Protein AF-0000000075763106 (afdb_homodimer)

pLDDT: mean 97.27, std 3.86, range [62.0, 98.94]

Radius of gyration: 27.43 Å; Cα contacts (8 Å, |Δi|>4): 1622; chains: 2; bounding box: 46×89×60 Å

Organism: Stutzerimonas stutzeri (strain A1501) (NCBI:txid379731)

Foldseek 3Di:
DFDDDDDWDKDFPAWDQALVRDIAGRWIKIKDKTADADPQQAQEEEFEAAALDAQVQVCLCCDDVFPNVPRSHIYMYTYDELQPRTPHLPDGDPQQHWLNPDQHALLSVLVVVVVVCCVPPNDRHAYAEQEYAHVSLLSQLSNLLVCQPRYAEYEREQYDNAQDPVNLVLLVVLLCQLCVQPQCVSRPHPDRSLRSLLSSQLSVVPQQFFPLCVVVVVVVVVVAPDPVSVSVVSSVSSSVGHSRSNVSVSSNRNPRDQCSSVVHPDLLRSLQSHDHAAEYEHEPRADRSHLVNSVVSQVSHPNYHYDYQYDRGYSCLRRRPRDPSSSSVSSVVVCVSSVD/DFDDDDDWDKDFPAWDQALVRDIAGRWIKIKDKTADADPQQAQEEEFEAAALDALVQVCLCCDDLFPNVPRSHIYMYTYDELQPRTPHLPDGDPQQHWLNPDQHALLSVLVVVVVVCCVPPNDRHAYAEQEYAHVSLLSQLSNLLVCQPRYAEYEREQYDVAQDPVNLVLLVVLLCQLCVQPQCVSRPHPDRSLRSLLSSQLSVVPQQFFPVCVVVVVVVVVVAPDPVSVSVVSSVSSSVGHSRSNVSVSSNRNPRDQCSSVVHPDLLRSLQSGDHAAEYEHEPRADRSHLVNSVVSQVSHPNYHYDYQYDRGYSCLRRRPRDPSSSSVSSVVVCVSSVD

Sequence (680 aa):
MIEIKREKKFFALGEMRLENGERLRNARLCYQVVGTPNRARDNLVLIPSYYGGTHWGSLPLLGADGPLAGGDYCVVLTNLFGAGWSTSPSNAAPGQGAADFPRVGLLDNVRAQKALLDRLYGDDWQLALVSGWSMGGMQTLFWAMAYPERMRAILPFCCTARCWPHNRVFLEGVKAALCADAAWLGGRYSVPPERGLRAFGRAYAGWAYSQAFYRHELWREMGFESLEALLDYWEQDHLEQDANDLLCVLHTWQSADPARSFAAGSLAEALGRIRARTILMPGSSDLYFTVEDARHEAALIPGAELRVLESDWGHCAGGPGRSAAAMRQVFAAMAELLGRMIEIKREKKFFALGEMRLENGERLRNARLCYQVVGTPNRARDNLVLIPSYYGGTHWGSLPLLGADGPLAGGDYCVVLTNLFGAGWSTSPSNAAPGQGAADFPRVGLLDNVRAQKALLDRLYGDDWQLALVSGWSMGGMQTLFWAMAYPERMRAILPFCCTARCWPHNRVFLEGVKAALCADAAWLGGRYSVPPERGLRAFGRAYAGWAYSQAFYRHELWREMGFESLEALLDYWEQDHLEQDANDLLCVLHTWQSADPARSFAAGSLAEALGRIRARTILMPGSSDLYFTVEDARHEAALIPGAELRVLESDWGHCAGGPGRSAAAMRQVFAAMAELLGR

Nearest PDB structures (foldseek):
  5d7b-assembly1_A  TM=9.477E-01  e=3.962E-32  Corynebacterium glutamicum
  5efz-assembly3_D  TM=9.494E-01  e=4.891E-31  Pseudomonas veronii
  2vat-assembly6_J  TM=8.839E-01  e=3.493E-25  Hapsidospora chrysogena
  2vax-assembly5_L  TM=8.831E-01  e=5.418E-24  Hapsidospora chrysogena
  2vav-assembly2_E  TM=8.789E-01  e=1.698E-23  Hapsidospora chrysogena

InterPro domains:
  IPR000073 Alpha/beta hydrolase fold-1 [PF00561] (44-154)
  IPR008220 Homoserine/serine acetyltransferase MetX-like [PIRSF000443] (3-318)
  IPR008220 Homoserine/serine acetyltransferase MetX-like [PTHR32268] (5-320)
  IPR029058 Alpha/Beta hydrolase fold [G3DSA:3.40.50.1820] (2-338)
  IPR029058 Alpha/Beta hydrolase fold [SSF53474] (6-317)

Solvent-accessible surface area (backbone atoms only — not comparable to full-atom values): 33114 Å² total; per-residue (Å²): 119,63,82,85,74,93,63,85,40,77,46,81,63,39,70,39,80,37,86,83,70,49,69,43,61,71,30,34,43,24,29,39,75,46,69,53,67,49,94,70,28,51,35,28,31,40,34,44,24,31,82,96,48,45,38,74,54,49,48,50,57,45,30,85,88,25,72,53,12,78,47,76,34,16,36,40,28,28,35,47,58,15,61,65,76,7,41,12,19,83,68,34,50,92,86,30,32,38,65,53,34,72,85,56,47,53,64,45,47,44,52,51,49,50,51,49,49,36,69,76,62,46,86,71,52,32,29,37,30,31,28,21,38,36,52,4,7,24,40,31,48,49,39,32,44,75,42,32,86,44,35,53,16,37,42,27,22,31,30,44,66,47,45,48,55,38,35,38,37,45,51,51,9,35,50,32,6,26,62,14,8,68,46,26,55,84,45,66,48,92,54,81,32,55,52,1,28,29,12,22,21,32,30,43,55,43,53,40,36,19,58,56,22,42,68,66,46,50,56,47,81,74,68,37,91,42,72,65,50,48,42,47,48,34,18,53,60,35,60,73,49,57,69,46,16,56,52,43,40,47,47,22,52,52,64,30,38,48,17,70,77,63,75,33,95,32,59,52,58,30,40,47,45,31,64,33,50,33,45,43,28,18,18,68,35,16,74,60,34,31,49,68,60,32,51,57,52,33,74,35,24,64,82,38,39,76,47,72,41,74,44,52,37,5,47,45,29,52,39,53,75,68,32,68,75,37,44,52,55,53,30,52,52,50,21,51,64,70,74,93,117,62,82,85,74,91,66,85,40,76,47,81,64,37,69,40,80,37,86,82,70,50,69,43,62,72,29,34,42,23,30,40,76,46,69,52,68,50,94,70,28,49,35,28,30,41,34,44,26,31,83,97,48,44,38,74,55,49,49,50,58,45,30,87,88,25,72,53,10,77,47,76,34,16,37,38,28,27,34,47,58,15,59,65,74,7,41,11,19,83,68,35,50,91,85,29,31,38,64,54,34,73,86,57,47,53,64,43,46,44,51,51,51,51,51,49,50,38,69,75,61,43,88,70,52,32,28,38,29,31,29,22,40,36,50,4,7,25,42,30,48,49,39,33,44,75,42,31,85,45,34,54,15,36,42,28,22,31,32,44,64,48,44,47,55,40,36,39,36,43,50,51,9,35,50,31,6,26,62,16,8,68,45,25,55,84,45,67,48,93,52,81,33,55,50,1,29,30,12,22,22,32,31,42,55,44,53,42,36,20,57,58,23,43,67,68,47,50,55,48,81,75,68,38,90,42,73,64,50,48,42,49,48,34,18,53,59,34,62,75,50,57,69,46,16,55,52,42,38,49,47,21,50,54,63,30,38,49,15,68,79,63,73,33,96,32,60,52,57,29,40,48,45,31,63,33,50,32,43,42,26,19,19,68,34,17,72,60,35,29,48,67,60,30,50,58,51,33,74,35,24,63,82,37,40,76,47,70,39,72,44,52,37,6,48,44,31,52,40,52,74,68,32,70,74,35,44,50,55,54,32,51,53,50,20,52,63,70,73,94

Structure (mmCIF, N/CA/C/O backbone):
data_AF-0000000075763106-model_v1
#
loop_
_entity.id
_entity.type
_entity.pdbx_description
1 polymer 'Probable homoserine O-acetyltransferase'
#
loop_
_atom_site.group_PDB
_atom_site.id
_atom_site.type_symbol
_atom_site.label_atom_id
_atom_site.label_alt_id
_atom_site.label_comp_id
_atom_site.label_asym_id
_atom_site.label_entity_id
_atom_site.label_seq_id
_atom_site.pdbx_PDB_ins_code
_atom_site.Cartn_x
_atom_site.Cartn_y
_atom_site.Cartn_z
_atom_site.occupancy
_atom_site.B_iso_or_equiv
_atom_site.auth_seq_id
_atom_site.auth_comp_id
_atom_site.auth_asym_id
_atom_site.auth_atom_id
_atom_site.pdbx_PDB_model_num
ATOM 1 N N . MET A 1 1 ? -21.516 -35.312 -6.254 1 62 1 MET A N 1
ATOM 2 C CA . MET A 1 1 ? -20.578 -34.344 -5.664 1 62 1 MET A CA 1
ATOM 3 C C . MET A 1 1 ? -19.266 -35.031 -5.309 1 62 1 MET A C 1
ATOM 5 O O . MET A 1 1 ? -19.25 -36.125 -4.762 1 62 1 MET A O 1
ATOM 9 N N . ILE A 1 2 ? -18.172 -34.344 -5.875 1 72.38 2 ILE A N 1
ATOM 10 C CA . ILE A 1 2 ? -16.875 -35 -5.699 1 72.38 2 ILE A CA 1
ATOM 11 C C . ILE A 1 2 ? -16.453 -34.938 -4.234 1 72.38 2 ILE A C 1
ATOM 13 O O . ILE A 1 2 ? -16.766 -33.938 -3.543 1 72.38 2 ILE A O 1
ATOM 17 N N . GLU A 1 3 ? -16.047 -36.031 -3.783 1 77.56 3 GLU A N 1
ATOM 18 C CA . GLU A 1 3 ? -15.422 -36.062 -2.461 1 77.56 3 GLU A CA 1
ATOM 19 C C . GLU A 1 3 ? -14 -35.5 -2.502 1 77.56 3 GLU A C 1
ATOM 21 O O . GLU A 1 3 ? -13.156 -36 -3.24 1 77.56 3 GLU A O 1
ATOM 26 N N . ILE A 1 4 ? -13.844 -34.375 -1.878 1 84.5 4 ILE A N 1
ATOM 27 C CA . ILE A 1 4 ? -12.516 -33.781 -1.872 1 84.5 4 ILE A CA 1
ATOM 28 C C . ILE A 1 4 ? -11.789 -34.125 -0.573 1 84.5 4 ILE A C 1
ATOM 30 O O . ILE A 1 4 ? -12.258 -33.781 0.517 1 84.5 4 ILE A O 1
ATOM 34 N N . LYS A 1 5 ? -10.766 -34.938 -0.75 1 88.31 5 LYS A N 1
ATOM 35 C CA . LYS A 1 5 ? -9.859 -35.219 0.361 1 88.31 5 LYS A CA 1
ATOM 36 C C . LYS A 1 5 ? -8.555 -34.469 0.214 1 88.31 5 LYS A C 1
ATOM 38 O O . LYS A 1 5 ? -7.973 -34.406 -0.872 1 88.31 5 LYS A O 1
ATOM 43 N N . ARG A 1 6 ? -8.141 -33.938 1.277 1 91.38 6 ARG A N 1
ATOM 44 C CA . ARG A 1 6 ? -6.852 -33.25 1.264 1 91.38 6 ARG A CA 1
ATOM 45 C C . ARG A 1 6 ? -5.699 -34.25 1.232 1 91.38 6 ARG A C 1
ATOM 47 O O . ARG A 1 6 ? -5.605 -35.125 2.1 1 91.38 6 ARG A O 1
ATOM 54 N N . GLU A 1 7 ? -4.93 -34.031 0.231 1 95.44 7 GLU A N 1
ATOM 55 C CA . GLU A 1 7 ? -3.771 -34.906 0.089 1 95.44 7 GLU A CA 1
ATOM 56 C C . GLU A 1 7 ? -2.521 -34.125 -0.287 1 95.44 7 GLU A C 1
ATOM 58 O O . GLU A 1 7 ? -2.615 -33.031 -0.849 1 95.44 7 GLU A O 1
ATOM 63 N N . LYS A 1 8 ? -1.39 -34.719 0.08 1 95.94 8 LYS A N 1
ATOM 64 C CA . LYS A 1 8 ? -0.07 -34.281 -0.356 1 95.94 8 LYS A CA 1
ATOM 65 C C . LYS A 1 8 ? 0.689 -35.406 -1.052 1 95.94 8 LYS A C 1
ATOM 67 O O . LYS A 1 8 ? 1.146 -36.344 -0.401 1 95.94 8 LYS A O 1
ATOM 72 N N . LYS A 1 9 ? 0.704 -35.219 -2.303 1 98.56 9 LYS A N 1
ATOM 73 C CA . LYS A 1 9 ? 1.53 -36.125 -3.092 1 98.56 9 LYS A CA 1
ATOM 74 C C . LYS A 1 9 ? 2.785 -35.406 -3.602 1 98.56 9 LYS A C 1
ATOM 76 O O . LYS A 1 9 ? 2.814 -34.188 -3.717 1 98.56 9 LYS A O 1
ATOM 81 N N . PHE A 1 10 ? 3.828 -36.281 -3.871 1 98.62 10 PHE A N 1
ATOM 82 C CA . PHE A 1 10 ? 5.09 -35.688 -4.312 1 98.62 10 PHE A CA 1
ATOM 83 C C . PHE A 1 10 ? 5.582 -36.375 -5.59 1 98.62 10 PHE A C 1
ATOM 85 O O . PHE A 1 10 ? 5.508 -37.594 -5.715 1 98.62 10 PHE A O 1
ATOM 92 N N . PHE A 1 11 ? 5.965 -35.625 -6.504 1 98.69 11 PHE A N 1
ATOM 93 C CA . PHE A 1 11 ? 6.586 -36.094 -7.746 1 98.69 11 PHE A CA 1
ATOM 94 C C . PHE A 1 11 ? 8.07 -35.719 -7.766 1 98.69 11 PHE A C 1
ATOM 96 O O . PHE A 1 11 ? 8.43 -34.562 -7.734 1 98.69 11 PHE A O 1
ATOM 103 N N . ALA A 1 12 ? 8.93 -36.688 -7.852 1 98.44 12 ALA A N 1
ATOM 104 C CA . ALA A 1 12 ? 10.375 -36.5 -7.895 1 98.44 12 ALA A CA 1
ATOM 105 C C . ALA A 1 12 ? 10.836 -36.125 -9.297 1 98.44 12 ALA A C 1
ATOM 107 O O . ALA A 1 12 ? 10.617 -36.875 -10.25 1 98.44 12 ALA A O 1
ATOM 108 N N . LEU A 1 13 ? 11.477 -34.969 -9.367 1 98 13 LEU A N 1
ATOM 109 C CA . LEU A 1 13 ? 11.961 -34.469 -10.656 1 98 13 LEU A CA 1
ATOM 110 C C . LEU A 1 13 ? 13.469 -34.688 -10.789 1 98 13 LEU A C 1
ATOM 112 O O . LEU A 1 13 ? 14.016 -34.562 -11.883 1 98 13 LEU A O 1
ATOM 116 N N . GLY A 1 14 ? 14.109 -35.031 -9.719 1 97.19 14 GLY A N 1
ATOM 117 C CA . GLY A 1 14 ? 15.562 -35.125 -9.719 1 97.19 14 GLY A CA 1
ATOM 118 C C . GLY A 1 14 ? 16.234 -33.75 -9.805 1 97.19 14 GLY A C 1
ATOM 119 O O . GLY A 1 14 ? 15.852 -32.812 -9.094 1 97.19 14 GLY A O 1
ATOM 120 N N . GLU A 1 15 ? 17.312 -33.688 -10.562 1 97.06 15 GLU A N 1
ATOM 121 C CA . GLU A 1 15 ? 17.984 -32.406 -10.766 1 97.06 15 GLU A CA 1
ATOM 122 C C . GLU A 1 15 ? 17.328 -31.609 -11.898 1 97.06 15 GLU A C 1
ATOM 124 O O . GLU A 1 15 ? 17.109 -32.156 -12.984 1 97.06 15 GLU A O 1
ATOM 129 N N . MET A 1 16 ? 17.016 -30.406 -11.602 1 97.31 16 MET A N 1
ATOM 130 C CA . MET A 1 16 ? 16.375 -29.547 -12.586 1 97.31 16 MET A CA 1
ATOM 131 C C . MET A 1 16 ? 17.266 -28.359 -12.93 1 97.31 16 MET A C 1
ATOM 133 O O . MET A 1 16 ? 17.797 -27.688 -12.031 1 97.31 16 MET A O 1
ATOM 137 N N . ARG A 1 17 ? 17.453 -28.125 -14.211 1 96.88 17 ARG A N 1
ATOM 138 C CA . ARG A 1 17 ? 18.062 -26.875 -14.641 1 96.88 17 ARG A CA 1
ATOM 139 C C . ARG A 1 17 ? 17.047 -25.734 -14.656 1 96.88 17 ARG A C 1
ATOM 141 O O . ARG A 1 17 ? 15.984 -25.859 -15.258 1 96.88 17 ARG A O 1
ATOM 148 N N . LEU A 1 18 ? 17.375 -24.641 -14.023 1 97.69 18 LEU A N 1
ATOM 149 C CA . LEU A 1 18 ? 16.453 -23.531 -13.891 1 97.69 18 LEU A CA 1
ATOM 150 C C . LEU A 1 18 ? 16.656 -22.516 -15.008 1 97.69 18 LEU A C 1
ATOM 152 O O . LEU A 1 18 ? 17.656 -22.562 -15.719 1 97.69 18 LEU A O 1
ATOM 156 N N . GLU A 1 19 ? 15.727 -21.625 -15.141 1 95.12 19 GLU A N 1
ATOM 157 C CA . GLU A 1 19 ? 15.75 -20.594 -16.188 1 95.12 19 GLU A CA 1
ATOM 158 C C . GLU A 1 19 ? 17 -19.734 -16.062 1 95.12 19 GLU A C 1
ATOM 160 O O . GLU A 1 19 ? 17.531 -19.266 -17.078 1 95.12 19 GLU A O 1
ATOM 165 N N . ASN A 1 20 ? 17.5 -19.531 -14.914 1 94.69 20 ASN A N 1
ATOM 166 C CA . ASN A 1 20 ? 18.625 -18.625 -14.703 1 94.69 20 ASN A CA 1
ATOM 167 C C . ASN A 1 20 ? 19.953 -19.344 -14.844 1 94.69 20 ASN A C 1
ATOM 169 O O . ASN A 1 20 ? 21.016 -18.766 -14.617 1 94.69 20 ASN A O 1
ATOM 173 N N . GLY A 1 21 ? 19.969 -20.594 -15.094 1 95.62 21 GLY A N 1
ATOM 174 C CA . GLY A 1 21 ? 21.172 -21.375 -15.305 1 95.62 21 GLY A CA 1
ATOM 175 C C . GLY A 1 21 ? 21.594 -22.172 -14.086 1 95.62 21 GLY A C 1
ATOM 176 O O . GLY A 1 21 ? 22.406 -23.094 -14.195 1 95.62 21 GLY A O 1
ATOM 177 N N . GLU A 1 22 ? 21 -21.906 -12.961 1 96.44 22 GLU A N 1
ATOM 178 C CA . GLU A 1 22 ? 21.297 -22.672 -11.75 1 96.44 22 GLU A CA 1
ATOM 179 C C . GLU A 1 22 ? 20.609 -24.031 -11.773 1 96.44 22 GLU A C 1
ATOM 181 O O . GLU A 1 22 ? 19.875 -24.344 -12.711 1 96.44 22 GLU A O 1
ATOM 186 N N . ARG A 1 23 ? 21.031 -24.828 -10.797 1 96.94 23 ARG A N 1
ATOM 187 C CA . ARG A 1 23 ? 20.453 -26.172 -10.688 1 96.94 23 ARG A CA 1
ATOM 188 C C . ARG A 1 23 ? 19.734 -26.344 -9.352 1 96.94 23 ARG A C 1
ATOM 190 O O . ARG A 1 23 ? 20.219 -25.875 -8.32 1 96.94 23 ARG A O 1
ATOM 197 N N . LEU A 1 24 ? 18.625 -26.891 -9.367 1 98.25 24 LEU A N 1
ATOM 198 C CA . LEU A 1 24 ? 17.906 -27.344 -8.18 1 98.25 24 LEU A CA 1
ATOM 199 C C . LEU A 1 24 ? 18.016 -28.859 -8.016 1 98.25 24 LEU A C 1
ATOM 201 O O . LEU A 1 24 ? 17.531 -29.609 -8.859 1 98.25 24 LEU A O 1
ATOM 205 N N . ARG A 1 25 ? 18.656 -29.281 -6.949 1 97.31 25 ARG A N 1
ATOM 206 C CA . ARG A 1 25 ? 18.906 -30.703 -6.727 1 97.31 25 ARG A CA 1
ATOM 207 C C . ARG A 1 25 ? 17.75 -31.359 -5.98 1 97.31 25 ARG A C 1
ATOM 209 O O . ARG A 1 25 ? 17.094 -30.719 -5.16 1 97.31 25 ARG A O 1
ATOM 216 N N . ASN A 1 26 ? 17.547 -32.625 -6.32 1 97.38 26 ASN A N 1
ATOM 217 C CA . ASN A 1 26 ? 16.5 -33.406 -5.676 1 97.38 26 ASN A CA 1
ATOM 218 C C . ASN A 1 26 ? 15.164 -32.656 -5.652 1 97.38 26 ASN A C 1
ATOM 220 O O . ASN A 1 26 ? 14.539 -32.531 -4.602 1 97.38 26 ASN A O 1
ATOM 224 N N . ALA A 1 27 ? 14.836 -32.094 -6.785 1 98.44 27 ALA A N 1
ATOM 225 C CA . ALA A 1 27 ? 13.609 -31.312 -6.875 1 98.44 27 ALA A CA 1
ATOM 226 C C . ALA A 1 27 ? 12.375 -32.219 -6.758 1 98.44 27 ALA A C 1
ATOM 228 O O . ALA A 1 27 ? 12.336 -33.312 -7.328 1 98.44 27 ALA A O 1
ATOM 229 N N . ARG A 1 28 ? 11.414 -31.797 -5.977 1 98.5 28 ARG A N 1
ATOM 230 C CA . ARG A 1 28 ? 10.133 -32.469 -5.824 1 98.5 28 ARG A CA 1
ATOM 231 C C . ARG A 1 28 ? 8.977 -31.469 -5.926 1 98.5 28 ARG A C 1
ATOM 233 O O . ARG A 1 28 ? 9.039 -30.375 -5.355 1 98.5 28 ARG A O 1
ATOM 240 N N . LEU A 1 29 ? 8 -31.844 -6.648 1 98.81 29 LEU A N 1
ATOM 241 C CA . LEU A 1 29 ? 6.785 -31.047 -6.789 1 98.81 29 LEU A CA 1
ATOM 242 C C . LEU A 1 29 ? 5.645 -31.656 -5.977 1 98.81 29 LEU A C 1
ATOM 244 O O . LEU A 1 29 ? 5.32 -32.844 -6.133 1 98.81 29 LEU A O 1
ATOM 248 N N . CYS A 1 30 ? 5.09 -30.875 -5.051 1 98.88 30 CYS A N 1
ATOM 249 C CA . CYS A 1 30 ? 3.918 -31.297 -4.293 1 98.88 30 CYS A CA 1
ATOM 250 C C . CYS A 1 30 ? 2.639 -31.047 -5.078 1 98.88 30 CYS A C 1
ATOM 252 O O . CYS A 1 30 ? 2.484 -29.984 -5.688 1 98.88 30 CYS A O 1
ATOM 254 N N . TYR A 1 31 ? 1.734 -32.062 -5.102 1 98.75 31 TYR A N 1
ATOM 255 C CA . TYR A 1 31 ? 0.517 -31.938 -5.895 1 98.75 31 TYR A CA 1
ATOM 256 C C . TYR A 1 31 ? -0.6 -32.812 -5.328 1 98.75 31 TYR A C 1
ATOM 258 O O . TYR A 1 31 ? -0.392 -33.531 -4.355 1 98.75 31 TYR A O 1
ATOM 266 N N . GLN A 1 32 ? -1.776 -32.562 -5.805 1 98.25 32 GLN A N 1
ATOM 267 C CA . GLN A 1 32 ? -2.924 -33.438 -5.57 1 98.25 32 GLN A CA 1
ATOM 268 C C . GLN A 1 32 ? -3.75 -33.594 -6.84 1 98.25 32 GLN A C 1
ATOM 270 O O . GLN A 1 32 ? -3.74 -32.719 -7.719 1 98.25 32 GLN A O 1
ATOM 275 N N . VAL A 1 33 ? -4.371 -34.781 -6.961 1 97.62 33 VAL A N 1
ATOM 276 C CA . VAL A 1 33 ? -5.285 -35.062 -8.062 1 97.62 33 VAL A CA 1
ATOM 277 C C . VAL A 1 33 ? -6.684 -35.312 -7.52 1 97.62 33 VAL A C 1
ATOM 279 O O . VAL A 1 33 ? -6.848 -36.094 -6.57 1 97.62 33 VAL A O 1
ATOM 282 N N . VAL A 1 34 ? -7.625 -34.656 -8.055 1 96.75 34 VAL A N 1
ATOM 283 C CA . VAL A 1 34 ? -9.023 -34.906 -7.703 1 96.75 34 VAL A CA 1
ATOM 284 C C . VAL A 1 34 ? -9.812 -35.281 -8.953 1 96.75 34 VAL A C 1
ATOM 286 O O . VAL A 1 34 ? -9.844 -34.531 -9.938 1 96.75 34 VAL A O 1
ATOM 289 N N . GLY A 1 35 ? -10.453 -36.438 -8.93 1 95.06 35 GLY A N 1
ATOM 290 C CA . GLY A 1 35 ? -11.203 -36.906 -10.078 1 95.06 35 GLY A CA 1
ATOM 291 C C . GLY A 1 35 ? -10.43 -37.906 -10.93 1 95.06 35 GLY A C 1
ATOM 292 O O . GLY A 1 35 ? -9.391 -38.406 -10.5 1 95.06 35 GLY A O 1
ATOM 293 N N . THR A 1 36 ? -11 -38.281 -12.125 1 95.19 36 THR A N 1
ATOM 294 C CA . THR A 1 36 ? -10.438 -39.312 -12.992 1 95.19 36 THR A CA 1
ATOM 295 C C . THR A 1 36 ? -10.32 -38.781 -14.43 1 95.19 36 THR A C 1
ATOM 297 O O . THR A 1 36 ? -11.266 -38.219 -14.961 1 95.19 36 THR A O 1
ATOM 300 N N . PRO A 1 37 ? -9.133 -39.031 -14.953 1 97.06 37 PRO A N 1
ATOM 301 C CA . PRO A 1 37 ? -9.039 -38.688 -16.375 1 97.06 37 PRO A CA 1
ATOM 302 C C . PRO A 1 37 ? -9.906 -39.594 -17.25 1 97.06 37 PRO A C 1
ATOM 304 O O . PRO A 1 37 ? -10.109 -40.75 -16.938 1 97.06 37 PRO A O 1
ATOM 307 N N . ASN A 1 38 ? -10.422 -39.031 -18.266 1 97.06 38 ASN A N 1
ATOM 308 C CA . ASN A 1 38 ? -11.125 -39.875 -19.234 1 97.06 38 ASN A CA 1
ATOM 309 C C . ASN A 1 38 ? -10.156 -40.562 -20.188 1 97.06 38 ASN A C 1
ATOM 311 O O . ASN A 1 38 ? -8.938 -40.406 -20.062 1 97.06 38 ASN A O 1
ATOM 315 N N . ARG A 1 39 ? -10.68 -41.375 -21.031 1 96.31 39 ARG A N 1
ATOM 316 C CA . ARG A 1 39 ? -9.852 -42.188 -21.938 1 96.31 39 ARG A CA 1
ATOM 317 C C . ARG A 1 39 ? -9.008 -41.312 -22.844 1 96.31 39 ARG A C 1
ATOM 319 O O . ARG A 1 39 ? -7.832 -41.594 -23.078 1 96.31 39 ARG A O 1
ATOM 326 N N . ALA A 1 40 ? -9.602 -40.25 -23.297 1 96.75 40 ALA A N 1
ATOM 327 C CA . ALA A 1 40 ? -8.938 -39.344 -24.219 1 96.75 40 ALA A CA 1
ATOM 328 C C . ALA A 1 40 ? -7.961 -38.438 -23.5 1 96.75 40 ALA A C 1
ATOM 330 O O . ALA A 1 40 ? -7.125 -37.781 -24.125 1 96.75 40 ALA A O 1
ATOM 331 N N . ARG A 1 41 ? -8.047 -38.375 -22.156 1 97.75 41 ARG A N 1
ATOM 332 C CA . ARG A 1 41 ? -7.223 -37.5 -21.312 1 97.75 41 ARG A CA 1
ATOM 333 C C . ARG A 1 41 ? -7.34 -36.062 -21.734 1 97.75 41 ARG A C 1
ATOM 335 O O . ARG A 1 41 ? -6.332 -35.344 -21.859 1 97.75 41 ARG A O 1
ATOM 342 N N . ASP A 1 42 ? -8.531 -35.594 -22.078 1 97.5 42 ASP A N 1
ATOM 343 C CA . ASP A 1 42 ? -8.766 -34.219 -22.484 1 97.5 42 ASP A CA 1
ATOM 344 C C . ASP A 1 42 ? -9.734 -33.531 -21.516 1 97.5 42 ASP A C 1
ATOM 346 O O . ASP A 1 42 ? -10.219 -32.438 -21.797 1 97.5 42 ASP A O 1
ATOM 350 N N . ASN A 1 43 ? -10.031 -34.188 -20.406 1 98 43 ASN A N 1
ATOM 351 C CA . ASN A 1 43 ? -10.852 -33.594 -19.359 1 98 43 ASN A CA 1
ATOM 352 C C . ASN A 1 43 ? -10 -33.125 -18.188 1 98 43 ASN A C 1
ATOM 354 O O . ASN A 1 43 ? -10.477 -33.094 -17.047 1 98 43 ASN A O 1
ATOM 358 N N . LEU A 1 44 ? -8.727 -32.812 -18.391 1 98.69 44 LEU A N 1
ATOM 359 C CA . LEU A 1 44 ? -7.797 -32.406 -17.328 1 98.69 44 LEU A CA 1
ATOM 360 C C . LEU A 1 44 ? -7.887 -30.906 -17.062 1 98.69 44 LEU A C 1
ATOM 362 O O . LEU A 1 44 ? -8.023 -30.109 -18 1 98.69 44 LEU A O 1
ATOM 366 N N . VAL A 1 45 ? -7.906 -30.531 -15.805 1 98.81 45 VAL A N 1
ATOM 367 C CA . VAL A 1 45 ? -7.832 -29.141 -15.359 1 98.81 45 VAL A CA 1
ATOM 368 C C . VAL A 1 45 ? -6.625 -28.953 -14.438 1 98.81 45 VAL A C 1
ATOM 370 O O . VAL A 1 45 ? -6.375 -29.781 -13.555 1 98.81 45 VAL A O 1
ATOM 373 N N . LEU A 1 46 ? -5.812 -27.953 -14.672 1 98.94 46 LEU A N 1
ATOM 374 C CA . LEU A 1 46 ? -4.652 -27.656 -13.844 1 98.94 46 LEU A CA 1
ATOM 375 C C . LEU A 1 46 ? -4.863 -26.375 -13.055 1 98.94 46 LEU A C 1
ATOM 377 O O . LEU A 1 46 ? -5.23 -25.344 -13.625 1 98.94 46 LEU A O 1
ATOM 381 N N . ILE A 1 47 ? -4.66 -26.406 -11.719 1 98.88 47 ILE A N 1
ATOM 382 C CA . ILE A 1 47 ? -4.789 -25.25 -10.852 1 98.88 47 ILE A CA 1
ATOM 383 C C . ILE A 1 47 ? -3.529 -25.094 -10 1 98.88 47 ILE A C 1
ATOM 385 O O . ILE A 1 47 ? -3.42 -25.703 -8.93 1 98.88 47 ILE A O 1
ATOM 389 N N . PRO A 1 48 ? -2.592 -24.266 -10.438 1 98.81 48 PRO A N 1
ATOM 390 C CA . PRO A 1 48 ? -1.408 -23.984 -9.617 1 98.81 48 PRO A CA 1
ATOM 391 C C . PRO A 1 48 ? -1.725 -23.141 -8.391 1 98.81 48 PRO A C 1
ATOM 393 O O . PRO A 1 48 ? -2.688 -22.375 -8.398 1 98.81 48 PRO A O 1
ATOM 396 N N . SER A 1 49 ? -0.895 -23.234 -7.355 1 98.5 49 SER A N 1
ATOM 397 C CA . SER A 1 49 ? -1.12 -22.5 -6.117 1 98.5 49 SER A CA 1
ATOM 398 C C . SER A 1 49 ? -0.669 -21.047 -6.242 1 98.5 49 SER A C 1
ATOM 400 O O . SER A 1 49 ? -0.146 -20.656 -7.281 1 98.5 49 SER A O 1
ATOM 402 N N . TYR A 1 50 ? -0.979 -20.297 -5.238 1 98.38 50 TYR A N 1
ATOM 403 C CA . TYR A 1 50 ? -0.738 -18.859 -5.188 1 98.38 50 TYR A CA 1
ATOM 404 C C . TYR A 1 50 ? 0.204 -18.5 -4.043 1 98.38 50 TYR A C 1
ATOM 406 O O . TYR A 1 50 ? 0.63 -19.375 -3.285 1 98.38 50 TYR A O 1
ATOM 414 N N . TYR A 1 51 ? 0.682 -17.25 -3.953 1 98.56 51 TYR A N 1
ATOM 415 C CA . TYR A 1 51 ? 1.603 -16.766 -2.932 1 98.56 51 TYR A CA 1
ATOM 416 C C . TYR A 1 51 ? 1.007 -16.938 -1.538 1 98.56 51 TYR A C 1
ATOM 418 O O . TYR A 1 51 ? -0.13 -16.516 -1.291 1 98.56 51 TYR A O 1
ATOM 426 N N . GLY A 1 52 ? 1.676 -17.484 -0.69 1 95.12 52 GLY A N 1
ATOM 427 C CA . GLY A 1 52 ? 1.264 -17.594 0.701 1 95.12 52 GLY A CA 1
ATOM 428 C C . GLY A 1 52 ? 0.273 -18.719 0.945 1 95.12 52 GLY A C 1
ATOM 429 O O . GLY A 1 52 ?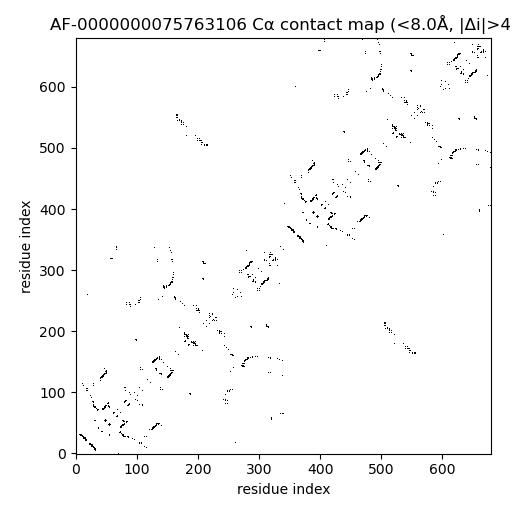 -0.29 -18.828 2.035 1 95.12 52 GLY A O 1
ATOM 430 N N . GLY A 1 53 ? -0.034 -19.5 -0.096 1 94.69 53 GLY A N 1
ATOM 431 C CA . GLY A 1 53 ? -0.988 -20.594 0.052 1 94.69 53 GLY A CA 1
ATOM 432 C C . GLY A 1 53 ? -0.486 -21.906 -0.513 1 94.69 53 GLY A C 1
ATOM 433 O O . GLY A 1 53 ? 0.611 -21.969 -1.071 1 94.69 53 GLY A O 1
ATOM 434 N N . THR A 1 54 ? -1.242 -22.938 -0.249 1 96.69 54 THR A N 1
ATOM 435 C CA . THR A 1 54 ? -1.027 -24.266 -0.803 1 96.69 54 THR A CA 1
ATOM 436 C C . THR A 1 54 ? -2.16 -24.656 -1.753 1 96.69 54 THR A C 1
ATOM 438 O O . THR A 1 54 ? -3.135 -23.906 -1.893 1 96.69 54 THR A O 1
ATOM 441 N N . HIS A 1 55 ? -2.027 -25.75 -2.385 1 97.5 55 HIS A N 1
ATOM 442 C CA . HIS A 1 55 ? -3.102 -26.188 -3.264 1 97.5 55 HIS A CA 1
ATOM 443 C C . HIS A 1 55 ? -4.375 -26.484 -2.477 1 97.5 55 HIS A C 1
ATOM 445 O O . HIS A 1 55 ? -5.473 -26.484 -3.039 1 97.5 55 HIS A O 1
ATOM 451 N N . TRP A 1 56 ? -4.289 -26.719 -1.135 1 97.19 56 TRP A N 1
ATOM 452 C CA . TRP A 1 56 ? -5.488 -26.891 -0.321 1 97.19 56 TRP A CA 1
ATOM 453 C C . TRP A 1 56 ? -6.344 -25.625 -0.332 1 97.19 56 TRP A C 1
ATOM 455 O O . TRP A 1 56 ? -7.57 -25.703 -0.267 1 97.19 56 TRP A O 1
ATOM 465 N N . GLY A 1 57 ? -5.629 -24.516 -0.432 1 96.31 57 GLY A N 1
ATOM 466 C CA . GLY A 1 57 ? -6.34 -23.25 -0.475 1 96.31 57 GLY A CA 1
ATOM 467 C C . GLY A 1 57 ? -7.137 -23.047 -1.751 1 96.31 57 GLY A C 1
ATOM 468 O O . GLY A 1 57 ? -8.008 -22.188 -1.817 1 96.31 57 GLY A O 1
ATOM 469 N N . SER A 1 58 ? -6.883 -23.844 -2.758 1 96.94 58 SER A N 1
ATOM 470 C CA . SER A 1 58 ? -7.562 -23.734 -4.043 1 96.94 58 SER A CA 1
ATOM 471 C C . SER A 1 58 ? -8.719 -24.719 -4.148 1 96.94 58 SER A C 1
ATOM 473 O O . SER A 1 58 ? -9.5 -24.672 -5.102 1 96.94 58 SER A O 1
ATOM 475 N N . LEU A 1 59 ? -8.938 -25.578 -3.143 1 95.88 59 LEU A N 1
ATOM 476 C CA . LEU A 1 59 ? -9.938 -26.641 -3.193 1 95.88 59 LEU A CA 1
ATOM 477 C C . LEU A 1 59 ? -11.344 -26.062 -3.271 1 95.88 59 LEU A C 1
ATOM 479 O O . LEU A 1 59 ? -12.234 -26.656 -3.889 1 95.88 59 LEU A O 1
ATOM 483 N N . PRO A 1 60 ? -11.562 -24.859 -2.736 1 95.06 60 PRO A N 1
ATOM 484 C CA . PRO A 1 60 ? -12.906 -24.297 -2.861 1 95.06 60 PRO A CA 1
ATOM 485 C C . PRO A 1 60 ? -13.305 -24.047 -4.312 1 95.06 60 PRO A C 1
ATOM 487 O O . PRO A 1 60 ? -14.5 -23.922 -4.613 1 95.06 60 PRO A O 1
ATOM 490 N N . LEU A 1 61 ? -12.367 -23.984 -5.203 1 95.44 61 LEU A N 1
ATOM 491 C CA . LEU A 1 61 ? -12.688 -23.844 -6.621 1 95.44 61 LEU A CA 1
ATOM 492 C C . LEU A 1 61 ? -13.367 -25.094 -7.156 1 95.44 61 LEU A C 1
ATOM 494 O O . LEU A 1 61 ? -13.961 -25.078 -8.234 1 95.44 61 LEU A O 1
ATOM 498 N N . LEU A 1 62 ? -13.266 -26.234 -6.426 1 94 62 LEU A N 1
ATOM 499 C CA . LEU A 1 62 ? -13.875 -27.484 -6.812 1 94 62 LEU A CA 1
ATOM 500 C C . LEU A 1 62 ? -15.203 -27.688 -6.094 1 94 62 LEU A C 1
ATOM 502 O O . LEU A 1 62 ? -15.875 -28.703 -6.293 1 94 62 LEU A O 1
ATOM 506 N N . GLY A 1 63 ? -15.602 -26.703 -5.305 1 82.62 63 GLY A N 1
ATOM 507 C CA . GLY A 1 63 ? -16.75 -26.875 -4.426 1 82.62 63 GLY A CA 1
ATOM 508 C C . GLY A 1 63 ? -18.078 -26.922 -5.172 1 82.62 63 GLY A C 1
ATOM 509 O O . GLY A 1 63 ? -18.109 -26.656 -6.379 1 82.62 63 GLY A O 1
ATOM 510 N N . ALA A 1 64 ? -19.062 -27.172 -4.402 1 70.75 64 ALA A N 1
ATOM 511 C CA . ALA A 1 64 ? -20.375 -27.609 -4.879 1 70.75 64 ALA A CA 1
ATOM 512 C C . ALA A 1 64 ? -20.984 -26.578 -5.824 1 70.75 64 ALA A C 1
ATOM 514 O O . ALA A 1 64 ? -21.703 -26.922 -6.762 1 70.75 64 ALA A O 1
ATOM 515 N N . ASP A 1 65 ? -20.594 -25.453 -5.727 1 79.69 65 ASP A N 1
ATOM 516 C CA . ASP A 1 65 ? -21.234 -24.422 -6.543 1 79.69 65 ASP A CA 1
ATOM 517 C C . ASP A 1 65 ? -20.422 -24.141 -7.812 1 79.69 65 ASP A C 1
ATOM 519 O O . ASP A 1 65 ? -20.844 -23.344 -8.656 1 79.69 65 ASP A O 1
ATOM 523 N N . GLY A 1 66 ? -19.438 -24.953 -8.055 1 89.06 66 GLY A N 1
ATOM 524 C CA . GLY A 1 66 ? -18.562 -24.625 -9.172 1 89.06 66 GLY A CA 1
ATOM 525 C C . GLY A 1 66 ? -18.672 -25.609 -10.312 1 89.06 66 GLY A C 1
ATOM 526 O O . GLY A 1 66 ? -19.234 -26.703 -10.156 1 89.06 66 GLY A O 1
ATOM 527 N N . PRO A 1 67 ? -18.188 -25.188 -11.469 1 94.94 67 PRO A N 1
ATOM 528 C CA . PRO A 1 67 ? -18.281 -26.016 -12.672 1 94.94 67 PRO A CA 1
ATOM 529 C C . PRO A 1 67 ? -17.453 -27.281 -12.578 1 94.94 67 PRO A C 1
ATOM 531 O O . PRO A 1 67 ? -17.625 -28.203 -13.383 1 94.94 67 PRO A O 1
ATOM 534 N N . LEU A 1 68 ? -16.594 -27.391 -11.609 1 95.62 68 LEU A N 1
ATOM 535 C CA . LEU A 1 68 ? -15.734 -28.562 -11.477 1 95.62 68 LEU A CA 1
ATOM 536 C C . LEU A 1 68 ? -16.297 -29.547 -10.469 1 95.62 68 LEU A C 1
ATOM 538 O O . LEU A 1 68 ? -15.711 -30.609 -10.219 1 95.62 68 LEU A O 1
ATOM 542 N N . ALA A 1 69 ? -17.422 -29.297 -9.938 1 91.88 69 ALA A N 1
ATOM 543 C CA . ALA A 1 69 ? -17.969 -30.062 -8.812 1 91.88 69 ALA A CA 1
ATOM 544 C C . ALA A 1 69 ? -18.578 -31.375 -9.289 1 91.88 69 ALA A C 1
ATOM 546 O O . ALA A 1 69 ? -18.719 -32.312 -8.516 1 91.88 69 ALA A O 1
ATOM 547 N N . GLY A 1 70 ? -18.969 -31.516 -10.547 1 89.5 70 GLY A N 1
ATOM 548 C CA . GLY A 1 70 ? -19.766 -32.594 -11.07 1 89.5 70 GLY A CA 1
ATOM 549 C C . GLY A 1 70 ? -18.969 -33.875 -11.266 1 89.5 70 GLY A C 1
ATOM 550 O O . GLY A 1 70 ? -19.547 -34.938 -11.539 1 89.5 70 GLY A O 1
ATOM 551 N N . GLY A 1 71 ? -17.625 -33.812 -11.219 1 88.62 71 GLY A N 1
ATOM 552 C CA . GLY A 1 71 ? -16.797 -35 -11.383 1 88.62 71 GLY A CA 1
ATOM 553 C C . GLY A 1 71 ? -16.422 -35.281 -12.828 1 88.62 71 GLY A C 1
ATOM 554 O O . GLY A 1 71 ? -15.789 -36.281 -13.133 1 88.62 71 GLY A O 1
ATOM 555 N N . ASP A 1 72 ? -16.781 -34.438 -13.695 1 93.38 72 ASP A N 1
ATOM 556 C CA . ASP A 1 72 ? -16.531 -34.594 -15.125 1 93.38 72 ASP A CA 1
ATOM 557 C C . ASP A 1 72 ? -15.062 -34.312 -15.453 1 93.38 72 ASP A C 1
ATOM 559 O O . ASP A 1 72 ? -14.586 -34.625 -16.547 1 93.38 72 ASP A O 1
ATOM 563 N N . TYR A 1 73 ? -14.406 -33.719 -14.523 1 96.62 73 TYR A N 1
ATOM 564 C CA . TYR A 1 73 ? -13.023 -33.312 -14.789 1 96.62 73 TYR A CA 1
ATOM 565 C C . TYR A 1 73 ? -12.07 -33.969 -13.797 1 96.62 73 TYR A C 1
ATOM 567 O O . TYR A 1 73 ? -12.477 -34.344 -12.695 1 96.62 73 TYR A O 1
ATOM 575 N N . CYS A 1 74 ? -10.867 -34.219 -14.273 1 97.19 74 CYS A N 1
ATOM 576 C CA . CYS A 1 74 ? -9.734 -34.594 -13.445 1 97.19 74 CYS A CA 1
ATOM 577 C C . CYS A 1 74 ? -8.852 -33.375 -13.148 1 97.19 74 CYS A C 1
ATOM 579 O O . CYS A 1 74 ? -8.18 -32.875 -14.047 1 97.19 74 CYS A O 1
ATOM 581 N N . VAL A 1 75 ? -8.867 -32.969 -11.891 1 98.06 75 VAL A N 1
ATOM 582 C CA . VAL A 1 75 ? -8.219 -31.703 -11.531 1 98.06 75 VAL A CA 1
ATOM 583 C C . VAL A 1 75 ? -6.871 -31.984 -10.867 1 98.06 75 VAL A C 1
ATOM 585 O O . VAL A 1 75 ? -6.797 -32.75 -9.891 1 98.06 75 VAL A O 1
ATOM 588 N N . VAL A 1 76 ? -5.816 -31.438 -11.422 1 98.69 76 VAL A N 1
ATOM 589 C CA . VAL A 1 76 ? -4.48 -31.5 -10.836 1 98.69 76 VAL A CA 1
ATOM 590 C C . VAL A 1 76 ? -4.141 -30.172 -10.188 1 98.69 76 VAL A C 1
ATOM 592 O O . VAL A 1 76 ? -4.164 -29.125 -10.836 1 98.69 76 VAL A O 1
ATOM 595 N N . LEU A 1 77 ? -3.891 -30.172 -8.891 1 98.75 77 LEU A N 1
ATOM 596 C CA . LEU A 1 77 ? -3.467 -29 -8.148 1 98.75 77 LEU A CA 1
ATOM 597 C C . LEU A 1 77 ? -2.002 -29.109 -7.738 1 98.75 77 LEU A C 1
ATOM 599 O O . LEU A 1 77 ? -1.546 -30.172 -7.332 1 98.75 77 LEU A O 1
ATOM 603 N N . THR A 1 78 ? -1.262 -28.047 -7.879 1 98.81 78 THR A N 1
ATOM 604 C CA . THR A 1 78 ? 0.17 -28.094 -7.609 1 98.81 78 THR A CA 1
ATOM 605 C C . THR A 1 78 ? 0.584 -26.969 -6.672 1 98.81 78 THR A C 1
ATOM 607 O O . THR A 1 78 ? -0.143 -25.984 -6.512 1 98.81 78 THR A O 1
ATOM 610 N N . ASN A 1 79 ? 1.76 -27.125 -6.035 1 98.69 79 ASN A N 1
ATOM 611 C CA . ASN A 1 79 ? 2.359 -26.125 -5.16 1 98.69 79 ASN A CA 1
ATOM 612 C C . ASN A 1 79 ? 3.645 -25.547 -5.754 1 98.69 79 ASN A C 1
ATOM 614 O O . ASN A 1 79 ? 4.441 -26.281 -6.344 1 98.69 79 ASN A O 1
ATOM 618 N N . LEU A 1 80 ? 3.834 -24.328 -5.496 1 98.31 80 LEU A N 1
ATOM 619 C CA . LEU A 1 80 ? 5.016 -23.625 -5.984 1 98.31 80 LEU A CA 1
ATOM 620 C C . LEU A 1 80 ? 6.277 -24.156 -5.312 1 98.31 80 LEU A C 1
ATOM 622 O O . LEU A 1 80 ? 6.273 -24.438 -4.113 1 98.31 80 LEU A O 1
ATOM 626 N N . PHE A 1 81 ? 7.371 -24.25 -6.176 1 98.62 81 PHE A N 1
ATOM 627 C CA . PHE A 1 81 ? 8.68 -24.297 -5.531 1 98.62 81 PHE A CA 1
ATOM 628 C C . PHE A 1 81 ? 8.867 -23.109 -4.598 1 98.62 81 PHE A C 1
ATOM 630 O O . PHE A 1 81 ? 8.414 -22 -4.898 1 98.62 81 PHE A O 1
ATOM 637 N N . GLY A 1 82 ? 9.461 -23.344 -3.469 1 98.25 82 GLY A N 1
ATOM 638 C CA . GLY A 1 82 ? 9.797 -22.266 -2.545 1 98.25 82 GLY A CA 1
ATOM 639 C C . GLY A 1 82 ? 8.688 -21.969 -1.551 1 98.25 82 GLY A C 1
ATOM 640 O O . GLY A 1 82 ? 8.883 -21.188 -0.613 1 98.25 82 GLY A O 1
ATOM 641 N N . ALA A 1 83 ? 7.539 -22.656 -1.669 1 97.62 83 ALA A N 1
ATOM 642 C CA . ALA A 1 83 ? 6.387 -22.297 -0.842 1 97.62 83 ALA A CA 1
ATOM 643 C C . ALA A 1 83 ? 6.262 -23.25 0.353 1 97.62 83 ALA A C 1
ATOM 645 O O . ALA A 1 83 ? 5.273 -23.188 1.09 1 97.62 83 ALA A O 1
ATOM 646 N N . GLY A 1 84 ? 7.203 -24.109 0.595 1 97.88 84 GLY A N 1
ATOM 647 C CA . GLY A 1 84 ? 7.246 -24.875 1.835 1 97.88 84 GLY A CA 1
ATOM 648 C C . GLY A 1 84 ? 6.922 -26.344 1.647 1 97.88 84 GLY A C 1
ATOM 649 O O . GLY A 1 84 ? 7.398 -27.188 2.402 1 97.88 84 GLY A O 1
ATOM 650 N N . TRP A 1 85 ? 6.012 -26.688 0.61 1 98.38 85 TRP A N 1
ATOM 651 C CA . TRP A 1 85 ? 5.664 -28.094 0.398 1 98.38 85 TRP A CA 1
ATOM 652 C C . TRP A 1 85 ? 6.477 -28.688 -0.745 1 98.38 85 TRP A C 1
ATOM 654 O O . TRP A 1 85 ? 7.137 -29.719 -0.576 1 98.38 85 TRP A O 1
ATOM 664 N N . SER A 1 86 ? 6.457 -28.141 -1.895 1 98.75 86 SER A N 1
ATOM 665 C CA . SER A 1 86 ? 7.457 -28.469 -2.902 1 98.75 86 SER A CA 1
ATOM 666 C C . SER A 1 86 ? 8.859 -28.109 -2.426 1 98.75 86 SER A C 1
ATOM 668 O O . SER A 1 86 ? 9.023 -27.469 -1.389 1 98.75 86 SER A O 1
ATOM 670 N N . THR A 1 87 ? 9.922 -28.562 -3.172 1 98.75 87 THR A N 1
ATOM 671 C CA . THR A 1 87 ? 11.281 -28.203 -2.773 1 98.75 87 THR A CA 1
ATOM 672 C C . THR A 1 87 ? 11.383 -26.688 -2.533 1 98.75 87 THR A C 1
ATOM 674 O O . THR A 1 87 ? 10.969 -25.891 -3.377 1 98.75 87 THR A O 1
ATOM 677 N N . SER A 1 88 ? 11.883 -26.312 -1.356 1 98.75 88 SER A N 1
ATOM 678 C CA . SER A 1 88 ? 11.883 -24.938 -0.836 1 98.75 88 SER A CA 1
ATOM 679 C C . SER A 1 88 ? 13.117 -24.672 0.02 1 98.75 88 SER A C 1
ATOM 681 O O . SER A 1 88 ? 13.812 -25.609 0.428 1 98.75 88 SER A O 1
ATOM 683 N N . PRO A 1 89 ? 13.367 -23.391 0.305 1 98.62 89 PRO A N 1
ATOM 684 C CA . PRO A 1 89 ? 14.461 -23.094 1.229 1 98.62 89 PRO A CA 1
ATOM 685 C C . PRO A 1 89 ? 14.359 -23.875 2.537 1 98.62 89 PRO A C 1
ATOM 687 O O . PRO A 1 89 ? 15.383 -24.281 3.094 1 98.62 89 PRO A O 1
ATOM 690 N N . SER A 1 90 ? 13.195 -24.156 3.033 1 98.12 90 SER A N 1
ATOM 691 C CA . SER A 1 90 ? 12.977 -24.75 4.348 1 98.12 90 SER A CA 1
ATOM 692 C C . SER A 1 90 ? 13.141 -26.266 4.305 1 98.12 90 SER A C 1
ATOM 694 O O . SER A 1 90 ? 13.234 -26.906 5.348 1 98.12 90 SER A O 1
ATOM 696 N N . ASN A 1 91 ? 13.195 -26.922 3.074 1 97.94 91 ASN A N 1
ATOM 697 C CA . ASN A 1 91 ? 13.211 -28.391 3.053 1 97.94 91 ASN A CA 1
ATOM 698 C C . ASN A 1 91 ? 14.141 -28.922 1.967 1 97.94 91 ASN A C 1
ATOM 700 O O . ASN A 1 91 ? 14.125 -30.125 1.671 1 97.94 91 ASN A O 1
ATOM 704 N N . ALA A 1 92 ? 14.93 -28.094 1.383 1 97.81 92 ALA A N 1
ATOM 705 C CA . ALA A 1 92 ? 15.797 -28.453 0.264 1 97.81 92 ALA A CA 1
ATOM 706 C C . ALA A 1 92 ? 16.938 -29.344 0.728 1 97.81 92 ALA A C 1
ATOM 708 O O . ALA A 1 92 ? 17.156 -29.516 1.931 1 97.81 92 ALA A O 1
ATOM 709 N N . ALA A 1 93 ? 17.609 -29.969 -0.193 1 94.56 93 ALA A N 1
ATOM 710 C CA . ALA A 1 93 ? 18.781 -30.797 0.058 1 94.56 93 ALA A CA 1
ATOM 711 C C . ALA A 1 93 ? 19.891 -29.984 0.719 1 94.56 93 ALA A C 1
ATOM 713 O O . ALA A 1 93 ? 19.938 -28.75 0.595 1 94.56 93 ALA A O 1
ATOM 714 N N . PRO A 1 94 ? 20.812 -30.703 1.424 1 93.44 94 PRO A N 1
ATOM 715 C CA . PRO A 1 94 ? 21.938 -30 2.037 1 93.44 94 PRO A CA 1
ATOM 716 C C . PRO A 1 94 ? 22.688 -29.125 1.043 1 93.44 94 PRO A C 1
ATOM 718 O O . PRO A 1 94 ? 22.906 -29.531 -0.101 1 93.44 94 PRO A O 1
ATOM 721 N N . GLY A 1 95 ? 22.984 -27.953 1.486 1 94.75 95 GLY A N 1
ATOM 722 C CA . GLY A 1 95 ? 23.719 -27.016 0.654 1 94.75 95 GLY A CA 1
ATOM 723 C C . GLY A 1 95 ? 22.828 -26.125 -0.191 1 94.75 95 GLY A C 1
ATOM 724 O O . GLY A 1 95 ? 23.312 -25.203 -0.854 1 94.75 95 GLY A O 1
ATOM 725 N N . GLN A 1 96 ? 21.531 -26.375 -0.247 1 97 96 GLN A N 1
ATOM 726 C CA . GLN A 1 96 ? 20.609 -25.562 -1.024 1 97 96 GLN A CA 1
ATOM 727 C C . GLN A 1 96 ? 19.453 -25.062 -0.162 1 97 96 GLN A C 1
ATOM 729 O O . GLN A 1 96 ? 18.375 -24.75 -0.678 1 97 96 GLN A O 1
ATOM 734 N N . GLY A 1 97 ? 19.641 -25.109 1.14 1 97.12 97 GLY A N 1
ATOM 735 C CA . GLY A 1 97 ? 18.594 -24.625 2.016 1 97.12 97 GLY A CA 1
ATOM 736 C C . GLY A 1 97 ? 18.75 -23.172 2.4 1 97.12 97 GLY A C 1
ATOM 737 O O . GLY A 1 97 ? 19.781 -22.562 2.092 1 97.12 97 GLY A O 1
ATOM 738 N N . ALA A 1 98 ? 17.719 -22.656 2.943 1 96.94 98 ALA A N 1
ATOM 739 C CA . ALA A 1 98 ? 17.75 -21.297 3.512 1 96.94 98 ALA A CA 1
ATOM 740 C C . ALA A 1 98 ? 18.266 -20.297 2.496 1 96.94 98 ALA A C 1
ATOM 742 O O . ALA A 1 98 ? 17.781 -20.219 1.368 1 96.94 98 ALA A O 1
ATOM 743 N N . ALA A 1 99 ? 19.266 -19.516 2.861 1 96.62 99 ALA A N 1
ATOM 744 C CA . ALA A 1 99 ? 19.75 -18.406 2.043 1 96.62 99 ALA A CA 1
ATOM 745 C C . ALA A 1 99 ? 20.453 -18.922 0.794 1 96.62 99 ALA A C 1
ATOM 747 O O . ALA A 1 99 ? 20.719 -18.156 -0.141 1 96.62 99 ALA A O 1
ATOM 748 N N . ASP A 1 100 ? 20.734 -20.203 0.686 1 97.44 100 ASP A N 1
ATOM 749 C CA . ASP A 1 100 ? 21.484 -20.75 -0.425 1 97.44 100 ASP A CA 1
ATOM 750 C C . ASP A 1 100 ? 20.562 -21.328 -1.497 1 97.44 100 ASP A C 1
ATOM 752 O O . ASP A 1 100 ? 21.031 -21.875 -2.498 1 97.44 100 ASP A O 1
ATOM 756 N N . PHE A 1 101 ? 19.281 -21.297 -1.261 1 98.5 101 PHE A N 1
ATOM 757 C CA . PHE A 1 101 ? 18.312 -21.828 -2.223 1 98.5 101 PHE A CA 1
ATOM 758 C C . PHE A 1 101 ? 18.391 -21.047 -3.535 1 98.5 101 PHE A C 1
ATOM 760 O O . PHE A 1 101 ? 18.453 -19.812 -3.533 1 98.5 101 PHE A O 1
ATOM 767 N N . PRO A 1 102 ? 18.438 -21.719 -4.656 1 97.75 102 PRO A N 1
ATOM 768 C CA . PRO A 1 102 ? 18.516 -21 -5.926 1 97.75 102 PRO A CA 1
ATOM 769 C C . PRO A 1 102 ? 17.25 -20.203 -6.223 1 97.75 102 PRO A C 1
ATOM 771 O O . PRO A 1 102 ? 16.172 -20.516 -5.695 1 97.75 102 PRO A O 1
ATOM 774 N N . ARG A 1 103 ? 17.406 -19.172 -7.051 1 96.69 103 ARG A N 1
ATOM 775 C CA . ARG A 1 103 ? 16.25 -18.375 -7.469 1 96.69 103 ARG A CA 1
ATOM 776 C C . ARG A 1 103 ? 15.422 -19.125 -8.508 1 96.69 103 ARG A C 1
ATOM 778 O O . ARG A 1 103 ? 15.93 -19.5 -9.562 1 96.69 103 ARG A O 1
ATOM 785 N N . VAL A 1 104 ? 14.203 -19.359 -8.227 1 97.88 104 VAL A N 1
ATOM 786 C CA . VAL A 1 104 ? 13.297 -20.094 -9.102 1 97.88 104 VAL A CA 1
ATOM 787 C C . VAL A 1 104 ? 12.305 -19.125 -9.742 1 97.88 104 VAL A C 1
ATOM 789 O O . VAL A 1 104 ? 11.82 -18.203 -9.086 1 97.88 104 VAL A O 1
ATOM 792 N N . GLY A 1 105 ? 12.055 -19.266 -11.023 1 98.19 105 GLY A N 1
ATOM 793 C CA . GLY A 1 105 ? 11.086 -18.453 -11.734 1 98.19 105 GLY A CA 1
ATOM 794 C C . GLY A 1 105 ? 9.781 -19.172 -12.016 1 98.19 105 GLY A C 1
ATOM 795 O O . GLY A 1 105 ? 9.641 -20.359 -11.711 1 98.19 105 GLY A O 1
ATOM 796 N N . LEU A 1 106 ? 8.844 -18.453 -12.562 1 98.69 106 LEU A N 1
ATOM 797 C CA . LEU A 1 106 ? 7.547 -19.031 -12.891 1 98.69 106 LEU A CA 1
ATOM 798 C C . LEU A 1 106 ? 7.691 -20.125 -13.953 1 98.69 106 LEU A C 1
ATOM 800 O O . LEU A 1 106 ? 7.004 -21.141 -13.898 1 98.69 106 LEU A O 1
ATOM 804 N N . LEU A 1 107 ? 8.539 -19.875 -14.914 1 98.62 107 LEU A N 1
ATOM 805 C CA . LEU A 1 107 ? 8.703 -20.844 -15.984 1 98.62 107 LEU A CA 1
ATOM 806 C C . LEU A 1 107 ? 9.258 -22.156 -15.445 1 98.62 107 LEU A C 1
ATOM 808 O O . LEU A 1 107 ? 8.906 -23.234 -15.938 1 98.62 107 LEU A O 1
ATOM 812 N N . ASP A 1 108 ? 10.156 -22.109 -14.43 1 98.75 108 ASP A N 1
ATOM 813 C CA . ASP A 1 108 ? 10.656 -23.312 -13.781 1 98.75 108 ASP A CA 1
ATOM 814 C C . ASP A 1 108 ? 9.516 -24.125 -13.188 1 98.75 108 ASP A C 1
ATOM 816 O O . ASP A 1 108 ? 9.492 -25.359 -13.305 1 98.75 108 ASP A O 1
ATOM 820 N N . ASN A 1 109 ? 8.578 -23.469 -12.523 1 98.81 109 ASN A N 1
ATOM 821 C CA . ASN A 1 109 ? 7.402 -24.125 -11.969 1 98.81 109 ASN A CA 1
ATOM 822 C C . ASN A 1 109 ? 6.551 -24.766 -13.062 1 98.81 109 ASN A C 1
ATOM 824 O O . ASN A 1 109 ? 6.121 -25.922 -12.922 1 98.81 109 ASN A O 1
ATOM 828 N N . VAL A 1 110 ? 6.324 -24.016 -14.133 1 98.88 110 VAL A N 1
ATOM 829 C CA . VAL A 1 110 ? 5.492 -24.484 -15.234 1 98.88 110 VAL A CA 1
ATOM 830 C C . VAL A 1 110 ? 6.121 -25.719 -15.875 1 98.88 110 VAL A C 1
ATOM 832 O O . VAL A 1 110 ? 5.43 -26.703 -16.172 1 98.88 110 VAL A O 1
ATOM 835 N N . ARG A 1 111 ? 7.434 -25.75 -16.047 1 98.62 111 ARG A N 1
ATOM 836 C CA . ARG A 1 111 ? 8.133 -26.906 -16.609 1 98.62 111 ARG A CA 1
ATOM 837 C C . ARG A 1 111 ? 8.008 -28.125 -15.695 1 98.62 111 ARG A C 1
ATOM 839 O O . ARG A 1 111 ? 7.82 -29.234 -16.172 1 98.62 111 ARG A O 1
ATOM 846 N N . ALA A 1 112 ? 8.125 -27.859 -14.43 1 98.81 112 ALA A N 1
ATOM 847 C CA . ALA A 1 112 ? 7.965 -28.953 -13.477 1 98.81 112 ALA A CA 1
ATOM 848 C C . ALA A 1 112 ? 6.551 -29.531 -13.539 1 98.81 112 ALA A C 1
ATOM 850 O O . ALA A 1 112 ? 6.363 -30.75 -13.445 1 98.81 112 ALA A O 1
ATOM 851 N N . GLN A 1 113 ? 5.586 -28.688 -13.641 1 98.88 113 GLN A N 1
ATOM 852 C CA . GLN A 1 113 ? 4.195 -29.109 -13.742 1 98.88 113 GLN A CA 1
ATOM 853 C C . GLN A 1 113 ? 3.957 -29.922 -15.023 1 98.88 113 GLN A C 1
ATOM 855 O O . GLN A 1 113 ? 3.252 -30.922 -15 1 98.88 113 GLN A O 1
ATOM 860 N N . LYS A 1 114 ? 4.516 -29.469 -16.125 1 98.75 114 LYS A N 1
ATOM 861 C CA . LYS A 1 114 ? 4.406 -30.203 -17.391 1 98.75 114 LYS A CA 1
ATOM 862 C C . LYS A 1 114 ? 5.012 -31.609 -17.266 1 98.75 114 LYS A C 1
ATOM 864 O O . LYS A 1 114 ? 4.422 -32.594 -17.719 1 98.75 114 LYS A O 1
ATOM 869 N N . ALA A 1 115 ? 6.172 -31.672 -16.609 1 98.5 115 ALA A N 1
ATOM 870 C CA . ALA A 1 115 ? 6.809 -32.969 -16.375 1 98.5 115 ALA A CA 1
ATOM 871 C C . ALA A 1 115 ? 5.902 -33.906 -15.562 1 98.5 115 ALA A C 1
ATOM 873 O O . ALA A 1 115 ? 5.82 -35.094 -15.836 1 98.5 115 ALA A O 1
ATOM 874 N N . LEU A 1 116 ? 5.281 -33.312 -14.539 1 98.75 116 LEU A N 1
ATOM 875 C CA . LEU A 1 116 ? 4.336 -34.094 -13.727 1 98.75 116 LEU A CA 1
ATOM 876 C C . LEU A 1 116 ? 3.205 -34.625 -14.594 1 98.75 116 LEU A C 1
ATOM 878 O O . LEU A 1 116 ? 2.871 -35.812 -14.5 1 98.75 116 LEU A O 1
ATOM 882 N N . LEU A 1 117 ? 2.572 -33.781 -15.398 1 98.81 117 LEU A N 1
ATOM 883 C CA . LEU A 1 117 ? 1.458 -34.188 -16.25 1 98.81 117 LEU A CA 1
ATOM 884 C C . LEU A 1 117 ? 1.901 -35.25 -17.25 1 98.81 117 LEU A C 1
ATOM 886 O O . LEU A 1 117 ? 1.168 -36.219 -17.5 1 98.81 117 LEU A O 1
ATOM 890 N N . ASP A 1 118 ? 3.135 -35.094 -17.828 1 98.5 118 ASP A N 1
ATOM 891 C CA . ASP A 1 118 ? 3.684 -36.094 -18.734 1 98.5 118 ASP A CA 1
ATOM 892 C C . ASP A 1 118 ? 3.803 -37.469 -18.016 1 98.5 118 ASP A C 1
ATOM 894 O O . ASP A 1 118 ? 3.52 -38.5 -18.609 1 98.5 118 ASP A O 1
ATOM 898 N N . ARG A 1 119 ? 4.238 -37.375 -16.812 1 98 119 ARG A N 1
ATOM 899 C CA . ARG A 1 119 ? 4.426 -38.594 -16.047 1 98 119 ARG A CA 1
ATOM 900 C C . ARG A 1 119 ? 3.088 -39.25 -15.719 1 98 119 ARG A C 1
ATOM 902 O O . ARG A 1 119 ? 2.957 -40.469 -15.781 1 98 119 ARG A O 1
ATOM 909 N N . LEU A 1 120 ? 2.105 -38.469 -15.336 1 98.06 120 LEU A N 1
ATOM 910 C CA . LEU A 1 120 ? 0.821 -39 -14.875 1 98.06 120 LEU A CA 1
ATOM 911 C C . LEU A 1 120 ? -0.008 -39.5 -16.047 1 98.06 120 LEU A C 1
ATOM 913 O O . LEU A 1 120 ? -0.737 -40.5 -15.906 1 98.06 120 LEU A O 1
ATOM 917 N N . TYR A 1 121 ? 0.083 -38.844 -17.172 1 97.81 121 TYR A N 1
ATOM 918 C CA . TYR A 1 121 ? -0.949 -39.062 -18.172 1 97.81 121 TYR A CA 1
ATOM 919 C C . TYR A 1 121 ? -0.331 -39.469 -19.516 1 97.81 121 TYR A C 1
ATOM 921 O O . TYR A 1 121 ? -1.047 -39.719 -20.484 1 97.81 121 TYR A O 1
ATOM 929 N N . GLY A 1 122 ? 0.982 -39.469 -19.625 1 95.44 122 GLY A N 1
ATOM 930 C CA . GLY A 1 122 ? 1.645 -39.844 -20.875 1 95.44 122 GLY A CA 1
ATOM 931 C C . GLY A 1 122 ? 1.845 -38.656 -21.812 1 95.44 122 GLY A C 1
ATOM 932 O O . GLY A 1 122 ? 2.109 -37.531 -21.375 1 95.44 122 GLY A O 1
ATOM 933 N N . ASP A 1 123 ? 1.761 -38.906 -23.156 1 89.69 123 ASP A N 1
ATOM 934 C CA . ASP A 1 123 ? 2.203 -37.906 -24.094 1 89.69 123 ASP A CA 1
ATOM 935 C C . ASP A 1 123 ? 1.014 -37.25 -24.797 1 89.69 123 ASP A C 1
ATOM 937 O O . ASP A 1 123 ? 1.146 -36.156 -25.375 1 89.69 123 ASP A O 1
ATOM 941 N N . ASP A 1 124 ? -0.148 -37.844 -24.719 1 93.25 124 ASP A N 1
ATOM 942 C CA . ASP A 1 124 ? -1.242 -37.344 -25.547 1 93.25 124 ASP A CA 1
ATOM 943 C C . ASP A 1 124 ? -2.344 -36.719 -24.688 1 93.25 124 ASP A C 1
ATOM 945 O O . ASP A 1 124 ? -3.523 -36.781 -25.047 1 93.25 124 ASP A O 1
ATOM 949 N N . TRP A 1 125 ? -1.995 -36.125 -23.625 1 97.88 125 TRP A N 1
ATOM 950 C CA . TRP A 1 125 ? -2.992 -35.438 -22.797 1 97.88 125 TRP A CA 1
ATOM 951 C C . TRP A 1 125 ? -3.207 -34 -23.25 1 97.88 125 TRP A C 1
ATOM 953 O O . TRP A 1 125 ? -2.363 -33.438 -23.953 1 97.88 125 TRP A O 1
ATOM 963 N N . GLN A 1 126 ? -4.367 -33.438 -22.953 1 98.25 126 GLN A N 1
ATOM 964 C CA . GLN A 1 126 ? -4.734 -32.062 -23.203 1 98.25 126 GLN A CA 1
ATOM 965 C C . GLN A 1 126 ? -5.484 -31.453 -22.031 1 98.25 126 GLN A C 1
ATOM 967 O O . GLN A 1 126 ? -6.395 -32.062 -21.484 1 98.25 126 GLN A O 1
ATOM 972 N N . LEU A 1 127 ? -5.051 -30.266 -21.672 1 98.81 127 LEU A N 1
ATOM 973 C CA . LEU A 1 127 ? -5.766 -29.578 -20.609 1 98.81 127 LEU A CA 1
ATOM 974 C C . LEU A 1 127 ? -7.031 -28.922 -21.141 1 98.81 127 LEU A C 1
ATOM 976 O O . LEU A 1 127 ? -6.977 -28.156 -22.109 1 98.81 127 LEU A O 1
ATOM 980 N N . ALA A 1 128 ? -8.125 -29.234 -20.453 1 98.75 128 ALA A N 1
ATOM 981 C CA . ALA A 1 128 ? -9.367 -28.531 -20.75 1 98.75 128 ALA A CA 1
ATOM 982 C C . ALA A 1 128 ? -9.297 -27.078 -20.281 1 98.75 128 ALA A C 1
ATOM 984 O O . ALA A 1 128 ? -9.867 -26.188 -20.906 1 98.75 128 ALA A O 1
ATOM 985 N N . LEU A 1 129 ? -8.633 -26.906 -19.172 1 98.81 129 LEU A N 1
ATOM 986 C CA . LEU A 1 129 ? -8.547 -25.594 -18.531 1 98.81 129 LEU A CA 1
ATOM 987 C C . LEU A 1 129 ? -7.32 -25.5 -17.641 1 98.81 129 LEU A C 1
ATOM 989 O O . LEU A 1 129 ? -6.984 -26.453 -16.938 1 98.81 129 LEU A O 1
ATOM 993 N N . VAL A 1 130 ? -6.582 -24.438 -17.719 1 98.94 130 VAL A N 1
ATOM 994 C CA . VAL A 1 130 ? -5.656 -24 -16.688 1 98.94 130 VAL A CA 1
ATOM 995 C C . VAL A 1 130 ? -6.188 -22.734 -16.016 1 98.94 130 VAL A C 1
ATOM 997 O O . VAL A 1 130 ? -6.598 -21.797 -16.703 1 98.94 130 VAL A O 1
ATOM 1000 N N . SER A 1 131 ? -6.281 -22.75 -14.703 1 98.81 131 SER A N 1
ATOM 1001 C CA . SER A 1 131 ? -6.812 -21.594 -13.977 1 98.81 131 SER A CA 1
ATOM 1002 C C . SER A 1 131 ? -6.109 -21.406 -12.641 1 98.81 131 SER A C 1
ATOM 1004 O O . SER A 1 131 ? -5.523 -22.359 -12.102 1 98.81 131 SER A O 1
ATOM 1006 N N . GLY A 1 132 ? -6.156 -20.203 -12.133 1 98.5 132 GLY A N 1
ATOM 1007 C CA . GLY A 1 132 ? -5.59 -19.922 -10.82 1 98.5 132 GLY A CA 1
ATOM 1008 C C . GLY A 1 132 ? -5.734 -18.469 -10.414 1 98.5 132 GLY A C 1
ATOM 1009 O O . GLY A 1 132 ? -5.992 -17.594 -11.25 1 98.5 132 GLY A O 1
ATOM 1010 N N . TRP A 1 133 ? -5.578 -18.234 -9.164 1 98.75 133 TRP A N 1
ATOM 1011 C CA . TRP A 1 133 ? -5.664 -16.922 -8.539 1 98.75 133 TRP A CA 1
ATOM 1012 C C . TRP A 1 133 ? -4.277 -16.375 -8.227 1 98.75 133 TRP A C 1
ATOM 1014 O O . TRP A 1 133 ? -3.416 -17.094 -7.719 1 98.75 133 TRP A O 1
ATOM 1024 N N . SER A 1 134 ? -4.086 -15 -8.461 1 98.81 134 SER A N 1
ATOM 1025 C CA . SER A 1 134 ? -2.84 -14.359 -8.047 1 98.81 134 SER A CA 1
ATOM 1026 C C . SER A 1 134 ? -1.639 -15.008 -8.734 1 98.81 134 SER A C 1
ATOM 1028 O O . SER A 1 134 ? -1.602 -15.117 -9.961 1 98.81 134 SER A O 1
ATOM 1030 N N . MET A 1 135 ? -0.706 -15.594 -8.055 1 98.81 135 MET A N 1
ATOM 1031 C CA . MET A 1 135 ? 0.44 -16.234 -8.688 1 98.81 135 MET A CA 1
ATOM 1032 C C . MET A 1 135 ? 0.022 -17.531 -9.391 1 98.81 135 MET A C 1
ATOM 1034 O O . MET A 1 135 ? 0.722 -18.016 -10.281 1 98.81 135 MET A O 1
ATOM 1038 N N . GLY A 1 136 ? -1.113 -18.109 -8.891 1 98.81 136 GLY A N 1
ATOM 1039 C CA . GLY A 1 136 ? -1.68 -19.188 -9.688 1 98.81 136 GLY A CA 1
ATOM 1040 C C . GLY A 1 136 ? -2.113 -18.75 -11.07 1 98.81 136 GLY A C 1
ATOM 1041 O O . GLY A 1 136 ? -1.958 -19.484 -12.047 1 98.81 136 GLY A O 1
ATOM 1042 N N . GLY A 1 137 ? -2.678 -17.562 -11.133 1 98.94 137 GLY A N 1
ATOM 1043 C CA . GLY A 1 137 ? -3.021 -16.953 -12.406 1 98.94 137 GLY A CA 1
ATOM 1044 C C . GLY A 1 137 ? -1.809 -16.609 -13.25 1 98.94 137 GLY A C 1
ATOM 1045 O O . GLY A 1 137 ? -1.819 -16.797 -14.469 1 98.94 137 GLY A O 1
ATOM 1046 N N . MET A 1 138 ? -0.718 -16.125 -12.641 1 98.94 138 MET A N 1
ATOM 1047 C CA . MET A 1 138 ? 0.52 -15.859 -13.367 1 98.94 138 MET A CA 1
ATOM 1048 C C . MET A 1 138 ? 1.054 -17.141 -14.008 1 98.94 138 MET A C 1
ATOM 1050 O O . MET A 1 138 ? 1.455 -17.125 -15.172 1 98.94 138 MET A O 1
ATOM 1054 N N . GLN A 1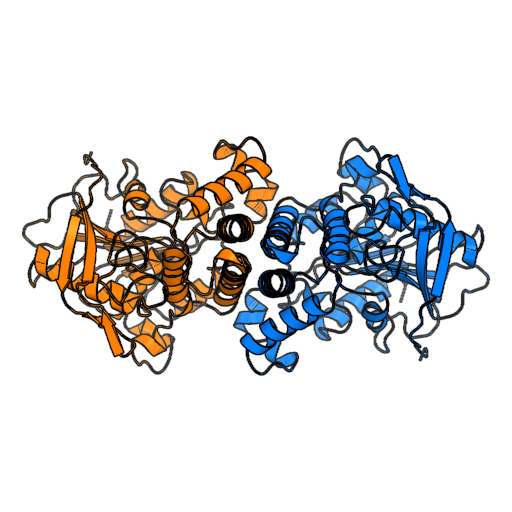 139 ? 1.038 -18.188 -13.242 1 98.94 139 GLN A N 1
ATOM 1055 C CA . GLN A 1 139 ? 1.467 -19.469 -13.766 1 98.94 139 GLN A CA 1
ATOM 1056 C C . GLN A 1 139 ? 0.585 -19.906 -14.938 1 98.94 139 GLN A C 1
ATOM 1058 O O . GLN A 1 139 ? 1.079 -20.469 -15.922 1 98.94 139 GLN A O 1
ATOM 1063 N N . THR A 1 140 ? -0.688 -19.656 -14.797 1 98.94 140 THR A N 1
ATOM 1064 C CA . THR A 1 140 ? -1.635 -19.969 -15.859 1 98.94 140 THR A CA 1
ATOM 1065 C C . THR A 1 140 ? -1.226 -19.281 -17.172 1 98.94 140 THR A C 1
ATOM 1067 O O . THR A 1 140 ? -1.189 -19.922 -18.219 1 98.94 140 THR A O 1
ATOM 1070 N N . LEU A 1 141 ? -0.875 -18.047 -17.094 1 98.94 141 LEU A N 1
ATOM 1071 C CA . LEU A 1 141 ? -0.435 -17.312 -18.266 1 98.94 141 LEU A CA 1
ATOM 1072 C C . LEU A 1 141 ? 0.893 -17.844 -18.797 1 98.94 141 LEU A C 1
ATOM 1074 O O . LEU A 1 141 ? 1.077 -18 -20 1 98.94 141 LEU A O 1
ATOM 1078 N N . PHE A 1 142 ? 1.795 -18.188 -17.922 1 98.94 142 PHE A N 1
ATOM 1079 C CA . PHE A 1 142 ? 3.08 -18.75 -18.328 1 98.94 142 PHE A CA 1
ATOM 1080 C C . PHE A 1 142 ? 2.895 -20.109 -18.969 1 98.94 142 PHE A C 1
ATOM 1082 O O . PHE A 1 142 ? 3.607 -20.469 -19.906 1 98.94 142 PHE A O 1
ATOM 1089 N N . TRP A 1 143 ? 1.936 -20.906 -18.453 1 98.94 143 TRP A N 1
ATOM 1090 C CA . TRP A 1 143 ? 1.591 -22.188 -19.078 1 98.94 143 TRP A CA 1
ATOM 1091 C C . TRP A 1 143 ? 1.187 -21.984 -20.531 1 98.94 143 TRP A C 1
ATOM 1093 O O . TRP A 1 143 ? 1.676 -22.672 -21.422 1 98.94 143 TRP A O 1
ATOM 1103 N N . ALA A 1 144 ? 0.31 -21.031 -20.734 1 98.94 144 ALA A N 1
ATOM 1104 C CA . ALA A 1 144 ? -0.253 -20.797 -22.062 1 98.94 144 ALA A CA 1
ATOM 1105 C C . ALA A 1 144 ? 0.813 -20.297 -23.031 1 98.94 144 ALA A C 1
ATOM 1107 O O . ALA A 1 144 ? 0.745 -20.562 -24.234 1 98.94 144 ALA A O 1
ATOM 1108 N N . MET A 1 145 ? 1.791 -19.562 -22.516 1 98.88 145 MET A N 1
ATOM 1109 C CA . MET A 1 145 ? 2.889 -19.094 -23.359 1 98.88 145 MET A CA 1
ATOM 1110 C C . MET A 1 145 ? 3.896 -20.203 -23.625 1 98.88 145 MET A C 1
ATOM 1112 O O . MET A 1 145 ? 4.441 -20.312 -24.719 1 98.88 145 MET A O 1
ATOM 1116 N N . ALA A 1 146 ? 4.137 -21.047 -22.672 1 98.75 146 ALA A N 1
ATOM 1117 C CA . ALA A 1 146 ? 5.164 -22.078 -22.766 1 98.75 146 ALA A CA 1
ATOM 1118 C C . ALA A 1 146 ? 4.691 -23.25 -23.625 1 98.75 146 ALA A C 1
ATOM 1120 O O . ALA A 1 146 ? 5.473 -23.828 -24.375 1 98.75 146 ALA A O 1
ATOM 1121 N N . TYR A 1 147 ? 3.373 -23.578 -23.484 1 98.62 147 TYR A N 1
ATOM 1122 C CA . TYR A 1 147 ? 2.805 -24.734 -24.172 1 98.62 147 TYR A CA 1
ATOM 1123 C C . TYR A 1 147 ? 1.468 -24.375 -24.812 1 98.62 147 TYR A C 1
ATOM 1125 O O . TYR A 1 147 ? 0.435 -24.953 -24.469 1 98.62 147 TYR A O 1
ATOM 1133 N N . PRO A 1 148 ? 1.485 -23.516 -25.812 1 98.44 148 PRO A N 1
ATOM 1134 C CA . PRO A 1 148 ? 0.249 -22.969 -26.375 1 98.44 148 PRO A CA 1
ATOM 1135 C C . PRO A 1 148 ? -0.655 -24.047 -26.984 1 98.44 148 PRO A C 1
ATOM 1137 O O . PRO A 1 148 ? -1.865 -23.844 -27.109 1 98.44 148 PRO A O 1
ATOM 1140 N N . GLU A 1 149 ? -0.162 -25.234 -27.219 1 97.81 149 GLU A N 1
ATOM 1141 C CA . GLU A 1 149 ? -0.949 -26.266 -27.891 1 97.81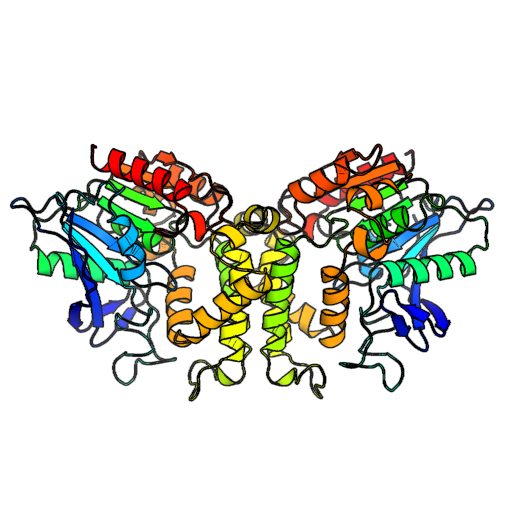 149 GLU A CA 1
ATOM 1142 C C . GLU A 1 149 ? -1.53 -27.25 -26.891 1 97.81 149 GLU A C 1
ATOM 1144 O O . GLU A 1 149 ? -2.293 -28.156 -27.25 1 97.81 149 GLU A O 1
ATOM 1149 N N . ARG A 1 150 ? -1.298 -27.094 -25.578 1 98.31 150 ARG A N 1
ATOM 1150 C CA . ARG A 1 150 ? -1.577 -28.156 -24.609 1 98.31 150 ARG A CA 1
ATOM 1151 C C . ARG A 1 150 ? -2.846 -27.844 -23.828 1 98.31 150 ARG A C 1
ATOM 1153 O O . ARG A 1 150 ? -3.24 -28.625 -22.953 1 98.31 150 ARG A O 1
ATOM 1160 N N . MET A 1 151 ? -3.502 -26.75 -24.109 1 98.44 151 MET A N 1
ATOM 1161 C CA . MET A 1 151 ? -4.715 -26.438 -23.359 1 98.44 151 MET A CA 1
ATOM 1162 C C . MET A 1 151 ? -5.754 -25.766 -24.266 1 98.44 151 MET A C 1
ATOM 1164 O O . MET A 1 151 ? -5.406 -25.078 -25.219 1 98.44 151 MET A O 1
ATOM 1168 N N . ARG A 1 152 ? -6.977 -25.984 -23.891 1 98.56 152 ARG A N 1
ATOM 1169 C CA . ARG A 1 152 ? -8.078 -25.422 -24.656 1 98.56 152 ARG A CA 1
ATOM 1170 C C . ARG A 1 152 ? -8.445 -24.031 -24.156 1 98.56 152 ARG A C 1
ATOM 1172 O O . ARG A 1 152 ? -8.812 -23.156 -24.938 1 98.56 152 ARG A O 1
ATOM 1179 N N . ALA A 1 153 ? -8.344 -23.812 -22.859 1 98.88 153 ALA A N 1
ATOM 1180 C CA . ALA A 1 153 ? -8.805 -22.562 -22.281 1 98.88 153 ALA A CA 1
ATOM 1181 C C . ALA A 1 153 ? -8 -22.203 -21.031 1 98.88 153 ALA A C 1
ATOM 1183 O O . ALA A 1 153 ? -7.43 -23.078 -20.391 1 98.88 153 ALA A O 1
ATOM 1184 N N . ILE A 1 154 ? -7.906 -20.906 -20.766 1 98.94 154 ILE A N 1
ATOM 1185 C CA . ILE A 1 154 ? -7.289 -20.453 -19.516 1 98.94 154 ILE A CA 1
ATOM 1186 C C . ILE A 1 154 ? -8.172 -19.391 -18.859 1 98.94 154 ILE A C 1
ATOM 1188 O O . ILE A 1 154 ? -8.836 -18.609 -19.547 1 98.94 154 ILE A O 1
ATOM 1192 N N . LEU A 1 155 ? -8.195 -19.406 -17.531 1 98.94 155 LEU A N 1
ATOM 1193 C CA . LEU A 1 155 ? -8.867 -18.406 -16.703 1 98.94 155 LEU A CA 1
ATOM 1194 C C . LEU A 1 155 ? -7.93 -17.891 -15.625 1 98.94 155 LEU A C 1
ATOM 1196 O O . LEU A 1 155 ? -8.07 -18.25 -14.453 1 98.94 155 LEU A O 1
ATOM 1200 N N . PRO A 1 156 ? -6.953 -17.094 -16 1 98.94 156 PRO A N 1
ATOM 1201 C CA . PRO A 1 156 ? -6.199 -16.375 -14.969 1 98.94 156 PRO A CA 1
ATOM 1202 C C . PRO A 1 156 ? -7 -15.234 -14.336 1 98.94 156 PRO A C 1
ATOM 1204 O O . PRO A 1 156 ? -7.605 -14.43 -15.047 1 98.94 156 PRO A O 1
ATOM 1207 N N . PHE A 1 157 ? -7.043 -15.188 -13.031 1 98.81 157 PHE A N 1
ATOM 1208 C CA . PHE A 1 157 ? -7.82 -14.109 -12.438 1 98.81 157 PHE A CA 1
ATOM 1209 C C . PHE A 1 157 ? -7.059 -13.461 -11.289 1 98.81 157 PHE A C 1
ATOM 1211 O O . PHE A 1 157 ? -6.242 -14.109 -10.633 1 98.81 157 PHE A O 1
ATOM 1218 N N . CYS A 1 158 ? -7.211 -12.141 -11.125 1 98.88 158 CYS A N 1
ATOM 1219 C CA . CYS A 1 158 ? -6.531 -11.266 -10.172 1 98.88 158 CYS A CA 1
ATOM 1220 C C . CYS A 1 158 ? -5.02 -11.414 -10.289 1 98.88 158 CYS A C 1
ATOM 1222 O O . CYS A 1 158 ? -4.336 -11.656 -9.289 1 98.88 158 CYS A O 1
ATOM 1224 N N . CYS A 1 159 ? -4.543 -11.312 -11.539 1 98.88 159 CYS A N 1
ATOM 1225 C CA . CYS A 1 159 ? -3.127 -11.461 -11.852 1 98.88 159 CYS A CA 1
ATOM 1226 C C . CYS A 1 159 ? -2.764 -10.734 -13.133 1 98.88 159 CYS A C 1
ATOM 1228 O O . CYS A 1 159 ? -3.635 -10.172 -13.805 1 98.88 159 CYS A O 1
ATOM 1230 N N . THR A 1 160 ? -1.526 -10.617 -13.438 1 98.88 160 THR A N 1
ATOM 1231 C CA . THR A 1 160 ? -0.912 -10.211 -14.695 1 98.88 160 THR A CA 1
ATOM 1232 C C . THR A 1 160 ? 0.259 -11.125 -15.047 1 98.88 160 THR A C 1
ATOM 1234 O O . THR A 1 160 ? 0.72 -11.898 -14.203 1 98.88 160 THR A O 1
ATOM 1237 N N . ALA A 1 161 ? 0.666 -11.055 -16.281 1 98.81 161 ALA A N 1
ATOM 1238 C CA . ALA A 1 161 ? 1.787 -11.891 -16.719 1 98.81 161 ALA A CA 1
ATOM 1239 C C . ALA A 1 161 ? 3.107 -11.352 -16.172 1 98.81 161 ALA A C 1
ATOM 1241 O O . ALA A 1 161 ? 3.951 -12.117 -15.703 1 98.81 161 ALA A O 1
ATOM 1242 N N . ARG A 1 162 ? 3.287 -10.172 -16.266 1 98.31 162 ARG A N 1
ATOM 1243 C CA . ARG A 1 162 ? 4.492 -9.547 -15.727 1 98.31 162 ARG A CA 1
ATOM 1244 C C . ARG A 1 162 ? 4.238 -8.953 -14.344 1 98.31 162 ARG A C 1
ATOM 1246 O O . ARG A 1 162 ? 3.109 -8.578 -14.023 1 98.31 162 ARG A O 1
ATOM 1253 N N . CYS A 1 163 ? 5.262 -8.898 -13.477 1 98.62 163 CYS A N 1
ATOM 1254 C CA . CYS A 1 163 ? 5.199 -8.094 -12.258 1 98.62 163 CYS A CA 1
ATOM 1255 C C . CYS A 1 163 ? 5.414 -6.613 -12.57 1 98.62 163 CYS A C 1
ATOM 1257 O O . CYS A 1 163 ? 6.551 -6.18 -12.773 1 98.62 163 CYS A O 1
ATOM 1259 N N . TRP A 1 164 ? 4.391 -5.883 -12.617 1 98.5 164 TRP A N 1
ATOM 1260 C CA . TRP A 1 164 ? 4.484 -4.473 -12.992 1 98.5 164 TRP A CA 1
ATOM 1261 C C . TRP A 1 164 ? 5.203 -3.672 -11.906 1 98.5 164 TRP A C 1
ATOM 1263 O O . TRP A 1 164 ? 5.242 -4.086 -10.742 1 98.5 164 TRP A O 1
ATOM 1273 N N . PRO A 1 165 ? 5.73 -2.527 -12.234 1 98.5 165 PRO A N 1
ATOM 1274 C CA . PRO A 1 165 ? 6.668 -1.835 -11.352 1 98.5 165 PRO A CA 1
ATOM 1275 C C . PRO A 1 165 ? 6.051 -1.486 -9.992 1 98.5 165 PRO A C 1
ATOM 1277 O O . PRO A 1 165 ? 6.703 -1.627 -8.961 1 98.5 165 PRO A O 1
ATOM 1280 N N . HIS A 1 166 ? 4.793 -0.986 -9.984 1 98.81 166 HIS A N 1
ATOM 1281 C CA . HIS A 1 166 ? 4.176 -0.695 -8.695 1 98.81 166 HIS A CA 1
ATOM 1282 C C . HIS A 1 166 ? 4.055 -1.955 -7.844 1 98.81 166 HIS A C 1
ATOM 1284 O O . HIS A 1 166 ? 4.293 -1.92 -6.633 1 98.81 166 HIS A O 1
ATOM 1290 N N . ASN A 1 167 ? 3.652 -3.059 -8.492 1 98.81 167 ASN A N 1
ATOM 1291 C CA . ASN A 1 167 ? 3.596 -4.352 -7.816 1 98.81 167 ASN A CA 1
ATOM 1292 C C . ASN A 1 167 ? 4.953 -4.742 -7.234 1 98.81 167 ASN A C 1
ATOM 1294 O O . ASN A 1 167 ? 5.039 -5.172 -6.086 1 98.81 167 ASN A O 1
ATOM 1298 N N . ARG A 1 168 ? 5.996 -4.543 -7.988 1 98.62 168 ARG A N 1
ATOM 1299 C CA . ARG A 1 168 ? 7.355 -4.812 -7.523 1 98.62 168 ARG A CA 1
ATOM 1300 C C . ARG A 1 168 ? 7.695 -3.959 -6.305 1 98.62 168 ARG A C 1
ATOM 1302 O O . ARG A 1 168 ? 8.305 -4.445 -5.352 1 98.62 168 ARG A O 1
ATOM 1309 N N . VAL A 1 169 ? 7.316 -2.719 -6.289 1 98.75 169 VAL A N 1
ATOM 1310 C CA . VAL A 1 169 ? 7.625 -1.784 -5.211 1 98.75 169 VAL A CA 1
ATOM 1311 C C . VAL A 1 169 ? 6.879 -2.189 -3.943 1 98.75 169 VAL A C 1
ATOM 1313 O O . VAL A 1 169 ? 7.441 -2.156 -2.848 1 98.75 169 VAL A O 1
ATOM 1316 N N . PHE A 1 170 ? 5.551 -2.555 -4.113 1 98.44 170 PHE A N 1
ATOM 1317 C CA . PHE A 1 170 ? 4.793 -3.104 -2.996 1 98.44 170 PHE A CA 1
ATOM 1318 C C . PHE A 1 170 ? 5.547 -4.262 -2.35 1 98.44 170 PHE A C 1
ATOM 1320 O O . PHE A 1 170 ? 5.727 -4.289 -1.129 1 98.44 170 PHE A O 1
ATOM 1327 N N . LEU A 1 171 ? 6.047 -5.168 -3.15 1 98.88 171 LEU A N 1
ATOM 1328 C CA . LEU A 1 171 ? 6.73 -6.359 -2.66 1 98.88 171 LEU A CA 1
ATOM 1329 C C . LEU A 1 171 ? 8.062 -5.988 -2.006 1 98.88 171 LEU A C 1
ATOM 1331 O O . LEU A 1 171 ? 8.453 -6.586 -1.002 1 98.88 171 LEU A O 1
ATOM 1335 N N . GLU A 1 172 ? 8.773 -5.008 -2.529 1 98.75 172 GLU A N 1
ATOM 1336 C CA . GLU A 1 172 ? 10 -4.531 -1.892 1 98.75 172 GLU A CA 1
ATOM 1337 C C . GLU A 1 172 ? 9.719 -4.008 -0.485 1 98.75 172 GLU A C 1
ATOM 1339 O O . GLU A 1 172 ? 10.547 -4.16 0.414 1 98.75 172 GLU A O 1
ATOM 1344 N N . GLY A 1 173 ? 8.562 -3.385 -0.343 1 98.75 173 GLY A N 1
ATOM 1345 C CA . GLY A 1 173 ? 8.195 -2.838 0.955 1 98.75 173 GLY A CA 1
ATOM 1346 C C . GLY A 1 173 ? 8.016 -3.902 2.021 1 98.75 173 GLY A C 1
ATOM 1347 O O . GLY A 1 173 ? 8.648 -3.838 3.08 1 98.75 173 GLY A O 1
ATOM 1348 N N . VAL A 1 174 ? 7.191 -4.926 1.764 1 98.88 174 VAL A N 1
ATOM 1349 C CA . VAL A 1 174 ? 6.926 -5.953 2.764 1 98.88 174 VAL A CA 1
ATOM 1350 C C . VAL A 1 174 ? 8.18 -6.793 2.994 1 98.88 174 VAL A C 1
ATOM 1352 O O . VAL A 1 174 ? 8.43 -7.25 4.109 1 98.88 174 VAL A O 1
ATOM 1355 N N . LYS A 1 175 ? 9.008 -6.984 1.911 1 98.88 175 LYS A N 1
ATOM 1356 C CA . LYS A 1 175 ? 10.297 -7.652 2.053 1 98.88 175 LYS A CA 1
ATOM 1357 C C . LYS A 1 175 ? 11.211 -6.891 3.012 1 98.88 175 LYS A C 1
ATOM 1359 O O . LYS A 1 175 ? 11.82 -7.488 3.904 1 98.88 175 LYS A O 1
ATOM 1364 N N . ALA A 1 176 ? 11.289 -5.566 2.852 1 98.88 176 ALA A N 1
ATOM 1365 C CA . ALA A 1 176 ? 12.125 -4.738 3.711 1 98.88 176 ALA A CA 1
ATOM 1366 C C . ALA A 1 176 ? 11.672 -4.82 5.164 1 98.88 176 ALA A C 1
ATOM 1368 O O . ALA A 1 176 ? 12.5 -4.844 6.078 1 98.88 176 ALA A O 1
ATOM 1369 N N . ALA A 1 177 ? 10.375 -4.855 5.391 1 98.88 177 ALA A N 1
ATOM 1370 C CA . ALA A 1 177 ? 9.836 -4.969 6.746 1 98.88 177 ALA A CA 1
ATOM 1371 C C . ALA A 1 177 ? 10.328 -6.242 7.426 1 98.88 177 ALA A C 1
ATOM 1373 O O . ALA A 1 177 ? 10.797 -6.203 8.562 1 98.88 177 ALA A O 1
ATOM 1374 N N . LEU A 1 178 ? 10.227 -7.344 6.707 1 98.94 178 LEU A N 1
ATOM 1375 C CA . LEU A 1 178 ? 10.688 -8.617 7.254 1 98.94 178 LEU A CA 1
ATOM 1376 C C . LEU A 1 178 ? 12.18 -8.586 7.539 1 98.94 178 LEU A C 1
ATOM 1378 O O . LEU A 1 178 ? 12.625 -8.961 8.625 1 98.94 178 LEU A O 1
ATOM 1382 N N . CYS A 1 179 ? 12.945 -8.047 6.613 1 98.75 179 CYS A N 1
ATOM 1383 C CA . CYS A 1 179 ? 14.406 -8.109 6.656 1 98.75 179 CYS A CA 1
ATOM 1384 C C . CYS A 1 179 ? 14.969 -7.105 7.652 1 98.75 179 CYS A C 1
ATOM 1386 O O . CYS A 1 179 ? 16.156 -7.152 7.992 1 98.75 179 CYS A O 1
ATOM 1388 N N . ALA A 1 180 ? 14.117 -6.195 8.164 1 98.69 180 ALA A N 1
ATOM 1389 C CA . ALA A 1 180 ? 14.547 -5.234 9.18 1 98.69 180 ALA A CA 1
ATOM 1390 C C . ALA A 1 180 ? 14.797 -5.918 10.516 1 98.69 180 ALA A C 1
ATOM 1392 O O . ALA A 1 180 ? 15.43 -5.344 11.406 1 98.69 180 ALA A O 1
ATOM 1393 N N . ASP A 1 181 ? 14.242 -7.105 10.727 1 98.69 181 ASP A N 1
ATOM 1394 C CA . ASP A 1 181 ? 14.453 -7.895 11.938 1 98.69 181 ASP A CA 1
ATOM 1395 C C . ASP A 1 181 ? 15.898 -8.383 12.031 1 98.69 181 ASP A C 1
ATOM 1397 O O . ASP A 1 181 ? 16.375 -9.078 11.133 1 98.69 181 ASP A O 1
ATOM 1401 N N . ALA A 1 182 ? 16.484 -8.047 13.125 1 97.62 182 ALA A N 1
ATOM 1402 C CA . ALA A 1 182 ? 17.891 -8.438 13.305 1 97.62 182 ALA A CA 1
ATOM 1403 C C . ALA A 1 182 ? 18.031 -9.953 13.312 1 97.62 182 ALA A C 1
ATOM 1405 O O . ALA A 1 182 ? 19.078 -10.484 12.93 1 97.62 182 ALA A O 1
ATOM 1406 N N . ALA A 1 183 ? 16.969 -10.672 13.656 1 98 183 ALA A N 1
ATOM 1407 C CA . ALA A 1 183 ? 17.016 -12.125 13.695 1 98 183 ALA A CA 1
ATOM 1408 C C . ALA A 1 183 ? 17.047 -12.711 12.281 1 98 183 ALA A C 1
ATOM 1410 O O . ALA A 1 183 ? 17.359 -13.891 12.102 1 98 183 ALA A O 1
ATOM 1411 N N . TRP A 1 184 ? 16.797 -11.93 11.227 1 98.31 184 TRP A N 1
ATOM 1412 C CA . TRP A 1 184 ? 16.797 -12.367 9.836 1 98.31 184 TRP A CA 1
ATOM 1413 C C . TRP A 1 184 ? 18.156 -12.891 9.414 1 98.31 184 TRP A C 1
ATOM 1415 O O . TRP A 1 184 ? 18.25 -13.867 8.672 1 98.31 184 TRP A O 1
ATOM 1425 N N . LEU A 1 185 ? 19.188 -12.211 9.828 1 98 185 LEU A N 1
ATOM 1426 C CA . LEU A 1 185 ? 20.578 -12.586 9.633 1 98 185 LEU A CA 1
ATOM 1427 C C . LEU A 1 185 ? 20.844 -12.945 8.18 1 98 185 LEU A C 1
ATOM 1429 O O . LEU A 1 185 ? 21.453 -13.984 7.891 1 98 185 LEU A O 1
ATOM 1433 N N . GLY A 1 186 ? 20.297 -12.242 7.254 1 97.62 186 GLY A N 1
ATOM 1434 C CA . GLY A 1 186 ? 20.531 -12.477 5.84 1 97.62 186 GLY A CA 1
ATOM 1435 C C . GLY A 1 186 ? 20 -13.82 5.367 1 97.62 186 GLY A C 1
ATOM 1436 O O . GLY A 1 186 ? 20.562 -14.438 4.461 1 97.62 186 GLY A O 1
ATOM 1437 N N . GLY A 1 187 ? 19 -14.352 6.008 1 98.25 187 GLY A N 1
ATOM 1438 C CA . GLY A 1 187 ? 18.406 -15.633 5.645 1 98.25 187 GLY A CA 1
ATOM 1439 C C . GLY A 1 187 ? 19.062 -16.812 6.355 1 98.25 187 GLY A C 1
ATOM 1440 O O . GLY A 1 187 ? 18.688 -17.969 6.121 1 98.25 187 GLY A O 1
ATOM 1441 N N . ARG A 1 188 ? 20.016 -16.531 7.215 1 98.12 188 ARG A N 1
ATOM 1442 C CA . ARG A 1 188 ? 20.719 -17.578 7.953 1 98.12 188 ARG A CA 1
ATOM 1443 C C . ARG A 1 188 ? 20.312 -17.578 9.422 1 98.12 188 ARG A C 1
ATOM 1445 O O . ARG A 1 188 ? 21.172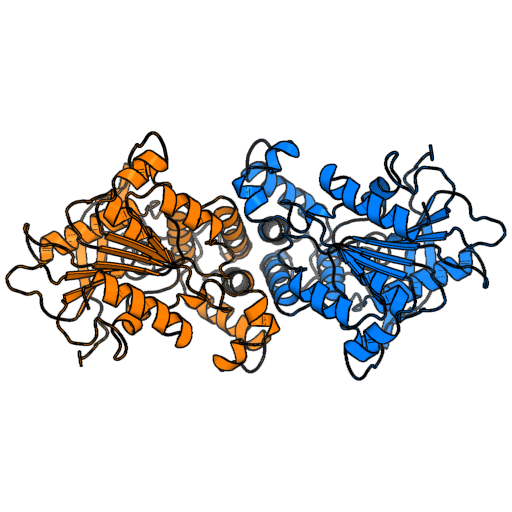 -17.641 10.305 1 98.12 188 ARG A O 1
ATOM 1452 N N . TYR A 1 189 ? 19.062 -17.453 9.695 1 97.5 189 TYR A N 1
ATOM 1453 C CA . TYR A 1 189 ? 18.547 -17.344 11.055 1 97.5 189 TYR A CA 1
ATOM 1454 C C . TYR A 1 189 ? 18.453 -18.719 11.711 1 97.5 189 TYR A C 1
ATOM 1456 O O . TYR A 1 189 ? 18.156 -19.719 11.055 1 97.5 189 TYR A O 1
ATOM 1464 N N . SER A 1 190 ? 18.734 -18.766 13.062 1 95.69 190 SER A N 1
ATOM 1465 C CA . SER A 1 190 ? 18.562 -19.969 13.875 1 95.69 190 SER A CA 1
ATOM 1466 C C . SER A 1 190 ? 17.172 -20.016 14.5 1 95.69 190 SER A C 1
ATOM 1468 O O . SER A 1 190 ? 16.641 -21.109 14.766 1 95.69 190 SER A O 1
ATOM 1470 N N . VAL A 1 191 ? 16.641 -18.844 14.773 1 96.56 191 VAL A N 1
ATOM 1471 C CA . VAL A 1 191 ? 15.258 -18.672 15.219 1 96.56 191 VAL A CA 1
ATOM 1472 C C . VAL A 1 191 ? 14.508 -17.766 14.242 1 96.56 191 VAL A C 1
ATOM 1474 O O . VAL A 1 191 ? 15.07 -16.812 13.711 1 96.56 191 VAL A O 1
ATOM 1477 N N . PRO A 1 192 ? 13.258 -18.094 13.961 1 97.75 192 PRO A N 1
ATOM 1478 C CA . PRO A 1 192 ? 12.523 -17.266 12.992 1 97.75 192 PRO A CA 1
ATOM 1479 C C . PRO A 1 192 ? 12.523 -15.789 13.352 1 97.75 192 PRO A C 1
ATOM 1481 O O . PRO A 1 192 ? 12.422 -15.43 14.531 1 97.75 192 PRO A O 1
ATOM 1484 N N . PRO A 1 193 ? 12.703 -14.977 12.414 1 98.69 193 PRO A N 1
ATOM 1485 C CA . PRO A 1 193 ? 12.594 -13.539 12.648 1 98.69 193 PRO A CA 1
ATOM 1486 C C . PRO A 1 193 ? 11.156 -13.086 12.875 1 98.69 193 PRO A C 1
ATOM 1488 O O . PRO A 1 193 ? 10.555 -12.453 12 1 98.69 193 PRO A O 1
ATOM 1491 N N . GLU A 1 194 ? 10.617 -13.258 14.031 1 98.69 194 GLU A N 1
ATOM 1492 C CA . GLU A 1 194 ? 9.195 -13.133 14.336 1 98.69 194 GLU A CA 1
ATOM 1493 C C . GLU A 1 194 ? 8.727 -11.688 14.195 1 98.69 194 GLU A C 1
ATOM 1495 O O . GLU A 1 194 ? 7.629 -11.43 13.695 1 98.69 194 GLU A O 1
ATOM 1500 N N . ARG A 1 195 ? 9.547 -10.641 14.664 1 98.5 195 ARG A N 1
ATOM 1501 C CA . ARG A 1 195 ? 9.133 -9.25 14.516 1 98.5 195 ARG A CA 1
ATOM 1502 C C . ARG A 1 195 ? 8.969 -8.875 13.047 1 98.5 195 ARG A C 1
ATOM 1504 O O . ARG A 1 195 ? 8.016 -8.18 12.68 1 98.5 195 ARG A O 1
ATOM 1511 N N . GLY A 1 196 ? 9.93 -9.359 12.258 1 98.88 196 GLY A N 1
ATOM 1512 C CA . GLY A 1 196 ? 9.867 -9.109 10.828 1 98.88 196 GLY A CA 1
ATOM 1513 C C . GLY A 1 196 ? 8.68 -9.773 10.156 1 98.88 196 GLY A C 1
ATOM 1514 O O . GLY A 1 196 ? 8.023 -9.172 9.305 1 98.88 196 GLY A O 1
ATOM 1515 N N . LEU A 1 197 ? 8.398 -11.039 10.547 1 98.94 197 LEU A N 1
ATOM 1516 C CA . LEU A 1 197 ? 7.266 -11.766 9.977 1 98.94 197 LEU A CA 1
ATOM 1517 C C . LEU A 1 197 ? 5.953 -11.078 10.336 1 98.94 197 LEU A C 1
ATOM 1519 O O . LEU A 1 197 ? 5.066 -10.953 9.492 1 98.94 197 LEU A O 1
ATOM 1523 N N . ARG A 1 198 ? 5.824 -10.625 11.586 1 98.88 198 ARG A N 1
ATOM 1524 C CA . ARG A 1 198 ? 4.641 -9.875 11.992 1 98.88 198 ARG A CA 1
ATOM 1525 C C . ARG A 1 198 ? 4.496 -8.594 11.18 1 98.88 198 ARG A C 1
ATOM 1527 O O . ARG A 1 198 ? 3.406 -8.273 10.703 1 98.88 198 ARG A O 1
ATOM 1534 N N . ALA A 1 199 ? 5.633 -7.863 11.023 1 98.94 199 ALA A N 1
ATOM 1535 C CA . ALA A 1 199 ? 5.621 -6.613 10.266 1 98.94 199 ALA A CA 1
ATOM 1536 C C . ALA A 1 199 ? 5.242 -6.863 8.812 1 98.94 199 ALA A C 1
ATOM 1538 O O . ALA A 1 199 ? 4.477 -6.094 8.219 1 98.94 199 ALA A O 1
ATOM 1539 N N . PHE A 1 200 ? 5.762 -7.973 8.242 1 98.94 200 PHE A N 1
ATOM 1540 C CA . PHE A 1 200 ? 5.41 -8.383 6.883 1 98.94 200 PHE A CA 1
ATOM 1541 C C . PHE A 1 200 ? 3.902 -8.562 6.746 1 98.94 200 PHE A C 1
ATOM 1543 O O . PHE A 1 200 ? 3.281 -7.969 5.859 1 98.94 200 PHE A O 1
ATOM 1550 N N . GLY A 1 201 ? 3.33 -9.344 7.641 1 98.81 201 GLY A N 1
ATOM 1551 C CA . GLY A 1 201 ? 1.903 -9.617 7.582 1 98.81 201 GLY A CA 1
ATOM 1552 C C . GLY A 1 201 ? 1.05 -8.375 7.758 1 98.81 201 GLY A C 1
ATOM 1553 O O . GLY A 1 201 ? 0.09 -8.164 7.016 1 98.81 201 GLY A O 1
ATOM 1554 N N . ARG A 1 202 ? 1.383 -7.578 8.719 1 98.75 202 ARG A N 1
ATOM 1555 C CA . ARG A 1 202 ? 0.622 -6.367 9.008 1 98.75 202 ARG A CA 1
ATOM 1556 C C . ARG A 1 202 ? 0.667 -5.398 7.836 1 98.75 202 ARG A C 1
ATOM 1558 O O . ARG A 1 202 ? -0.348 -4.797 7.48 1 98.75 202 ARG A O 1
ATOM 1565 N N . ALA A 1 203 ? 1.836 -5.191 7.246 1 98.81 203 ALA A N 1
ATOM 1566 C CA . ALA A 1 203 ? 1.982 -4.324 6.078 1 98.81 203 ALA A CA 1
ATOM 1567 C C . ALA A 1 203 ? 1.207 -4.875 4.883 1 98.81 203 ALA A C 1
ATOM 1569 O O . ALA A 1 203 ? 0.567 -4.117 4.148 1 98.81 203 ALA A O 1
ATOM 1570 N N . TYR A 1 204 ? 1.22 -6.156 4.688 1 98.88 204 TYR A N 1
ATOM 1571 C CA . TYR A 1 204 ? 0.572 -6.785 3.541 1 98.88 204 TYR A CA 1
ATOM 1572 C C . TYR A 1 204 ? -0.942 -6.625 3.615 1 98.88 204 TYR A C 1
ATOM 1574 O O . TYR A 1 204 ? -1.606 -6.473 2.588 1 98.88 204 TYR A O 1
ATOM 1582 N N . ALA A 1 205 ? -1.476 -6.613 4.809 1 98.75 205 ALA A N 1
ATOM 1583 C CA . ALA A 1 205 ? -2.918 -6.496 5.004 1 98.75 205 ALA A CA 1
ATOM 1584 C C . ALA A 1 205 ? -3.459 -5.234 4.344 1 98.75 205 ALA A C 1
ATOM 1586 O O . ALA A 1 205 ? -4.586 -5.223 3.836 1 98.75 205 ALA A O 1
ATOM 1587 N N . GLY A 1 206 ? -2.678 -4.191 4.324 1 98.56 206 GLY A N 1
ATOM 1588 C CA . GLY A 1 206 ? -3.102 -2.949 3.699 1 98.56 206 GLY A CA 1
ATOM 1589 C C . GLY A 1 206 ? -3.17 -3.033 2.186 1 98.56 206 GLY A C 1
ATOM 1590 O O . GLY A 1 206 ? -3.916 -2.287 1.55 1 98.56 206 GLY A O 1
ATOM 1591 N N . TRP A 1 207 ? -2.436 -3.949 1.625 1 98.81 207 TRP A N 1
ATOM 1592 C CA . TRP A 1 207 ? -2.377 -4.117 0.177 1 98.81 207 TRP A CA 1
ATOM 1593 C C . TRP A 1 207 ? -3.383 -5.164 -0.292 1 98.81 207 TRP A C 1
ATOM 1595 O O . TRP A 1 207 ? -3.895 -5.086 -1.41 1 98.81 207 TRP A O 1
ATOM 1605 N N . ALA A 1 208 ? -3.656 -6.133 0.582 1 98.62 208 ALA A N 1
ATOM 1606 C CA . ALA A 1 208 ? -4.41 -7.324 0.199 1 98.62 208 ALA A CA 1
ATOM 1607 C C . ALA A 1 208 ? -5.879 -6.984 -0.058 1 98.62 208 ALA A C 1
ATOM 1609 O O . ALA A 1 208 ? -6.531 -7.609 -0.896 1 98.62 208 ALA A O 1
ATOM 1610 N N . TYR A 1 209 ? -6.391 -5.961 0.691 1 98.62 209 TYR A N 1
ATOM 1611 C CA . TYR A 1 209 ? -7.781 -5.535 0.565 1 98.62 209 TYR A CA 1
ATOM 1612 C C . TYR A 1 209 ? -7.867 -4.117 0.021 1 98.62 209 TYR A C 1
ATOM 1614 O O . TYR A 1 209 ? -6.848 -3.453 -0.172 1 98.62 209 TYR A O 1
ATOM 1622 N N . SER A 1 210 ? -9.109 -3.705 -0.34 1 98.62 210 SER A N 1
ATOM 1623 C CA . SER A 1 210 ? -9.305 -2.393 -0.95 1 98.62 210 SER A CA 1
ATOM 1624 C C . SER A 1 210 ? -9.688 -1.348 0.092 1 98.62 210 SER A C 1
ATOM 1626 O O . SER A 1 210 ? -10 -1.689 1.234 1 98.62 210 SER A O 1
ATOM 1628 N N . GLN A 1 211 ? -9.633 -0.091 -0.309 1 98.62 211 GLN A N 1
ATOM 1629 C CA . GLN A 1 211 ? -10.117 1.002 0.523 1 98.62 211 GLN A CA 1
ATOM 1630 C C . GLN A 1 211 ? -11.578 0.784 0.911 1 98.62 211 GLN A C 1
ATOM 1632 O O . GLN A 1 211 ? -11.953 0.968 2.072 1 98.62 211 GLN A O 1
ATOM 1637 N N . ALA A 1 212 ? -12.391 0.334 -0.051 1 98.44 212 ALA A N 1
ATOM 1638 C CA . ALA A 1 212 ? -13.812 0.112 0.168 1 98.44 212 ALA A CA 1
ATOM 1639 C C . ALA A 1 212 ? -14.047 -1.022 1.161 1 98.44 212 ALA A C 1
ATOM 1641 O O . ALA A 1 212 ? -14.977 -0.969 1.967 1 98.44 212 ALA A O 1
ATOM 1642 N N . PHE A 1 213 ? -13.219 -2.061 1.141 1 98.69 213 PHE A N 1
ATOM 1643 C CA . PHE A 1 213 ? -13.297 -3.17 2.084 1 98.69 213 PHE A CA 1
ATOM 1644 C C . PHE A 1 213 ? -13.25 -2.662 3.521 1 98.69 213 PHE A C 1
ATOM 1646 O O . PHE A 1 213 ? -14.086 -3.043 4.344 1 98.69 213 PHE A O 1
ATOM 1653 N N . TYR A 1 214 ? -12.305 -1.802 3.75 1 98.69 214 TYR A N 1
ATOM 1654 C CA . TYR A 1 214 ? -12.117 -1.275 5.098 1 98.69 214 TYR A CA 1
ATOM 1655 C C . TYR A 1 214 ? -13.195 -0.253 5.438 1 98.69 214 TYR A C 1
ATOM 1657 O O . TYR A 1 214 ? -13.727 -0.25 6.551 1 98.69 214 TYR A O 1
ATOM 1665 N N . ARG A 1 215 ? -13.516 0.599 4.457 1 97.44 215 ARG A N 1
ATOM 1666 C CA . ARG A 1 215 ? -14.531 1.629 4.648 1 97.44 215 ARG A CA 1
ATOM 1667 C C . ARG A 1 215 ? -15.867 1.012 5.051 1 97.44 215 ARG A C 1
ATOM 1669 O O . ARG A 1 215 ? -16.547 1.524 5.934 1 97.44 215 ARG A O 1
ATOM 1676 N N . HIS A 1 216 ? -16.203 -0.131 4.418 1 97.62 216 HIS A N 1
ATOM 1677 C CA . HIS A 1 216 ? -17.5 -0.766 4.637 1 97.62 216 HIS A CA 1
ATOM 1678 C C . HIS A 1 216 ? -17.406 -1.859 5.695 1 97.62 216 HIS A C 1
ATOM 1680 O O . HIS A 1 216 ? -18.359 -2.6 5.918 1 97.62 216 HIS A O 1
ATOM 1686 N N . GLU A 1 217 ? -16.25 -2.012 6.293 1 98 217 GLU A N 1
ATOM 1687 C CA . GLU A 1 217 ? -15.984 -2.965 7.367 1 98 217 GLU A CA 1
ATOM 1688 C C . GLU A 1 217 ? -16.328 -4.391 6.934 1 98 217 GLU A C 1
ATOM 1690 O O . GLU A 1 217 ? -16.953 -5.137 7.684 1 98 217 GLU A O 1
ATOM 1695 N N . LEU A 1 218 ? -15.992 -4.73 5.754 1 97.88 218 LEU A N 1
ATOM 1696 C CA . LEU A 1 218 ? -16.312 -6.047 5.211 1 97.88 218 LEU A CA 1
ATOM 1697 C C . LEU A 1 218 ? -15.57 -7.141 5.977 1 97.88 218 LEU A C 1
ATOM 1699 O O . LEU A 1 218 ? -15.914 -8.32 5.867 1 97.88 218 LEU A O 1
ATOM 1703 N N . TRP A 1 219 ? -14.523 -6.773 6.805 1 97.31 219 TRP A N 1
ATOM 1704 C CA . TRP A 1 219 ? -13.82 -7.727 7.66 1 97.31 219 TRP A CA 1
ATOM 1705 C C . TRP A 1 219 ? -14.773 -8.328 8.695 1 97.31 219 TRP A C 1
ATOM 1707 O O . TRP A 1 219 ? -14.523 -9.414 9.211 1 97.31 219 TRP A O 1
ATOM 1717 N N . ARG A 1 220 ? -15.859 -7.625 8.969 1 97.31 220 ARG A N 1
ATOM 1718 C CA . ARG A 1 220 ? -16.859 -8.18 9.883 1 97.31 220 ARG A CA 1
ATOM 1719 C C . ARG A 1 220 ? -17.5 -9.43 9.289 1 97.31 220 ARG A C 1
ATOM 1721 O O . ARG A 1 220 ? -17.828 -10.367 10.023 1 97.31 220 ARG A O 1
ATOM 1728 N N . GLU A 1 221 ? -17.703 -9.477 7.953 1 94.38 221 GLU A N 1
ATOM 1729 C CA . GLU A 1 221 ? -18.266 -10.641 7.273 1 94.38 221 GLU A CA 1
ATOM 1730 C C . GLU A 1 221 ? -17.344 -11.844 7.383 1 94.38 221 GLU A C 1
ATOM 1732 O O . GLU A 1 221 ? -17.781 -12.992 7.266 1 94.38 221 GLU A O 1
ATOM 1737 N N . MET A 1 222 ? -16.125 -11.602 7.645 1 95.06 222 MET A N 1
ATOM 1738 C CA . MET A 1 222 ? -15.133 -12.672 7.785 1 95.06 222 MET A CA 1
ATOM 1739 C C . MET A 1 222 ? -15.047 -13.141 9.234 1 95.06 222 MET A C 1
ATOM 1741 O O . MET A 1 222 ? -14.305 -14.078 9.547 1 95.06 222 MET A O 1
ATOM 1745 N N . GLY A 1 223 ? -15.734 -12.477 10.109 1 96.31 223 GLY A N 1
ATOM 1746 C CA . GLY A 1 223 ? -15.836 -12.93 11.492 1 96.31 223 GLY A CA 1
ATOM 1747 C C . GLY A 1 223 ? -14.938 -12.156 12.438 1 96.31 223 GLY A C 1
ATOM 1748 O O . GLY A 1 223 ? -14.836 -12.484 13.617 1 96.31 223 GLY A O 1
ATOM 1749 N N . PHE A 1 224 ? -14.289 -11.102 11.953 1 97.88 224 PHE A N 1
ATOM 1750 C CA . PHE A 1 224 ? -13.406 -10.336 12.828 1 97.88 224 PHE A CA 1
ATOM 1751 C C . PHE A 1 224 ? -14.195 -9.312 13.625 1 97.88 224 PHE A C 1
ATOM 1753 O O . PHE A 1 224 ? -15.102 -8.664 13.094 1 97.88 224 PHE A O 1
ATOM 1760 N N . GLU A 1 225 ? -13.812 -9.109 14.891 1 97.94 225 GLU A N 1
ATOM 1761 C CA . GLU A 1 225 ? -14.547 -8.219 15.789 1 97.94 225 GLU A CA 1
ATOM 1762 C C . GLU A 1 225 ? -14.023 -6.785 15.695 1 97.94 225 GLU A C 1
ATOM 1764 O O . GLU A 1 225 ? -14.68 -5.848 16.156 1 97.94 225 GLU A O 1
ATOM 1769 N N . SER A 1 226 ? -12.844 -6.617 15.227 1 97.94 226 SER A N 1
ATOM 1770 C CA . SER A 1 226 ? -12.219 -5.305 15.086 1 97.94 226 SER A CA 1
ATOM 1771 C C . SER A 1 226 ? -11.172 -5.309 13.984 1 97.94 226 SER A C 1
ATOM 1773 O O . SER A 1 226 ? -10.75 -6.371 13.516 1 97.94 226 SER A O 1
ATOM 1775 N N . LEU A 1 227 ? -10.883 -4.121 13.562 1 97.44 227 LEU A N 1
ATOM 1776 C CA . LEU A 1 227 ? -9.805 -3.965 12.594 1 97.44 227 LEU A CA 1
ATOM 1777 C C . LEU A 1 227 ? -8.508 -4.559 13.133 1 97.44 227 LEU A C 1
ATOM 1779 O O . LEU A 1 227 ? -7.766 -5.211 12.391 1 97.44 227 LEU A O 1
ATOM 1783 N N . GLU A 1 228 ? -8.211 -4.355 14.414 1 98.12 228 GLU A N 1
ATOM 1784 C CA . GLU A 1 228 ? -7 -4.898 15.031 1 98.12 228 GLU A CA 1
ATOM 1785 C C . GLU A 1 228 ? -7.012 -6.426 15.016 1 98.12 228 GLU A C 1
ATOM 1787 O O . GLU A 1 228 ? -5.965 -7.055 14.844 1 98.12 228 GLU A O 1
ATOM 1792 N N . ALA A 1 229 ? -8.18 -6.984 15.18 1 98.62 229 ALA A N 1
ATOM 1793 C CA . ALA A 1 229 ? -8.281 -8.438 15.125 1 98.62 229 ALA A CA 1
ATOM 1794 C C . ALA A 1 229 ? -7.879 -8.961 13.742 1 98.62 229 ALA A C 1
ATOM 1796 O O . ALA A 1 229 ? -7.23 -10.008 13.633 1 98.62 229 ALA A O 1
ATOM 1797 N N . LEU A 1 230 ? -8.289 -8.266 12.711 1 98.62 230 LEU A N 1
ATOM 1798 C CA . LEU A 1 230 ? -7.887 -8.633 11.359 1 98.62 230 LEU A CA 1
ATOM 1799 C C . LEU A 1 230 ? -6.375 -8.539 11.203 1 98.62 230 LEU A C 1
ATOM 1801 O O . LEU A 1 230 ? -5.75 -9.438 10.641 1 98.62 230 LEU A O 1
ATOM 1805 N N . LEU A 1 231 ? -5.773 -7.445 11.672 1 98.75 231 LEU A N 1
ATOM 1806 C CA . LEU A 1 231 ? -4.332 -7.262 11.555 1 98.75 231 LEU A CA 1
ATOM 1807 C C . LEU A 1 231 ? -3.586 -8.328 12.344 1 98.75 231 LEU A C 1
ATOM 1809 O O . LEU A 1 231 ? -2.559 -8.844 11.891 1 98.75 231 LEU A O 1
ATOM 1813 N N . ASP A 1 232 ? -4.137 -8.695 13.523 1 98.56 232 ASP A N 1
ATOM 1814 C CA . ASP A 1 232 ? -3.555 -9.773 14.32 1 98.56 232 ASP A CA 1
ATOM 1815 C C . ASP A 1 232 ? -3.592 -11.094 13.555 1 98.56 232 ASP A C 1
ATOM 1817 O O . ASP A 1 232 ? -2.643 -11.875 13.617 1 98.56 232 ASP A O 1
ATOM 1821 N N . TYR A 1 233 ? -4.684 -11.32 12.938 1 98.44 233 TYR A N 1
ATOM 1822 C CA . TYR A 1 233 ? -4.816 -12.523 12.125 1 98.44 233 TYR A CA 1
ATOM 1823 C C . TYR A 1 233 ? -3.725 -12.586 11.062 1 98.44 233 TYR A C 1
ATOM 1825 O O . TYR A 1 233 ? -3.109 -13.633 10.859 1 98.44 233 TYR A O 1
ATOM 1833 N N . TRP A 1 234 ? -3.459 -11.523 10.406 1 98.56 234 TRP A N 1
ATOM 1834 C CA . TRP A 1 234 ? -2.43 -11.477 9.375 1 98.56 234 TRP A CA 1
ATOM 1835 C C . TRP A 1 234 ? -1.047 -11.711 9.969 1 98.56 234 TRP A C 1
ATOM 1837 O O . TRP A 1 234 ? -0.208 -12.383 9.367 1 98.56 234 TRP A O 1
ATOM 1847 N N . GLU A 1 235 ? -0.793 -11.133 11.141 1 98.69 235 GLU A N 1
ATOM 1848 C CA . GLU A 1 235 ? 0.467 -11.414 11.82 1 98.69 235 GLU A CA 1
ATOM 1849 C C . GLU A 1 235 ? 0.613 -12.898 12.117 1 98.69 235 GLU A C 1
ATOM 1851 O O . GLU A 1 235 ? 1.648 -13.5 11.82 1 98.69 235 GLU A O 1
ATOM 1856 N N . GLN A 1 236 ? -0.429 -13.477 12.68 1 98.44 236 GLN A N 1
ATOM 1857 C CA . GLN A 1 236 ? -0.391 -14.891 13.062 1 98.44 236 GLN A CA 1
ATOM 1858 C C . GLN A 1 236 ? -0.199 -15.781 11.844 1 98.44 236 GLN A C 1
ATOM 1860 O O . GLN A 1 236 ? 0.559 -16.75 11.891 1 98.44 236 GLN A O 1
ATOM 1865 N N . ASP A 1 237 ? -0.895 -15.477 10.805 1 97.75 237 ASP A N 1
ATOM 1866 C CA . ASP A 1 237 ? -0.761 -16.219 9.555 1 97.75 237 ASP A CA 1
ATOM 1867 C C . ASP A 1 237 ? 0.691 -16.25 9.086 1 97.75 237 ASP A C 1
ATOM 1869 O O . ASP A 1 237 ? 1.193 -17.297 8.672 1 97.75 237 ASP A O 1
ATOM 1873 N N . HIS A 1 238 ? 1.435 -15.18 9.141 1 98.44 238 HIS A N 1
ATOM 1874 C CA . HIS A 1 238 ? 2.799 -15.094 8.641 1 98.44 238 HIS A CA 1
ATOM 1875 C C . HIS A 1 238 ? 3.793 -15.695 9.633 1 98.44 238 HIS A C 1
ATOM 1877 O O . HIS A 1 238 ? 4.852 -16.188 9.234 1 98.44 238 HIS A O 1
ATOM 1883 N N . LEU A 1 239 ? 3.393 -15.664 10.945 1 98.31 239 LEU A N 1
ATOM 1884 C CA . LEU A 1 239 ? 4.234 -16.312 11.953 1 98.31 239 LEU A CA 1
ATOM 1885 C C . LEU A 1 239 ? 4.309 -17.812 11.719 1 98.31 239 LEU A C 1
ATOM 1887 O O . LEU A 1 239 ? 5.25 -18.469 12.164 1 98.31 239 LEU A O 1
ATOM 1891 N N . GLU A 1 240 ? 3.324 -18.328 11 1 97.12 240 GLU A N 1
ATOM 1892 C CA . GLU A 1 240 ? 3.275 -19.766 10.719 1 97.12 240 GLU A CA 1
ATOM 1893 C C . GLU A 1 240 ? 4.066 -20.109 9.461 1 97.12 240 GLU A C 1
ATOM 1895 O O . GLU A 1 240 ? 4.168 -21.281 9.086 1 97.12 240 GLU A O 1
ATOM 1900 N N . GLN A 1 241 ? 4.711 -19.203 8.797 1 97.62 241 GLN A N 1
ATOM 1901 C CA . GLN A 1 241 ? 5.43 -19.422 7.547 1 97.62 241 GLN A CA 1
ATOM 1902 C C . GLN A 1 241 ? 6.938 -19.281 7.746 1 97.62 241 GLN A C 1
ATOM 1904 O O . GLN A 1 241 ? 7.387 -18.609 8.68 1 97.62 241 GLN A O 1
ATOM 1909 N N . ASP A 1 242 ? 7.715 -20.016 6.922 1 98.44 242 ASP A N 1
ATOM 1910 C CA . ASP A 1 242 ? 9.164 -19.859 6.895 1 98.44 242 ASP A CA 1
ATOM 1911 C C . ASP A 1 242 ? 9.57 -18.594 6.133 1 98.44 242 ASP A C 1
ATOM 1913 O O . ASP A 1 242 ? 9.125 -18.375 5 1 98.44 242 ASP A O 1
ATOM 1917 N N . ALA A 1 243 ? 10.445 -17.734 6.777 1 98.75 243 ALA A N 1
ATOM 1918 C CA . ALA A 1 243 ? 10.797 -16.453 6.199 1 98.75 243 ALA A CA 1
ATOM 1919 C C . ALA A 1 243 ? 11.492 -16.625 4.855 1 98.75 243 ALA A C 1
ATOM 1921 O O . ALA A 1 243 ? 11.227 -15.875 3.91 1 98.75 243 ALA A O 1
ATOM 1922 N N . ASN A 1 244 ? 12.383 -17.578 4.762 1 98.75 244 ASN A N 1
ATOM 1923 C CA . ASN A 1 244 ? 13.07 -17.812 3.494 1 98.75 244 ASN A CA 1
ATOM 1924 C C . ASN A 1 244 ? 12.109 -18.297 2.412 1 98.75 244 ASN A C 1
ATOM 1926 O O . ASN A 1 244 ? 12.258 -17.938 1.242 1 98.75 244 ASN A O 1
ATOM 1930 N N . ASP A 1 245 ? 11.156 -19.156 2.766 1 98.69 245 ASP A N 1
ATOM 1931 C CA . ASP A 1 245 ? 10.148 -19.594 1.809 1 98.69 245 ASP A CA 1
ATOM 1932 C C . ASP A 1 245 ? 9.336 -18.406 1.285 1 98.69 245 ASP A C 1
ATOM 1934 O O . ASP A 1 245 ? 9.148 -18.266 0.076 1 98.69 245 ASP A O 1
ATOM 1938 N N . LEU A 1 246 ? 8.922 -17.578 2.221 1 98.62 246 LEU A N 1
ATOM 1939 C CA . LEU A 1 246 ? 8.148 -16.391 1.869 1 98.62 246 LEU A CA 1
ATOM 1940 C C . LEU A 1 246 ? 8.906 -15.516 0.879 1 98.62 246 LEU A C 1
ATOM 1942 O O . LEU A 1 246 ? 8.352 -15.094 -0.136 1 98.62 246 LEU A O 1
ATOM 1946 N N . LEU A 1 247 ? 10.141 -15.289 1.122 1 98.75 247 LEU A N 1
ATOM 1947 C CA . LEU A 1 247 ? 10.93 -14.383 0.295 1 98.75 247 LEU A CA 1
ATOM 1948 C C . LEU A 1 247 ? 11.32 -15.055 -1.02 1 98.75 247 LEU A C 1
ATOM 1950 O O . LEU A 1 247 ? 11.461 -14.383 -2.043 1 98.75 247 LEU A O 1
ATOM 1954 N N . CYS A 1 248 ? 11.445 -16.375 -1.018 1 98.56 248 CYS A N 1
ATOM 1955 C CA . CYS A 1 248 ? 11.734 -17.109 -2.242 1 98.56 248 CYS A CA 1
ATOM 1956 C C . CYS A 1 248 ? 10.602 -16.953 -3.252 1 98.56 248 CYS A C 1
ATOM 1958 O O . CYS A 1 248 ? 10.844 -16.609 -4.41 1 98.56 248 CYS A O 1
ATOM 1960 N N . VAL A 1 249 ? 9.414 -17.219 -2.822 1 98.69 249 VAL A N 1
ATOM 1961 C CA . VAL A 1 249 ? 8.266 -17.125 -3.725 1 98.69 249 VAL A CA 1
ATOM 1962 C C . VAL A 1 249 ? 8.016 -15.664 -4.094 1 98.69 249 VAL A C 1
ATOM 1964 O O . VAL A 1 249 ? 7.598 -15.367 -5.215 1 98.69 249 VAL A O 1
ATOM 1967 N N . LEU A 1 250 ? 8.266 -14.742 -3.15 1 98.81 250 LEU A N 1
ATOM 1968 C CA . LEU A 1 250 ? 8.203 -13.32 -3.461 1 98.81 250 LEU A CA 1
ATOM 1969 C C . LEU A 1 250 ? 9.141 -12.969 -4.609 1 98.81 250 LEU A C 1
ATOM 1971 O O . LEU A 1 250 ? 8.766 -12.227 -5.523 1 98.81 250 LEU A O 1
ATOM 1975 N N . HIS A 1 251 ? 10.32 -13.508 -4.586 1 98.31 251 HIS A N 1
ATOM 1976 C CA . HIS A 1 251 ? 11.266 -13.281 -5.672 1 98.31 251 HIS A CA 1
ATOM 1977 C C . HIS A 1 251 ? 10.742 -13.852 -6.984 1 98.31 251 HIS A C 1
ATOM 1979 O O . HIS A 1 251 ? 10.898 -13.234 -8.039 1 98.31 251 HIS A O 1
ATOM 1985 N N . THR A 1 252 ? 10.164 -15.039 -6.918 1 98.69 252 THR A N 1
ATOM 1986 C CA . THR A 1 252 ? 9.555 -15.648 -8.102 1 98.69 252 THR A CA 1
ATOM 1987 C C . THR A 1 252 ? 8.523 -14.711 -8.711 1 98.69 252 THR A C 1
ATOM 1989 O O . THR A 1 252 ? 8.484 -14.531 -9.93 1 98.69 252 THR A O 1
ATOM 1992 N N . TRP A 1 253 ? 7.711 -14.086 -7.867 1 98.81 253 TRP A N 1
ATOM 1993 C CA . TRP A 1 253 ? 6.703 -13.102 -8.242 1 98.81 253 TRP A CA 1
ATOM 1994 C C . TRP A 1 253 ? 7.352 -11.867 -8.867 1 98.81 253 TRP A C 1
ATOM 1996 O O . TRP A 1 253 ? 7.027 -11.5 -10 1 98.81 253 TRP A O 1
ATOM 2006 N N . GLN A 1 254 ? 8.344 -11.297 -8.289 1 98.25 254 GLN A N 1
ATOM 2007 C CA . GLN A 1 254 ? 9 -10.07 -8.719 1 98.25 254 GLN A CA 1
ATOM 2008 C C . GLN A 1 254 ? 9.719 -10.266 -10.047 1 98.25 254 GLN A C 1
ATOM 2010 O O . GLN A 1 254 ? 9.828 -9.328 -10.844 1 98.25 254 GLN A O 1
ATOM 2015 N N . SER A 1 255 ? 10.18 -11.461 -10.266 1 97.5 255 SER A N 1
ATOM 2016 C CA . SER A 1 255 ? 11.039 -11.703 -11.422 1 97.5 255 SER A CA 1
ATOM 2017 C C . SER A 1 255 ? 10.219 -12.039 -12.664 1 97.5 255 SER A C 1
ATOM 2019 O O . SER A 1 255 ? 10.773 -12.266 -13.734 1 97.5 255 SER A O 1
ATOM 2021 N N . ALA A 1 256 ? 8.922 -12.094 -12.531 1 98.5 256 ALA A N 1
ATOM 2022 C CA . ALA A 1 256 ? 8.07 -12.453 -13.656 1 98.5 256 ALA A CA 1
ATOM 2023 C C . ALA A 1 256 ? 8.195 -11.445 -14.789 1 98.5 256 ALA A C 1
ATOM 2025 O O . ALA A 1 256 ? 7.809 -10.281 -14.641 1 98.5 256 ALA A O 1
ATOM 2026 N N . ASP A 1 257 ? 8.742 -11.812 -15.859 1 98 257 ASP A N 1
ATOM 2027 C CA . ASP A 1 257 ? 8.938 -11.062 -17.094 1 98 257 ASP A CA 1
ATOM 2028 C C . ASP A 1 257 ? 8.852 -11.984 -18.312 1 98 257 ASP A C 1
ATOM 2030 O O . ASP A 1 257 ? 9.859 -12.562 -18.734 1 98 257 ASP A O 1
ATOM 2034 N N . PRO A 1 258 ? 7.672 -11.992 -18.922 1 98.5 258 PRO A N 1
ATOM 2035 C CA . PRO A 1 258 ? 7.477 -12.93 -20.031 1 98.5 258 PRO A CA 1
ATOM 2036 C C . PRO A 1 258 ? 8.461 -12.703 -21.172 1 98.5 258 PRO A C 1
ATOM 2038 O O . PRO A 1 258 ? 8.977 -13.664 -21.75 1 98.5 258 PRO A O 1
ATOM 2041 N N . ALA A 1 259 ? 8.711 -11.461 -21.5 1 98.12 259 ALA A N 1
ATOM 2042 C CA . ALA A 1 259 ? 9.648 -11.195 -22.594 1 98.12 259 ALA A CA 1
ATOM 2043 C C . ALA A 1 259 ? 11.008 -11.828 -22.312 1 98.12 259 ALA A C 1
ATOM 2045 O O . ALA A 1 259 ? 11.586 -12.469 -23.188 1 98.12 259 ALA A O 1
ATOM 2046 N N . ARG A 1 260 ? 11.5 -11.68 -21.125 1 97.38 260 ARG A N 1
ATOM 2047 C CA . ARG A 1 260 ? 12.781 -12.258 -20.734 1 97.38 260 ARG A CA 1
ATOM 2048 C C . ARG A 1 260 ? 12.695 -13.781 -20.672 1 97.38 260 ARG A C 1
ATOM 2050 O O . ARG A 1 260 ? 13.555 -14.477 -21.234 1 97.38 260 ARG A O 1
ATOM 2057 N N . SER A 1 261 ? 11.648 -14.305 -20.047 1 97.31 261 SER A N 1
ATOM 2058 C CA . SER A 1 261 ? 11.523 -15.734 -19.797 1 97.31 261 SER A CA 1
ATOM 2059 C C . SER A 1 261 ? 11.422 -16.516 -21.094 1 97.31 261 SER A C 1
ATOM 2061 O O . SER A 1 261 ? 11.898 -17.656 -21.188 1 97.31 261 SER A O 1
ATOM 2063 N N . PHE A 1 262 ? 10.852 -15.891 -22.125 1 97.5 262 PHE A N 1
ATOM 2064 C CA . PHE A 1 262 ? 10.633 -16.594 -23.391 1 97.5 262 PHE A CA 1
ATOM 2065 C C . PHE A 1 262 ? 11.547 -16.062 -24.484 1 97.5 262 PHE A C 1
ATOM 2067 O O . PHE A 1 262 ? 11.312 -16.312 -25.672 1 97.5 262 PHE A O 1
ATOM 2074 N N . ALA A 1 263 ? 12.594 -15.289 -24.047 1 95.81 263 ALA A N 1
ATOM 2075 C CA . ALA A 1 263 ? 13.555 -14.688 -24.969 1 95.81 263 ALA A CA 1
ATOM 2076 C C . ALA A 1 263 ? 12.844 -13.992 -26.125 1 95.81 263 ALA A C 1
ATOM 2078 O O . ALA A 1 263 ? 13.203 -14.18 -27.281 1 95.81 263 ALA A O 1
ATOM 2079 N N . ALA A 1 264 ? 11.75 -13.375 -25.719 1 94.62 264 ALA A N 1
ATOM 2080 C CA . ALA A 1 264 ? 10.984 -12.609 -26.703 1 94.62 264 ALA A CA 1
ATOM 2081 C C . ALA A 1 264 ? 11.484 -11.164 -26.781 1 94.62 264 ALA A C 1
ATOM 2083 O O . ALA A 1 264 ? 12.078 -10.648 -25.828 1 94.62 264 ALA A O 1
ATOM 2084 N N . GLY A 1 265 ? 11.203 -10.508 -27.891 1 93.81 265 GLY A N 1
ATOM 2085 C CA . GLY A 1 265 ? 11.633 -9.133 -28.078 1 93.81 265 GLY A CA 1
ATOM 2086 C C . GLY A 1 265 ? 10.797 -8.133 -27.297 1 93.81 265 GLY A C 1
ATOM 2087 O O . GLY A 1 265 ? 11.211 -6.996 -27.078 1 93.81 265 GLY A O 1
ATOM 2088 N N . SER A 1 266 ? 9.555 -8.609 -26.969 1 97.88 266 SER A N 1
ATOM 2089 C CA . SER A 1 266 ? 8.633 -7.727 -26.266 1 97.88 266 SER A CA 1
ATOM 2090 C C . SER A 1 266 ? 7.582 -8.516 -25.5 1 97.88 266 SER A C 1
ATOM 2092 O O . SER A 1 266 ? 7.445 -9.727 -25.688 1 97.88 266 SER A O 1
ATOM 2094 N N . LEU A 1 267 ? 6.965 -7.828 -24.609 1 98.31 267 LEU A N 1
ATOM 2095 C CA . LEU A 1 267 ? 5.828 -8.414 -23.906 1 98.31 267 LEU A CA 1
ATOM 2096 C C . LEU A 1 267 ? 4.754 -8.859 -24.891 1 98.31 267 LEU A C 1
ATOM 2098 O O . LEU A 1 267 ? 4.156 -9.93 -24.719 1 98.31 267 LEU A O 1
ATOM 2102 N N . ALA A 1 268 ? 4.531 -8.062 -25.922 1 98.56 268 ALA A N 1
ATOM 2103 C CA . ALA A 1 268 ? 3.541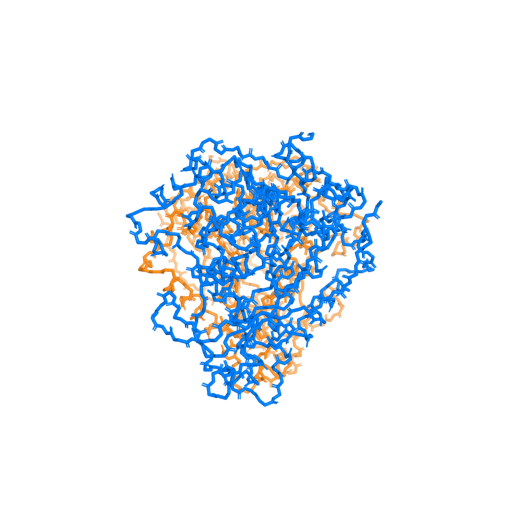 -8.383 -26.938 1 98.56 268 ALA A CA 1
ATOM 2104 C C . ALA A 1 268 ? 3.879 -9.688 -27.641 1 98.56 268 ALA A C 1
ATOM 2106 O O . ALA A 1 268 ? 2.994 -10.516 -27.891 1 98.56 268 ALA A O 1
ATOM 2107 N N . GLU A 1 269 ? 5.133 -9.836 -27.953 1 98.69 269 GLU A N 1
ATOM 2108 C CA . GLU A 1 269 ? 5.555 -11.062 -28.625 1 98.69 269 GLU A CA 1
ATOM 2109 C C . GLU A 1 269 ? 5.363 -12.281 -27.734 1 98.69 269 GLU A C 1
ATOM 2111 O O . GLU A 1 269 ? 4.918 -13.336 -28.188 1 98.69 269 GLU A O 1
ATOM 2116 N N . ALA A 1 270 ? 5.711 -12.117 -26.484 1 98.81 270 ALA A N 1
ATOM 2117 C CA . ALA A 1 270 ? 5.551 -13.227 -25.547 1 98.81 270 ALA A CA 1
ATOM 2118 C C . ALA A 1 270 ? 4.078 -13.594 -25.375 1 98.81 270 ALA A C 1
ATOM 2120 O O . ALA A 1 270 ? 3.705 -14.766 -25.531 1 98.81 270 ALA A O 1
ATOM 2121 N N . LEU A 1 271 ? 3.207 -12.641 -25.125 1 98.88 271 LEU A N 1
ATOM 2122 C CA . LEU A 1 271 ? 1.786 -12.883 -24.906 1 98.88 271 LEU A CA 1
ATOM 2123 C C . LEU A 1 271 ? 1.102 -13.336 -26.188 1 98.88 271 LEU A C 1
ATOM 2125 O O . LEU A 1 271 ? 0.082 -14.031 -26.141 1 98.88 271 LEU A O 1
ATOM 2129 N N . GLY A 1 272 ? 1.63 -12.969 -27.281 1 98.75 272 GLY A N 1
ATOM 2130 C CA . GLY A 1 272 ? 1.107 -13.375 -28.578 1 98.75 272 GLY A CA 1
ATOM 2131 C C . GLY A 1 272 ? 1.189 -14.867 -28.812 1 98.75 272 GLY A C 1
ATOM 2132 O O . GLY A 1 272 ? 0.534 -15.398 -29.719 1 98.75 272 GLY A O 1
ATOM 2133 N N . ARG A 1 273 ? 1.934 -15.594 -27.984 1 98.44 273 ARG A N 1
ATOM 2134 C CA . ARG A 1 273 ? 2.105 -17.047 -28.094 1 98.44 273 ARG A CA 1
ATOM 2135 C C . ARG A 1 273 ? 0.845 -17.781 -27.656 1 98.44 273 ARG A C 1
ATOM 2137 O O . ARG A 1 273 ? 0.656 -18.953 -28 1 98.44 273 ARG A O 1
ATOM 2144 N N . ILE A 1 274 ? 0.011 -17.109 -26.922 1 98.88 274 ILE A N 1
ATOM 2145 C CA . ILE A 1 274 ? -1.146 -17.766 -26.328 1 98.88 274 ILE A CA 1
ATOM 2146 C C . ILE A 1 274 ? -2.188 -18.062 -27.391 1 98.88 274 ILE A C 1
ATOM 2148 O O . ILE A 1 274 ? -2.551 -17.188 -28.188 1 98.88 274 ILE A O 1
ATOM 2152 N N . ARG A 1 275 ? -2.66 -19.344 -27.375 1 98.56 275 ARG A N 1
ATOM 2153 C CA . ARG A 1 275 ? -3.635 -19.781 -28.375 1 98.56 275 ARG A CA 1
ATOM 2154 C C . ARG A 1 275 ? -4.949 -20.188 -27.719 1 98.56 275 ARG A C 1
ATOM 2156 O O . ARG A 1 275 ? -5.988 -20.266 -28.375 1 98.56 275 ARG A O 1
ATOM 2163 N N . ALA A 1 276 ? -4.844 -20.469 -26.438 1 98.69 276 ALA A N 1
ATOM 2164 C CA . ALA A 1 276 ? -6.012 -20.938 -25.703 1 98.69 276 ALA A CA 1
ATOM 2165 C C . ALA A 1 276 ? -7.098 -19.859 -25.656 1 98.69 276 ALA A C 1
ATOM 2167 O O . ALA A 1 276 ? -6.801 -18.672 -25.625 1 98.69 276 ALA A O 1
ATOM 2168 N N . ARG A 1 277 ? -8.391 -20.297 -25.672 1 98.75 277 ARG A N 1
ATOM 2169 C CA . ARG A 1 277 ? -9.461 -19.375 -25.312 1 98.75 277 ARG A CA 1
ATOM 2170 C C . ARG A 1 277 ? -9.227 -18.75 -23.938 1 98.75 277 ARG A C 1
ATOM 2172 O O . ARG A 1 277 ? -9.008 -19.469 -22.953 1 98.75 277 ARG A O 1
ATOM 2179 N N . THR A 1 278 ? -9.195 -17.406 -23.922 1 98.94 278 THR A N 1
ATOM 2180 C CA . THR A 1 278 ? -8.695 -16.75 -22.719 1 98.94 278 THR A CA 1
ATOM 2181 C C . THR A 1 278 ? -9.719 -15.766 -22.172 1 98.94 278 THR A C 1
ATOM 2183 O O . THR A 1 278 ? -10.18 -14.875 -22.891 1 98.94 278 THR A O 1
ATOM 2186 N N . ILE A 1 279 ? -10.148 -15.938 -20.938 1 98.94 279 ILE A N 1
ATOM 2187 C CA . ILE A 1 279 ? -10.75 -14.883 -20.141 1 98.94 279 ILE A CA 1
ATOM 2188 C C . ILE A 1 279 ? -9.773 -14.453 -19.047 1 98.94 279 ILE A C 1
ATOM 2190 O O . ILE A 1 279 ? -9.422 -15.25 -18.172 1 98.94 279 ILE A O 1
ATOM 2194 N N . LEU A 1 280 ? -9.227 -13.266 -19.172 1 98.94 280 LEU A N 1
ATOM 2195 C CA . LEU A 1 280 ? -8.43 -12.656 -18.109 1 98.94 280 LEU A CA 1
ATOM 2196 C C . LEU A 1 280 ? -9.32 -11.844 -17.156 1 98.94 280 LEU A C 1
ATOM 2198 O O . LEU A 1 280 ? -10.055 -10.961 -17.594 1 98.94 280 LEU A O 1
ATOM 2202 N N . MET A 1 281 ? -9.258 -12.148 -15.836 1 98.94 281 MET A N 1
ATOM 2203 C CA . MET A 1 281 ? -10.227 -11.586 -14.898 1 98.94 281 MET A CA 1
ATOM 2204 C C . MET A 1 281 ? -9.523 -10.836 -13.773 1 98.94 281 MET A C 1
ATOM 2206 O O . MET A 1 281 ? -9.336 -11.367 -12.68 1 98.94 281 MET A O 1
ATOM 2210 N N . PRO A 1 282 ? -9.227 -9.539 -14 1 98.94 282 PRO A N 1
ATOM 2211 C CA . PRO A 1 282 ? -8.695 -8.727 -12.914 1 98.94 282 PRO A CA 1
ATOM 2212 C C . PRO A 1 282 ? -9.766 -8.297 -11.914 1 98.94 282 PRO A C 1
ATOM 2214 O O . PRO A 1 282 ? -10.945 -8.258 -12.25 1 98.94 282 PRO A O 1
ATOM 2217 N N . GLY A 1 283 ? -9.352 -8.094 -10.641 1 98.88 283 GLY A N 1
ATOM 2218 C CA . GLY A 1 283 ? -10.266 -7.551 -9.656 1 98.88 283 GLY A CA 1
ATOM 2219 C C . GLY A 1 283 ? -10.461 -6.051 -9.781 1 98.88 283 GLY A C 1
ATOM 2220 O O . GLY A 1 283 ? -9.5 -5.305 -9.961 1 98.88 283 GLY A O 1
ATOM 2221 N N . SER A 1 284 ? -11.672 -5.566 -9.602 1 98.88 284 SER A N 1
ATOM 2222 C CA . SER A 1 284 ? -12.023 -4.168 -9.828 1 98.88 284 SER A CA 1
ATOM 2223 C C . SER A 1 284 ? -11.328 -3.254 -8.82 1 98.88 284 SER A C 1
ATOM 2225 O O . SER A 1 284 ? -11.047 -2.09 -9.117 1 98.88 284 SER A O 1
ATOM 2227 N N . SER A 1 285 ? -11.047 -3.795 -7.66 1 98.62 285 SER A N 1
ATOM 2228 C CA . SER A 1 285 ? -10.492 -2.963 -6.602 1 98.62 285 SER A CA 1
ATOM 2229 C C . SER A 1 285 ? -9.117 -3.463 -6.172 1 98.62 285 SER A C 1
ATOM 2231 O O . SER A 1 285 ? -8.656 -3.168 -5.066 1 98.62 285 SER A O 1
ATOM 2233 N N . ASP A 1 286 ? -8.492 -4.336 -7.023 1 98.88 286 ASP A N 1
ATOM 2234 C CA . ASP A 1 286 ? -7.148 -4.852 -6.77 1 98.88 286 ASP A CA 1
ATOM 2235 C C . ASP A 1 286 ? -6.105 -3.746 -6.883 1 98.88 286 ASP A C 1
ATOM 2237 O O . ASP A 1 286 ? -6.039 -3.047 -7.895 1 98.88 286 ASP A O 1
ATOM 2241 N N . LEU A 1 287 ? -5.25 -3.621 -5.918 1 98.75 287 LEU A N 1
ATOM 2242 C CA . LEU A 1 287 ? -4.375 -2.457 -5.844 1 98.75 287 LEU A CA 1
ATOM 2243 C C . LEU A 1 287 ? -3.059 -2.723 -6.566 1 98.75 287 LEU A C 1
ATOM 2245 O O . LEU A 1 287 ? -2.324 -1.785 -6.891 1 98.75 287 LEU A O 1
ATOM 2249 N N . TYR A 1 288 ? -2.713 -4.004 -6.711 1 98.75 288 TYR A N 1
ATOM 2250 C CA . TYR A 1 288 ? -1.382 -4.215 -7.27 1 98.75 288 TYR A CA 1
ATOM 2251 C C . TYR A 1 288 ? -1.442 -5.125 -8.492 1 98.75 288 TYR A C 1
ATOM 2253 O O . TYR A 1 288 ? -0.47 -5.23 -9.242 1 98.75 288 TYR A O 1
ATOM 2261 N N . PHE A 1 289 ? -2.465 -5.848 -8.727 1 98.81 289 PHE A N 1
ATOM 2262 C CA . PHE A 1 289 ? -2.875 -6.367 -10.031 1 98.81 289 PHE A CA 1
ATOM 2263 C C . PHE A 1 289 ? -4.055 -5.578 -10.586 1 98.81 289 PHE A C 1
ATOM 2265 O O . PHE A 1 289 ? -5.199 -6.02 -10.5 1 98.81 289 PHE A O 1
ATOM 2272 N N . THR A 1 290 ? -3.752 -4.527 -11.258 1 98.62 290 THR A N 1
ATOM 2273 C CA . THR A 1 290 ? -4.805 -3.562 -11.555 1 98.62 290 THR A CA 1
ATOM 2274 C C . THR A 1 290 ? -5.543 -3.945 -12.836 1 98.62 290 THR A C 1
ATOM 2276 O O . THR A 1 290 ? -4.992 -4.637 -13.695 1 98.62 290 THR A O 1
ATOM 2279 N N . VAL A 1 291 ? -6.758 -3.459 -12.914 1 98.81 291 VAL A N 1
ATOM 2280 C CA . VAL A 1 291 ? -7.539 -3.623 -14.133 1 98.81 291 VAL A CA 1
ATOM 2281 C C . VAL A 1 291 ? -6.789 -3.012 -15.312 1 98.81 291 VAL A C 1
ATOM 2283 O O . VAL A 1 291 ? -6.777 -3.578 -16.406 1 98.81 291 VAL A O 1
ATOM 2286 N N . GLU A 1 292 ? -6.113 -1.893 -15.094 1 98.5 292 GLU A N 1
ATOM 2287 C CA . GLU A 1 292 ? -5.398 -1.204 -16.156 1 98.5 292 GLU A CA 1
ATOM 2288 C C . GLU A 1 292 ? -4.25 -2.057 -16.688 1 98.5 292 GLU A C 1
ATOM 2290 O O . GLU A 1 292 ? -4.074 -2.18 -17.906 1 98.5 292 GLU A O 1
ATOM 2295 N N . ASP A 1 293 ? -3.48 -2.619 -15.805 1 98.62 293 ASP A N 1
ATOM 2296 C CA . ASP A 1 293 ? -2.375 -3.477 -16.219 1 98.62 293 ASP A CA 1
ATOM 2297 C C . ASP A 1 293 ? -2.885 -4.715 -16.953 1 98.62 293 ASP A C 1
ATOM 2299 O O . ASP A 1 293 ? -2.346 -5.09 -18 1 98.62 293 ASP A O 1
ATOM 2303 N N . ALA A 1 294 ? -3.922 -5.332 -16.422 1 98.88 294 ALA A N 1
ATOM 2304 C CA . ALA A 1 294 ? -4.504 -6.523 -17.031 1 98.88 294 ALA A CA 1
ATOM 2305 C C . ALA A 1 294 ? -5.113 -6.203 -18.391 1 98.88 294 ALA A C 1
ATOM 2307 O O . ALA A 1 294 ? -5.039 -7.012 -19.312 1 98.88 294 ALA A O 1
ATOM 2308 N N . ARG A 1 295 ? -5.797 -5.043 -18.484 1 98.81 295 ARG A N 1
ATOM 2309 C CA . ARG A 1 295 ? -6.375 -4.609 -19.766 1 98.81 295 ARG A CA 1
ATOM 2310 C C . ARG A 1 295 ? -5.301 -4.488 -20.828 1 98.81 295 ARG A C 1
ATOM 2312 O O . ARG A 1 295 ? -5.508 -4.902 -21.984 1 98.81 295 ARG A O 1
ATOM 2319 N N . HIS A 1 296 ? -4.188 -3.869 -20.469 1 98.62 296 HIS A N 1
ATOM 2320 C CA . HIS A 1 296 ? -3.07 -3.766 -21.406 1 98.62 296 HIS A CA 1
ATOM 2321 C C . HIS A 1 296 ? -2.621 -5.141 -21.875 1 98.62 296 HIS A C 1
ATOM 2323 O O . HIS A 1 296 ? -2.463 -5.367 -23.078 1 98.62 296 HIS A O 1
ATOM 2329 N N . GLU A 1 297 ? -2.467 -6.102 -20.953 1 98.81 297 GLU A N 1
ATOM 2330 C CA . GLU A 1 297 ? -1.983 -7.434 -21.312 1 98.81 297 GLU A CA 1
ATOM 2331 C C . GLU A 1 297 ? -3.023 -8.203 -22.125 1 98.81 297 GLU A C 1
ATOM 2333 O O . GLU A 1 297 ? -2.682 -8.906 -23.078 1 98.81 297 GLU A O 1
ATOM 2338 N N . ALA A 1 298 ? -4.281 -8.078 -21.734 1 98.88 298 ALA A N 1
ATOM 2339 C CA . ALA A 1 298 ? -5.348 -8.75 -22.469 1 98.88 298 ALA A CA 1
ATOM 2340 C C . ALA A 1 298 ? -5.355 -8.312 -23.922 1 98.88 298 ALA A C 1
ATOM 2342 O O . ALA A 1 298 ? -5.598 -9.133 -24.828 1 98.88 298 ALA A O 1
ATOM 2343 N N . ALA A 1 299 ? -5.086 -7.051 -24.188 1 98.75 299 ALA A N 1
ATOM 2344 C CA . ALA A 1 299 ? -5.09 -6.508 -25.547 1 98.75 299 ALA A CA 1
ATOM 2345 C C . ALA A 1 299 ? -3.969 -7.117 -26.375 1 98.75 299 ALA A C 1
ATOM 2347 O O . ALA A 1 299 ? -4.004 -7.059 -27.609 1 98.75 299 ALA A O 1
ATOM 2348 N N . LEU A 1 300 ? -2.945 -7.68 -25.703 1 98.75 300 LEU A N 1
ATOM 2349 C CA . LEU A 1 300 ? -1.793 -8.25 -26.391 1 98.75 300 LEU A CA 1
ATOM 2350 C C . LEU A 1 300 ? -1.982 -9.75 -26.625 1 98.75 300 LEU A C 1
ATOM 2352 O O . LEU A 1 300 ? -1.173 -10.391 -27.297 1 98.75 300 LEU A O 1
ATOM 2356 N N . ILE A 1 301 ? -3.012 -10.383 -26.047 1 98.88 301 ILE A N 1
ATOM 2357 C CA . ILE A 1 301 ? -3.318 -11.805 -26.188 1 98.88 301 ILE A CA 1
ATOM 2358 C C . ILE A 1 301 ? -4.387 -11.992 -27.25 1 98.88 301 ILE A C 1
ATOM 2360 O O . ILE A 1 301 ? -5.516 -11.516 -27.109 1 98.88 301 ILE A O 1
ATOM 2364 N N . PRO A 1 302 ? -4.047 -12.703 -28.312 1 98.31 302 PRO A N 1
ATOM 2365 C CA . PRO A 1 302 ? -5.023 -12.875 -29.391 1 98.31 302 PRO A CA 1
ATOM 2366 C C . PRO A 1 302 ? -6.34 -13.477 -28.906 1 98.31 302 PRO A C 1
ATOM 2368 O O . PRO A 1 302 ? -6.348 -14.562 -28.312 1 98.31 302 PRO A O 1
ATOM 2371 N N . GLY A 1 303 ? -7.43 -12.742 -29.078 1 98.06 303 GLY A N 1
ATOM 2372 C CA . GLY A 1 303 ? -8.766 -13.25 -28.812 1 98.06 303 GLY A CA 1
ATOM 2373 C C . GLY A 1 303 ? -9.133 -13.242 -27.344 1 98.06 303 GLY A C 1
ATOM 2374 O O . GLY A 1 303 ? -10.195 -13.727 -26.953 1 98.06 303 GLY A O 1
ATOM 2375 N N . ALA A 1 304 ? -8.281 -12.68 -26.516 1 98.75 304 ALA A N 1
ATOM 2376 C CA . ALA A 1 304 ? -8.547 -12.688 -25.078 1 98.75 304 ALA A CA 1
ATOM 2377 C C . ALA A 1 304 ? -9.695 -11.758 -24.719 1 98.75 304 ALA A C 1
ATOM 2379 O O . ALA A 1 304 ? -9.82 -10.672 -25.297 1 98.75 304 ALA A O 1
ATOM 2380 N N . GLU A 1 305 ? -10.547 -12.195 -23.828 1 98.88 305 GLU A N 1
ATOM 2381 C CA . GLU A 1 305 ? -11.562 -11.352 -23.219 1 98.88 305 GLU A CA 1
ATOM 2382 C C . GLU A 1 305 ? -11.125 -10.859 -21.844 1 98.88 305 GLU A C 1
ATOM 2384 O O . GLU A 1 305 ? -10.641 -11.648 -21.031 1 98.88 305 GLU A O 1
ATOM 2389 N N . LEU A 1 306 ? -11.227 -9.562 -21.672 1 98.94 306 LEU A N 1
ATOM 2390 C CA . LEU A 1 306 ? -11.078 -9.016 -20.312 1 98.94 306 LEU A CA 1
ATOM 2391 C C . LEU A 1 306 ? -12.43 -8.969 -19.609 1 98.94 306 LEU A C 1
ATOM 2393 O O . LEU A 1 306 ? -13.359 -8.305 -20.078 1 98.94 306 LEU A O 1
ATOM 2397 N N . ARG A 1 307 ? -12.547 -9.648 -18.531 1 98.94 307 ARG A N 1
ATOM 2398 C CA . ARG A 1 307 ? -13.766 -9.656 -17.734 1 98.94 307 ARG A CA 1
ATOM 2399 C C . ARG A 1 307 ? -13.469 -9.281 -16.281 1 98.94 307 ARG A C 1
ATOM 2401 O O . ARG A 1 307 ? -13.023 -10.117 -15.5 1 98.94 307 ARG A O 1
ATOM 2408 N N . VAL A 1 308 ? -13.797 -8.086 -15.891 1 98.94 308 VAL A N 1
ATOM 2409 C CA . VAL A 1 308 ? -13.43 -7.562 -14.578 1 98.94 308 VAL A CA 1
ATOM 2410 C C . VAL A 1 308 ? -14.258 -8.242 -13.492 1 98.94 308 VAL A C 1
ATOM 2412 O O . VAL A 1 308 ? -15.484 -8.344 -13.617 1 98.94 308 VAL A O 1
ATOM 2415 N N . LEU A 1 309 ? -13.617 -8.812 -12.492 1 98.88 309 LEU A N 1
ATOM 2416 C CA . LEU A 1 309 ? -14.25 -9.312 -11.273 1 98.88 309 LEU A CA 1
ATOM 2417 C C . LEU A 1 309 ? -14.656 -8.156 -10.359 1 98.88 309 LEU A C 1
ATOM 2419 O O . LEU A 1 309 ? -13.805 -7.531 -9.727 1 98.88 309 LEU A O 1
ATOM 2423 N N . GLU A 1 310 ? -15.922 -7.883 -10.32 1 98.81 310 GLU A N 1
ATOM 2424 C CA . GLU A 1 310 ? -16.422 -6.762 -9.539 1 98.81 310 GLU A CA 1
ATOM 2425 C C . GLU A 1 310 ? -16.516 -7.113 -8.055 1 98.81 310 GLU A C 1
ATOM 2427 O O . GLU A 1 310 ? -17.25 -8.031 -7.676 1 98.81 310 GLU A O 1
ATOM 2432 N N . SER A 1 311 ? -15.75 -6.43 -7.219 1 98.75 311 SER A N 1
ATOM 2433 C CA . SER A 1 311 ? -15.75 -6.695 -5.785 1 98.75 311 SER A CA 1
ATOM 2434 C C . SER A 1 311 ? -15.031 -5.598 -5.016 1 98.75 311 SER A C 1
ATOM 2436 O O . SER A 1 311 ? -14.07 -5.012 -5.512 1 98.75 311 SER A O 1
ATOM 2438 N N . ASP A 1 312 ? -15.445 -5.316 -3.787 1 98.38 312 ASP A N 1
ATOM 2439 C CA . ASP A 1 312 ? -14.789 -4.367 -2.896 1 98.38 312 ASP A CA 1
ATOM 2440 C C . ASP A 1 312 ? -13.68 -5.051 -2.096 1 98.38 312 ASP A C 1
ATOM 2442 O O . ASP A 1 312 ? -13.039 -4.418 -1.248 1 98.38 312 ASP A O 1
ATOM 2446 N N . TRP A 1 313 ? -13.328 -6.273 -2.4 1 98.62 313 TRP A N 1
ATOM 2447 C CA . TRP A 1 313 ? -12.469 -7.055 -1.516 1 98.62 313 TRP A CA 1
ATOM 2448 C C . TRP A 1 313 ? -11.008 -6.895 -1.898 1 98.62 313 TRP A C 1
ATOM 2450 O O . TRP A 1 313 ? -10.125 -7.48 -1.266 1 98.62 313 TRP A O 1
ATOM 2460 N N . GLY A 1 314 ? -10.719 -6.082 -2.91 1 98.62 314 GLY A N 1
ATOM 2461 C CA . GLY A 1 314 ? -9.336 -5.969 -3.352 1 98.62 314 GLY A CA 1
ATOM 2462 C C . GLY A 1 314 ? -8.797 -7.246 -3.973 1 98.62 314 GLY A C 1
ATOM 2463 O O . GLY A 1 314 ? -9.516 -7.926 -4.715 1 98.62 314 GLY A O 1
ATOM 2464 N N . HIS A 1 315 ? -7.57 -7.512 -3.791 1 98.88 315 HIS A N 1
ATOM 2465 C CA . HIS A 1 315 ? -6.93 -8.711 -4.316 1 98.88 315 HIS A CA 1
ATOM 2466 C C . HIS A 1 315 ? -7.602 -9.969 -3.783 1 98.88 315 HIS A C 1
ATOM 2468 O O . HIS A 1 315 ? -7.688 -10.977 -4.488 1 98.88 315 HIS A O 1
ATOM 2474 N N . CYS A 1 316 ? -8.133 -9.883 -2.607 1 98.25 316 CYS A N 1
ATOM 2475 C CA . CYS A 1 316 ? -8.688 -11.039 -1.916 1 98.25 316 CYS A CA 1
ATOM 2476 C C . CYS A 1 316 ? -10.039 -11.422 -2.498 1 98.25 316 CYS A C 1
ATOM 2478 O O . CYS A 1 316 ? -10.57 -12.492 -2.189 1 98.25 316 CYS A O 1
ATOM 2480 N N . ALA A 1 317 ? -10.547 -10.609 -3.387 1 98.31 317 ALA A N 1
ATOM 2481 C CA . ALA A 1 317 ? -11.773 -10.977 -4.09 1 98.31 317 ALA A CA 1
ATOM 2482 C C . ALA A 1 317 ? -11.609 -12.305 -4.82 1 98.31 317 ALA A C 1
ATOM 2484 O O . ALA A 1 317 ? -12.562 -13.078 -4.934 1 98.31 317 ALA A O 1
ATOM 2485 N N . GLY A 1 318 ? -10.414 -12.531 -5.281 1 98.31 318 GLY A N 1
ATOM 2486 C CA . GLY A 1 318 ? -10.164 -13.75 -6.039 1 98.31 318 GLY A CA 1
ATOM 2487 C C . GLY A 1 318 ? -9.828 -14.945 -5.168 1 98.31 318 GLY A C 1
ATOM 2488 O O . GLY A 1 318 ? -9.758 -16.078 -5.652 1 98.31 318 GLY A O 1
ATOM 2489 N N . GLY A 1 319 ? -9.617 -14.711 -3.879 1 97.56 319 GLY A N 1
ATOM 2490 C CA . GLY A 1 319 ? -9.273 -15.828 -3.02 1 97.56 319 GLY A CA 1
ATOM 2491 C C . GLY A 1 319 ? -10.344 -16.906 -2.975 1 97.56 319 GLY A C 1
ATOM 2492 O O . GLY A 1 319 ? -11.492 -16.625 -2.629 1 97.56 319 GLY A O 1
ATOM 2493 N N . PRO A 1 320 ? -9.992 -18.125 -3.324 1 96.56 320 PRO A N 1
ATOM 2494 C CA . PRO A 1 320 ? -11.008 -19.172 -3.412 1 96.56 320 PRO A CA 1
ATOM 2495 C C . PRO A 1 320 ? -11.797 -19.344 -2.115 1 96.56 320 PRO A C 1
ATOM 2497 O O . PRO A 1 320 ? -11.203 -19.578 -1.055 1 96.56 320 PRO A O 1
ATOM 2500 N N . GLY A 1 321 ? -13.062 -19.172 -2.227 1 93.31 321 GLY A N 1
ATOM 2501 C CA . GLY A 1 321 ? -13.953 -19.453 -1.115 1 93.31 321 GLY A CA 1
ATOM 2502 C C . GLY A 1 321 ? -14.125 -18.281 -0.174 1 93.31 321 GLY A C 1
ATOM 2503 O O . GLY A 1 321 ? -14.867 -18.359 0.806 1 93.31 321 GLY A O 1
ATOM 2504 N N . ARG A 1 322 ? -13.484 -17.156 -0.445 1 92.94 322 ARG A N 1
ATOM 2505 C CA . ARG A 1 322 ? -13.492 -16.062 0.507 1 92.94 322 ARG A CA 1
ATOM 2506 C C . ARG A 1 322 ? -14.734 -15.195 0.341 1 92.94 322 ARG A C 1
ATOM 2508 O O . ARG A 1 322 ? -15.359 -14.805 1.328 1 92.94 322 ARG A O 1
ATOM 2515 N N . SER A 1 323 ? -15.094 -14.844 -0.838 1 94.5 323 SER A N 1
ATOM 2516 C CA . SER A 1 323 ? -16.281 -14.062 -1.151 1 94.5 323 SER A CA 1
ATOM 2517 C C . SER A 1 323 ? -17.219 -14.836 -2.074 1 94.5 323 SER A C 1
ATOM 2519 O O . SER A 1 323 ? -16.906 -15.055 -3.246 1 94.5 323 SER A O 1
ATOM 2521 N N . ALA A 1 324 ? -18.375 -15.18 -1.569 1 94.38 324 ALA A N 1
ATOM 2522 C CA . ALA A 1 324 ? -19.328 -15.945 -2.359 1 94.38 324 ALA A CA 1
ATOM 2523 C C . ALA A 1 324 ? -19.719 -15.188 -3.629 1 94.38 324 ALA A C 1
ATOM 2525 O O . ALA A 1 324 ? -19.812 -15.781 -4.707 1 94.38 324 ALA A O 1
ATOM 2526 N N . ALA A 1 325 ? -19.938 -13.914 -3.418 1 96.31 325 ALA A N 1
ATOM 2527 C CA . ALA A 1 325 ? -20.344 -13.094 -4.559 1 96.31 325 ALA A CA 1
ATOM 2528 C C . ALA A 1 325 ? -19.234 -13.047 -5.617 1 96.31 325 ALA A C 1
ATOM 2530 O O . ALA A 1 325 ? -19.516 -13.133 -6.812 1 96.31 325 ALA A O 1
ATOM 2531 N N . ALA A 1 326 ? -18.016 -12.914 -5.238 1 97 326 ALA A N 1
ATOM 2532 C CA . ALA A 1 326 ? -16.891 -12.906 -6.172 1 97 326 ALA A CA 1
ATOM 2533 C C . ALA A 1 326 ? -16.719 -14.266 -6.832 1 97 326 ALA A C 1
ATOM 2535 O O . ALA A 1 326 ? -16.484 -14.352 -8.039 1 97 326 ALA A O 1
ATOM 2536 N N . MET A 1 327 ? -16.875 -15.359 -6.074 1 96.75 327 MET A N 1
ATOM 2537 C CA . MET A 1 327 ? -16.672 -16.703 -6.598 1 96.75 327 MET A CA 1
ATOM 2538 C C . MET A 1 327 ? -17.719 -17.047 -7.656 1 96.75 327 MET A C 1
ATOM 2540 O O . MET A 1 327 ? -17.438 -17.75 -8.617 1 96.75 327 MET A O 1
ATOM 2544 N N . ARG A 1 328 ? -18.906 -16.484 -7.48 1 97.5 328 ARG A N 1
ATOM 2545 C CA . ARG A 1 328 ? -19.938 -16.719 -8.484 1 97.5 328 ARG A CA 1
ATOM 2546 C C . ARG A 1 328 ? -19.5 -16.188 -9.852 1 97.5 328 ARG A C 1
ATOM 2548 O O . ARG A 1 328 ? -19.781 -16.812 -10.883 1 97.5 328 ARG A O 1
ATOM 2555 N N . GLN A 1 329 ? -18.859 -15.062 -9.836 1 98.38 329 GLN A N 1
ATOM 2556 C CA . GLN A 1 329 ? -18.359 -14.484 -11.078 1 98.38 329 GLN A CA 1
ATOM 2557 C C . GLN A 1 329 ? -17.25 -15.359 -11.688 1 98.38 329 GLN A C 1
ATOM 2559 O O . GLN A 1 329 ? -17.234 -15.586 -12.898 1 98.38 329 GLN A O 1
ATOM 2564 N N . VAL A 1 330 ? -16.344 -15.875 -10.852 1 98.44 330 VAL A N 1
ATOM 2565 C CA . VAL A 1 330 ? -15.258 -16.75 -11.305 1 98.44 330 VAL A CA 1
ATOM 2566 C C . VAL A 1 330 ? -15.844 -18.031 -11.883 1 98.44 330 VAL A C 1
ATOM 2568 O O . VAL A 1 330 ? -15.453 -18.469 -12.961 1 98.44 330 VAL A O 1
ATOM 2571 N N . PHE A 1 331 ? -16.812 -18.609 -11.211 1 97.75 331 PHE A N 1
ATOM 2572 C CA . PHE A 1 331 ? -17.453 -19.844 -11.633 1 97.75 331 PHE A CA 1
ATOM 2573 C C . PHE A 1 331 ? -18.172 -19.656 -12.961 1 97.75 331 PHE A C 1
ATOM 2575 O O . PHE A 1 331 ? -18.156 -20.547 -13.82 1 97.75 331 PHE A O 1
ATOM 2582 N N . ALA A 1 332 ? -18.797 -18.516 -13.102 1 98 332 ALA A N 1
ATOM 2583 C CA . ALA A 1 332 ? -19.484 -18.25 -14.359 1 98 332 ALA A CA 1
ATOM 2584 C C . ALA A 1 332 ? -18.5 -18.219 -15.523 1 98 332 ALA A C 1
ATOM 2586 O O . ALA A 1 332 ? -18.781 -18.797 -16.578 1 98 332 ALA A O 1
ATOM 2587 N N . ALA A 1 333 ? -17.391 -17.562 -15.359 1 98.56 333 ALA A N 1
ATOM 2588 C CA . ALA A 1 333 ? -16.375 -17.531 -16.391 1 98.56 333 ALA A CA 1
ATOM 2589 C C . ALA A 1 333 ? -15.805 -18.922 -16.656 1 98.56 333 ALA A C 1
ATOM 2591 O O . ALA A 1 333 ? -15.586 -19.297 -17.812 1 98.56 333 ALA A O 1
ATOM 2592 N N . MET A 1 334 ? -15.555 -19.641 -15.609 1 98.25 334 MET A N 1
ATOM 2593 C CA . MET A 1 334 ? -15.023 -20.984 -15.719 1 98.25 334 MET A CA 1
ATOM 2594 C C . MET A 1 334 ? -15.977 -21.891 -16.484 1 98.25 334 MET A C 1
ATOM 2596 O O . MET A 1 334 ? -15.562 -22.641 -17.375 1 98.25 334 MET A O 1
ATOM 2600 N N . ALA A 1 335 ? -17.219 -21.797 -16.172 1 97.81 335 ALA A N 1
ATOM 2601 C CA . ALA A 1 335 ? -18.25 -22.578 -16.844 1 97.81 335 ALA A CA 1
ATOM 2602 C C . ALA A 1 335 ? -18.281 -22.281 -18.344 1 97.81 335 ALA A C 1
ATOM 2604 O O . ALA A 1 335 ? -18.391 -23.188 -19.172 1 97.81 335 ALA A O 1
ATOM 2605 N N . GLU A 1 336 ? -18.234 -21.016 -18.609 1 98.12 336 GLU A N 1
ATOM 2606 C CA . GLU A 1 336 ? -18.234 -20.594 -20.016 1 98.12 336 GLU A CA 1
ATOM 2607 C C . GLU A 1 336 ? -17.062 -21.188 -20.766 1 98.12 336 GLU A C 1
ATOM 2609 O O . GLU A 1 336 ? -17.219 -21.734 -21.859 1 98.12 336 GLU A O 1
ATOM 2614 N N . LEU A 1 337 ? -15.883 -21.141 -20.203 1 98.44 337 LEU A N 1
ATOM 2615 C CA . LEU A 1 337 ? -14.672 -21.625 -20.844 1 98.44 337 LEU A CA 1
ATOM 2616 C C . LEU A 1 337 ? -14.711 -23.156 -21 1 98.44 337 LEU A C 1
ATOM 2618 O O . LEU A 1 337 ? -14.141 -23.688 -21.938 1 98.44 337 LEU A O 1
ATOM 2622 N N . LEU A 1 338 ? -15.414 -23.828 -20.078 1 97.06 338 LEU A N 1
ATOM 2623 C CA . LEU A 1 338 ? -15.5 -25.281 -20.109 1 97.06 338 LEU A CA 1
ATOM 2624 C C . LEU A 1 338 ? -16.672 -25.734 -20.969 1 97.06 338 LEU A C 1
ATOM 2626 O O . LEU A 1 338 ? -16.875 -26.938 -21.156 1 97.06 338 LEU A O 1
ATOM 2630 N N . GLY A 1 339 ? -17.438 -24.812 -21.594 1 88.94 339 GLY A N 1
ATOM 2631 C CA . GLY A 1 339 ? -18.547 -25.125 -22.484 1 88.94 339 GLY A CA 1
ATOM 2632 C C . GLY A 1 339 ? -19.797 -25.531 -21.734 1 88.94 339 GLY A C 1
ATOM 2633 O O . GLY A 1 339 ? -20.547 -26.406 -22.188 1 88.94 339 GLY A O 1
ATOM 2634 N N . ARG A 1 340 ? -19.938 -24.953 -20.562 1 76.81 340 ARG A N 1
ATOM 2635 C CA . ARG A 1 340 ? -21.125 -25.219 -19.75 1 76.81 340 ARG A CA 1
ATOM 2636 C C . ARG A 1 340 ? -22 -23.984 -19.656 1 76.81 340 ARG A C 1
ATOM 2638 O O . ARG A 1 340 ? -21.516 -22.859 -19.734 1 76.81 340 ARG A O 1
ATOM 2645 N N . MET B 1 1 ? 7.832 40.312 -6.68 1 62.81 1 MET B N 1
ATOM 2646 C CA . MET B 1 1 ? 8 38.938 -6.242 1 62.81 1 MET B CA 1
ATOM 2647 C C . MET B 1 1 ? 8.586 38.875 -4.832 1 62.81 1 MET B C 1
ATOM 2649 O O . MET B 1 1 ? 9.508 39.625 -4.508 1 62.81 1 MET B O 1
ATOM 2653 N N . ILE B 1 2 ? 7.816 38.094 -3.988 1 73.5 2 ILE B N 1
ATOM 2654 C CA . ILE B 1 2 ? 8.227 38.094 -2.59 1 73.5 2 ILE B CA 1
ATOM 2655 C C . ILE B 1 2 ? 9.555 37.344 -2.443 1 73.5 2 ILE B C 1
ATOM 2657 O O . ILE B 1 2 ? 9.812 36.375 -3.178 1 73.5 2 ILE B O 1
ATOM 2661 N N . GLU B 1 3 ? 10.391 37.969 -1.749 1 78 3 GLU B N 1
ATOM 2662 C CA . GLU B 1 3 ? 11.625 37.281 -1.367 1 78 3 GLU B CA 1
ATOM 2663 C C . GLU B 1 3 ? 11.375 36.25 -0.254 1 78 3 GLU B C 1
ATOM 2665 O O . GLU B 1 3 ? 10.867 36.625 0.813 1 78 3 GLU B O 1
ATOM 2670 N N . ILE B 1 4 ? 11.539 35.031 -0.605 1 84.19 4 ILE B N 1
ATOM 2671 C CA . ILE B 1 4 ? 11.32 33.969 0.393 1 84.19 4 ILE B CA 1
ATOM 2672 C C . ILE B 1 4 ? 12.656 33.531 0.99 1 84.19 4 ILE B C 1
ATOM 2674 O O . ILE B 1 4 ? 13.539 33.062 0.272 1 84.19 4 ILE B O 1
ATOM 2678 N N . LYS B 1 5 ? 12.812 33.875 2.23 1 89.56 5 LYS B N 1
ATOM 2679 C CA . LYS B 1 5 ? 13.953 33.375 2.994 1 89.56 5 LYS B CA 1
ATOM 2680 C C . LYS B 1 5 ? 13.523 32.281 3.969 1 89.56 5 LYS B C 1
ATOM 2682 O O . LYS B 1 5 ? 12.508 32.438 4.656 1 89.56 5 LYS B O 1
ATOM 2687 N N . ARG B 1 6 ? 14.273 31.312 4.043 1 91.12 6 ARG B N 1
ATOM 2688 C CA . ARG B 1 6 ? 14 30.25 4.996 1 91.12 6 ARG B CA 1
ATOM 2689 C C . ARG B 1 6 ? 14.352 30.672 6.418 1 91.12 6 ARG B C 1
ATOM 2691 O O . ARG B 1 6 ? 15.484 31.078 6.688 1 91.12 6 ARG B O 1
ATOM 2698 N N . GLU B 1 7 ? 13.344 30.547 7.203 1 95.44 7 GLU B N 1
ATOM 2699 C CA . GLU B 1 7 ? 13.547 30.906 8.602 1 95.44 7 GLU B CA 1
ATOM 2700 C C . GLU B 1 7 ? 12.898 29.891 9.539 1 95.44 7 GLU B C 1
ATOM 2702 O O . GLU B 1 7 ? 11.961 29.188 9.141 1 95.44 7 GLU B O 1
ATOM 2707 N N . LYS B 1 8 ? 13.469 29.844 10.742 1 96 8 LYS B N 1
ATOM 2708 C CA . LYS B 1 8 ? 12.891 29.125 11.867 1 96 8 LYS B CA 1
ATOM 2709 C C . LYS B 1 8 ? 12.664 30.031 13.062 1 96 8 LYS B C 1
ATOM 2711 O O . LYS B 1 8 ? 13.625 30.422 13.742 1 96 8 LYS B O 1
ATOM 2716 N N . LYS B 1 9 ? 11.43 30.312 13.188 1 98.56 9 LYS B N 1
ATOM 2717 C CA . LYS B 1 9 ? 11.039 31.062 14.383 1 98.56 9 LYS B CA 1
ATOM 2718 C C . LYS B 1 9 ? 10.297 30.156 15.367 1 98.56 9 LYS B C 1
ATOM 2720 O O . LYS B 1 9 ? 9.719 29.141 14.977 1 98.56 9 LYS B O 1
ATOM 2725 N N . PHE B 1 10 ? 10.375 30.578 16.672 1 98.62 10 PHE B N 1
ATOM 2726 C CA . PHE B 1 10 ? 9.734 29.75 17.703 1 98.62 10 PHE B CA 1
ATOM 2727 C C . PHE B 1 10 ? 8.812 30.594 18.578 1 98.62 10 PHE B C 1
ATOM 2729 O O . PHE B 1 10 ? 9.156 31.703 18.953 1 98.62 10 PHE B O 1
ATOM 2736 N N . PHE B 1 11 ? 7.691 30.141 18.781 1 98.69 11 PHE B N 1
ATOM 2737 C CA . PHE B 1 11 ? 6.715 30.734 19.688 1 98.69 11 PHE B CA 1
ATOM 2738 C C . PHE B 1 11 ? 6.559 29.859 20.938 1 98.69 11 PHE B C 1
ATOM 2740 O O . PHE B 1 11 ? 6.129 28.719 20.859 1 98.69 11 PHE B O 1
ATOM 2747 N N . ALA B 1 12 ? 6.844 30.391 22.109 1 98.38 12 ALA B N 1
ATOM 2748 C CA . ALA B 1 12 ? 6.723 29.688 23.375 1 98.38 12 ALA B CA 1
ATOM 2749 C C . ALA B 1 12 ? 5.277 29.688 23.859 1 98.38 12 ALA B C 1
ATOM 2751 O O . ALA B 1 12 ? 4.688 30.75 24.078 1 98.38 12 ALA B O 1
ATOM 2752 N N . LEU B 1 13 ? 4.758 28.469 24.062 1 98 13 LEU B N 1
ATOM 2753 C CA . LEU B 1 13 ? 3.381 28.328 24.516 1 98 13 LEU B CA 1
ATOM 2754 C C . LEU B 1 13 ? 3.332 27.984 26 1 98 13 LEU B C 1
ATOM 2756 O O . LEU B 1 13 ? 2.273 28.062 26.625 1 98 13 LEU B O 1
ATOM 2760 N N . GLY B 1 14 ? 4.473 27.656 26.578 1 97.06 14 GLY B N 1
ATOM 2761 C CA . GLY B 1 14 ? 4.492 27.172 27.938 1 97.06 14 GLY B CA 1
ATOM 2762 C C . GLY B 1 14 ? 3.885 25.781 28.094 1 97.06 14 GLY B C 1
ATOM 2763 O O . GLY B 1 14 ? 4.184 24.891 27.297 1 97.06 14 GLY B O 1
ATOM 2764 N N . GLU B 1 15 ? 3.148 25.578 29.172 1 97.06 15 GLU B N 1
ATOM 2765 C CA . GLU B 1 15 ? 2.465 24.297 29.359 1 97.06 15 GLU B CA 1
ATOM 2766 C C . GLU B 1 15 ? 1.123 24.281 28.625 1 97.06 15 GLU B C 1
ATOM 2768 O O . GLU B 1 15 ? 0.323 25.203 28.766 1 97.06 15 GLU B O 1
ATOM 2773 N N . MET B 1 16 ? 0.952 23.281 27.859 1 97.25 16 MET B N 1
ATOM 2774 C CA . MET B 1 16 ? -0.284 23.141 27.094 1 97.25 16 MET B CA 1
ATOM 2775 C C . MET B 1 16 ? -1.058 21.906 27.547 1 97.25 16 MET B C 1
ATOM 2777 O O . MET B 1 16 ? -0.488 20.812 27.656 1 97.25 16 MET B O 1
ATOM 2781 N N . ARG B 1 17 ? -2.336 22.094 27.812 1 96.81 17 ARG B N 1
ATOM 2782 C CA . ARG B 1 17 ? -3.215 20.938 28 1 96.81 17 ARG B CA 1
ATOM 2783 C C . ARG B 1 17 ? -3.646 20.359 26.656 1 96.81 17 ARG B C 1
ATOM 2785 O O . ARG B 1 17 ? -4.141 21.078 25.797 1 96.81 17 ARG B O 1
ATOM 2792 N N . LEU B 1 18 ? -3.492 19.078 26.484 1 97.69 18 LEU B N 1
ATOM 2793 C CA . LEU B 1 18 ? -3.779 18.422 25.219 1 97.69 18 LEU B CA 1
ATOM 2794 C C . LEU B 1 18 ? -5.203 17.875 25.203 1 97.69 18 LEU B C 1
ATOM 2796 O O . LEU B 1 18 ? -5.852 17.797 26.25 1 97.69 18 LEU B O 1
ATOM 2800 N N . GLU B 1 19 ? -5.66 17.5 24.047 1 95 19 GLU B N 1
ATOM 2801 C CA . GLU B 1 19 ? -7.008 16.984 23.859 1 95 19 GLU B CA 1
ATOM 2802 C C . GLU B 1 19 ? -7.242 15.727 24.688 1 95 19 GLU B C 1
ATOM 2804 O O . GLU B 1 19 ? -8.359 15.484 25.156 1 95 19 GLU B O 1
ATOM 2809 N N . ASN B 1 20 ? -6.246 14.961 24.922 1 94.62 20 ASN B N 1
ATOM 2810 C CA . ASN B 1 20 ? -6.406 13.688 25.609 1 94.62 20 ASN B CA 1
ATOM 2811 C C . ASN B 1 20 ? -6.27 13.859 27.125 1 94.62 20 ASN B C 1
ATOM 2813 O O . ASN B 1 20 ? -6.301 12.875 27.875 1 94.62 20 ASN B O 1
ATOM 2817 N N . GLY B 1 21 ? -6.031 15.023 27.609 1 95.56 21 GLY B N 1
ATOM 2818 C CA . GLY B 1 21 ? -5.945 15.297 29.031 1 95.56 21 GLY B CA 1
ATOM 2819 C C . GLY B 1 21 ? -4.52 15.391 29.547 1 95.56 21 GLY B C 1
ATOM 2820 O O . GLY B 1 21 ? -4.273 15.93 30.625 1 95.56 21 GLY B O 1
ATOM 2821 N N . GLU B 1 22 ? -3.576 14.984 28.734 1 96.44 22 GLU B N 1
ATOM 2822 C CA . GLU B 1 22 ? -2.17 15.094 29.109 1 96.44 22 GLU B CA 1
ATOM 2823 C C . GLU B 1 22 ? -1.671 16.531 28.969 1 96.44 22 GLU B C 1
ATOM 2825 O O . GLU B 1 22 ? -2.41 17.406 28.516 1 96.44 22 GLU B O 1
ATOM 2830 N N . ARG B 1 23 ? -0.463 16.719 29.5 1 96.88 23 ARG B N 1
ATOM 2831 C CA . ARG B 1 23 ? 0.151 18.031 29.422 1 96.88 23 ARG B CA 1
ATOM 2832 C C . ARG B 1 23 ? 1.461 17.984 28.641 1 96.88 23 ARG B C 1
ATOM 2834 O O . ARG B 1 23 ? 2.234 17.031 28.781 1 96.88 23 ARG B O 1
ATOM 2841 N N . LEU B 1 24 ? 1.664 18.875 27.797 1 98.19 24 LEU B N 1
ATOM 2842 C CA . LEU B 1 24 ? 2.936 19.109 27.125 1 98.19 24 LEU B CA 1
ATOM 2843 C C . LEU B 1 24 ? 3.67 20.297 27.75 1 98.19 24 LEU B C 1
ATOM 2845 O O . LEU B 1 24 ? 3.188 21.422 27.688 1 98.19 24 LEU B O 1
ATOM 2849 N N . ARG B 1 25 ? 4.801 20.047 28.344 1 97.25 25 ARG B N 1
ATOM 2850 C CA . ARG B 1 25 ? 5.555 21.078 29.047 1 97.25 25 ARG B CA 1
ATOM 2851 C C . ARG B 1 25 ? 6.488 21.812 28.094 1 97.25 25 ARG B C 1
ATOM 2853 O O . ARG B 1 25 ? 7.004 21.219 27.141 1 97.25 25 ARG B O 1
ATOM 2860 N N . ASN B 1 26 ? 6.664 23.094 28.406 1 97.31 26 ASN B N 1
ATOM 2861 C CA . ASN B 1 26 ? 7.562 23.938 27.625 1 97.31 26 ASN B CA 1
ATOM 2862 C C . ASN B 1 26 ? 7.301 23.797 26.125 1 97.31 26 ASN B C 1
ATOM 2864 O O . ASN B 1 26 ? 8.227 23.562 25.344 1 97.31 26 ASN B O 1
ATOM 2868 N N . ALA B 1 27 ? 6.039 23.844 25.781 1 98.38 27 ALA B N 1
ATOM 2869 C CA . ALA B 1 27 ? 5.664 23.672 24.375 1 98.38 27 ALA B CA 1
ATOM 2870 C C . ALA B 1 27 ? 6.121 24.859 23.531 1 98.38 27 ALA B C 1
ATOM 2872 O O . ALA B 1 27 ? 6.012 26.016 23.969 1 98.38 27 ALA B O 1
ATOM 2873 N N . ARG B 1 28 ? 6.691 24.609 22.391 1 98.5 28 ARG B N 1
ATOM 2874 C CA . ARG B 1 28 ? 7.094 25.609 21.422 1 98.5 28 ARG B CA 1
ATOM 2875 C C . ARG B 1 28 ? 6.629 25.25 20.016 1 98.5 28 ARG B C 1
ATOM 2877 O O . ARG B 1 28 ? 6.738 24.094 19.609 1 98.5 28 ARG B O 1
ATOM 2884 N N . LEU B 1 29 ? 6.105 26.188 19.344 1 98.81 29 LEU B N 1
ATOM 2885 C CA . LEU B 1 29 ? 5.684 26.031 17.969 1 98.81 29 LEU B CA 1
ATOM 2886 C C . LEU B 1 29 ? 6.672 26.688 17.016 1 98.81 29 LEU B C 1
ATOM 2888 O O . LEU B 1 29 ? 6.98 27.875 17.156 1 98.81 29 LEU B O 1
ATOM 2892 N N . CYS B 1 30 ? 7.234 25.906 16.094 1 98.88 30 CYS B N 1
ATOM 2893 C CA . CYS B 1 30 ? 8.102 26.453 15.047 1 98.88 30 CYS B CA 1
ATOM 2894 C C . CYS B 1 30 ? 7.277 27 13.883 1 98.88 30 CYS B C 1
ATOM 2896 O O . CYS B 1 30 ? 6.312 26.359 13.453 1 98.88 30 CYS B O 1
ATOM 2898 N N . TYR B 1 31 ? 7.641 28.234 13.422 1 98.75 31 TYR B N 1
ATOM 2899 C CA . TYR B 1 31 ? 6.863 28.859 12.359 1 98.75 31 TYR B CA 1
ATOM 2900 C C . TYR B 1 31 ? 7.723 29.828 11.562 1 98.75 31 TYR B C 1
ATOM 2902 O O . TYR B 1 31 ? 8.898 30.031 11.867 1 98.75 31 TYR B O 1
ATOM 2910 N N . GLN B 1 32 ? 7.188 30.219 10.453 1 98.31 32 GLN B N 1
ATOM 2911 C CA . GLN B 1 32 ? 7.742 31.312 9.656 1 98.31 32 GLN B CA 1
ATOM 2912 C C . GLN B 1 32 ? 6.641 32.25 9.141 1 98.31 32 GLN B C 1
ATOM 2914 O O . GLN B 1 32 ? 5.496 31.812 8.961 1 98.31 32 GLN B O 1
ATOM 2919 N N . VAL B 1 33 ? 6.973 33.531 9.008 1 97.62 33 VAL B N 1
ATOM 2920 C CA . VAL B 1 33 ? 6.062 34.5 8.422 1 97.62 33 VAL B CA 1
ATOM 2921 C C . VAL B 1 33 ? 6.676 35.062 7.148 1 97.62 33 VAL B C 1
ATOM 2923 O O . VAL B 1 33 ? 7.852 35.469 7.137 1 97.62 33 VAL B O 1
ATOM 2926 N N . VAL B 1 34 ? 5.938 35.062 6.117 1 96.81 34 VAL B N 1
ATOM 2927 C CA . VAL B 1 34 ? 6.352 35.688 4.855 1 96.81 34 VAL B CA 1
ATOM 2928 C C . VAL B 1 34 ? 5.348 36.75 4.453 1 96.81 34 VAL B C 1
ATOM 2930 O O . VAL B 1 34 ? 4.156 36.469 4.301 1 96.81 34 VAL B O 1
ATOM 2933 N N . GLY B 1 35 ? 5.801 37.969 4.266 1 95.06 35 GLY B N 1
ATOM 2934 C CA . GLY B 1 35 ? 4.926 39.094 3.908 1 95.06 35 GLY B CA 1
ATOM 2935 C C . GLY B 1 35 ? 4.504 39.906 5.102 1 95.06 35 GLY B C 1
ATOM 2936 O O . GLY B 1 35 ? 5.082 39.812 6.184 1 95.06 35 GLY B O 1
ATOM 2937 N N . THR B 1 36 ? 3.559 40.875 4.867 1 95.12 36 THR B N 1
ATOM 2938 C CA . THR B 1 36 ? 3.148 41.844 5.879 1 95.12 36 THR B CA 1
ATOM 2939 C C . THR B 1 36 ? 1.628 41.875 6.012 1 95.12 36 THR B C 1
ATOM 2941 O O . THR B 1 36 ? 0.912 41.938 5.012 1 95.12 36 THR B O 1
ATOM 2944 N N . PRO B 1 37 ? 1.221 41.812 7.27 1 97.06 37 PRO B N 1
ATOM 2945 C CA . PRO B 1 37 ? -0.225 42 7.438 1 97.06 37 PRO B CA 1
ATOM 2946 C C . PRO B 1 37 ? -0.697 43.406 7.074 1 97.06 37 PRO B C 1
ATOM 2948 O O . PRO B 1 37 ? 0.038 44.375 7.27 1 97.06 37 PRO B O 1
ATOM 2951 N N . ASN B 1 38 ? -1.84 43.469 6.555 1 97 38 ASN B N 1
ATOM 2952 C CA . ASN B 1 38 ? -2.414 44.812 6.34 1 97 38 ASN B CA 1
ATOM 2953 C C . ASN B 1 38 ? -3.031 45.375 7.617 1 97 38 ASN B C 1
ATOM 2955 O O . ASN B 1 38 ? -2.984 44.719 8.664 1 97 38 ASN B O 1
ATOM 2959 N N . ARG B 1 39 ? -3.504 46.562 7.555 1 96.31 39 ARG B N 1
ATOM 2960 C CA . ARG B 1 39 ? -4.035 47.25 8.727 1 96.31 39 ARG B CA 1
ATOM 2961 C C . ARG B 1 39 ? -5.215 46.469 9.32 1 96.31 39 ARG B C 1
ATOM 2963 O O . ARG B 1 39 ? -5.332 46.375 10.547 1 96.31 39 ARG B O 1
ATOM 2970 N N . ALA B 1 40 ? -6.027 45.969 8.469 1 96.69 40 ALA B N 1
ATOM 2971 C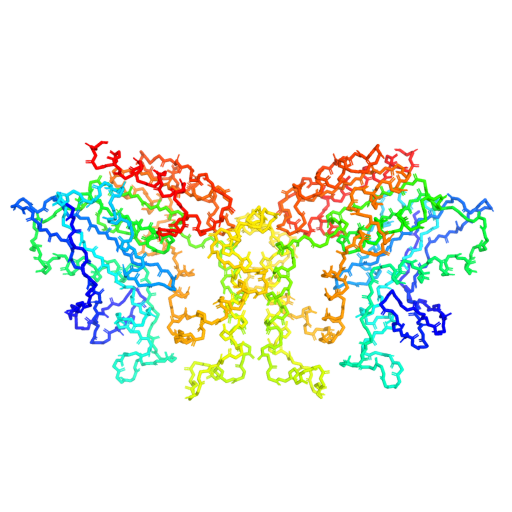 CA . ALA B 1 40 ? -7.234 45.281 8.898 1 96.69 40 ALA B CA 1
ATOM 2972 C C . ALA B 1 40 ? -6.906 43.875 9.367 1 96.69 40 ALA B C 1
ATOM 2974 O O . ALA B 1 40 ? -7.738 43.188 9.992 1 96.69 40 ALA B O 1
ATOM 2975 N N . ARG B 1 41 ? -5.691 43.375 9.07 1 97.75 41 ARG B N 1
ATOM 2976 C CA . ARG B 1 41 ? -5.238 42.031 9.406 1 97.75 41 ARG B CA 1
ATOM 2977 C C . ARG B 1 41 ? -6.18 40.969 8.844 1 97.75 41 ARG B C 1
ATOM 2979 O O . ARG B 1 41 ? -6.562 40.031 9.539 1 97.75 41 ARG B O 1
ATOM 2986 N N . ASP B 1 42 ? -6.668 41.156 7.633 1 97.5 42 ASP B N 1
ATOM 2987 C CA . ASP B 1 42 ? -7.559 40.219 6.98 1 97.5 42 ASP B CA 1
ATOM 2988 C C . ASP B 1 42 ? -6.934 39.656 5.699 1 97.5 42 ASP B C 1
ATOM 2990 O O . ASP B 1 42 ? -7.609 39 4.902 1 97.5 42 ASP B O 1
ATOM 2994 N N . ASN B 1 43 ? -5.645 39.969 5.508 1 98 43 ASN B N 1
ATOM 2995 C CA . ASN B 1 43 ? -4.914 39.375 4.383 1 98 43 ASN B CA 1
ATOM 2996 C C . ASN B 1 43 ? -4 38.25 4.828 1 98 43 ASN B C 1
ATOM 2998 O O . ASN B 1 43 ? -2.965 38 4.211 1 98 43 ASN B O 1
ATOM 3002 N N . LEU B 1 44 ? -4.309 37.562 5.926 1 98.62 44 LEU B N 1
ATOM 3003 C CA . LEU B 1 44 ? -3.494 36.469 6.492 1 98.62 44 LEU B CA 1
ATOM 3004 C C . LEU B 1 44 ? -3.82 35.156 5.836 1 98.62 44 LEU B C 1
ATOM 3006 O O . LEU B 1 44 ? -4.984 34.844 5.562 1 98.62 44 LEU B O 1
ATOM 3010 N N . VAL B 1 45 ? -2.797 34.375 5.504 1 98.81 45 VAL B N 1
ATOM 3011 C CA . VAL B 1 45 ? -2.91 33 5.016 1 98.81 45 VAL B CA 1
ATOM 3012 C C . VAL B 1 45 ? -2.135 32.062 5.934 1 98.81 45 VAL B C 1
ATOM 3014 O O . VAL B 1 45 ? -1.004 32.344 6.328 1 98.81 45 VAL B O 1
ATOM 3017 N N . LEU B 1 46 ? -2.736 30.984 6.363 1 98.94 46 LEU B N 1
ATOM 3018 C CA . LEU B 1 46 ? -2.088 30 7.215 1 98.94 46 LEU B CA 1
ATOM 3019 C C . LEU B 1 46 ? -1.849 28.703 6.449 1 98.94 46 LEU B C 1
ATOM 3021 O O . LEU B 1 46 ? -2.766 28.156 5.824 1 98.94 46 LEU B O 1
ATOM 3025 N N . ILE B 1 47 ? -0.602 28.188 6.457 1 98.88 47 ILE B N 1
ATOM 3026 C CA . ILE B 1 47 ? -0.238 26.938 5.801 1 98.88 47 ILE B CA 1
ATOM 3027 C C . ILE B 1 47 ? 0.49 26.031 6.785 1 98.88 47 ILE B C 1
ATOM 3029 O O . ILE B 1 47 ? 1.707 26.125 6.953 1 98.88 47 ILE B O 1
ATOM 3033 N N . PRO B 1 48 ? -0.238 25.109 7.422 1 98.81 48 PRO B N 1
ATOM 3034 C CA . PRO B 1 48 ? 0.409 24.125 8.297 1 98.81 48 PRO B CA 1
ATOM 3035 C C . PRO B 1 48 ? 1.223 23.094 7.523 1 98.81 48 PRO B C 1
ATOM 3037 O O . PRO B 1 48 ? 0.923 22.812 6.363 1 98.81 48 PRO B O 1
ATOM 3040 N N . SER B 1 49 ? 2.213 22.5 8.18 1 98.5 49 SER B N 1
ATOM 3041 C CA . SER B 1 49 ? 3.082 21.516 7.531 1 98.5 49 SER B CA 1
ATOM 3042 C C . SER B 1 49 ? 2.414 20.156 7.449 1 98.5 49 SER B C 1
ATOM 3044 O O . SER B 1 49 ? 1.288 19.969 7.922 1 98.5 49 SER B O 1
ATOM 3046 N N . TYR B 1 50 ? 3.064 19.266 6.758 1 98.38 50 TYR B N 1
ATOM 3047 C CA . TYR B 1 50 ? 2.564 17.922 6.457 1 98.38 50 TYR B CA 1
ATOM 3048 C C . TYR B 1 50 ? 3.486 16.859 7.035 1 98.38 50 TYR B C 1
ATOM 3050 O O . TYR B 1 50 ? 4.52 17.172 7.629 1 98.38 50 TYR B O 1
ATOM 3058 N N . TYR B 1 51 ? 3.092 15.578 7.02 1 98.56 51 TYR B N 1
ATOM 3059 C CA . TYR B 1 51 ? 3.852 14.453 7.551 1 98.56 51 TYR B CA 1
ATOM 3060 C C . TYR B 1 51 ? 5.203 14.328 6.852 1 98.56 51 TYR B C 1
ATOM 3062 O O . TYR B 1 51 ? 5.273 14.336 5.621 1 98.56 51 TYR B O 1
ATOM 3070 N N . GLY B 1 52 ? 6.203 14.25 7.547 1 95.12 52 GLY B N 1
ATOM 3071 C CA . GLY B 1 52 ? 7.527 14.008 7 1 95.12 52 GLY B CA 1
ATOM 3072 C C . GLY B 1 52 ? 8.188 15.258 6.461 1 95.12 52 GLY B C 1
ATOM 3073 O O . GLY B 1 52 ? 9.242 15.18 5.82 1 95.12 52 GLY B O 1
ATOM 3074 N N . GLY B 1 53 ? 7.535 16.406 6.617 1 94.81 53 GLY B N 1
ATOM 3075 C CA . GLY B 1 53 ? 8.094 17.656 6.109 1 94.81 53 GLY B CA 1
ATOM 3076 C C . GLY B 1 53 ? 8.062 18.781 7.125 1 94.81 53 GLY B C 1
ATOM 3077 O O . GLY B 1 53 ? 7.594 18.594 8.25 1 94.81 53 GLY B O 1
ATOM 3078 N N . THR B 1 54 ? 8.68 19.875 6.742 1 96.81 54 THR B N 1
ATOM 3079 C CA . THR B 1 54 ? 8.664 21.125 7.492 1 96.81 54 THR B CA 1
ATOM 3080 C C . THR B 1 54 ? 7.938 22.219 6.711 1 96.81 54 THR B C 1
ATOM 3082 O O . THR B 1 54 ? 7.535 22 5.566 1 96.81 54 THR B O 1
ATOM 3085 N N . HIS B 1 55 ? 7.766 23.312 7.312 1 97.56 55 HIS B N 1
ATOM 3086 C CA . HIS B 1 55 ? 7.129 24.422 6.598 1 97.56 55 HIS B CA 1
ATOM 3087 C C . HIS B 1 55 ? 7.973 24.875 5.41 1 97.56 55 HIS B C 1
ATOM 3089 O O . HIS B 1 55 ? 7.457 25.484 4.473 1 97.56 55 HIS B O 1
ATOM 3095 N N . TRP B 1 56 ? 9.305 24.562 5.379 1 97.25 56 TRP B N 1
ATOM 3096 C CA . TRP B 1 56 ? 10.133 24.875 4.219 1 97.25 56 TRP B CA 1
ATOM 3097 C C . TRP B 1 56 ? 9.641 24.125 2.98 1 97.25 56 TRP B C 1
ATOM 3099 O O . TRP B 1 56 ? 9.742 24.641 1.862 1 97.25 56 TRP B O 1
ATOM 3109 N N . GLY B 1 57 ? 9.109 22.938 3.262 1 96.38 57 GLY B N 1
ATOM 3110 C CA . GLY B 1 57 ? 8.594 22.156 2.16 1 96.38 57 GLY B CA 1
ATOM 3111 C C . GLY B 1 57 ? 7.34 22.75 1.538 1 96.38 57 GLY B C 1
ATOM 3112 O O . GLY B 1 57 ? 6.949 22.359 0.435 1 96.38 57 GLY B O 1
ATOM 3113 N N . SER B 1 58 ? 6.711 23.688 2.199 1 97.06 58 SER B N 1
ATOM 3114 C CA . SER B 1 58 ? 5.48 24.297 1.712 1 97.06 58 SER B CA 1
ATOM 3115 C C . SER B 1 58 ? 5.766 25.625 1.009 1 97.06 58 SER B C 1
ATOM 3117 O O . SER B 1 58 ? 4.871 26.219 0.407 1 97.06 58 SER B O 1
ATOM 3119 N N . LEU B 1 59 ? 7.027 26.094 0.973 1 96 59 LEU B N 1
ATOM 3120 C CA . LEU B 1 59 ? 7.391 27.391 0.435 1 96 59 LEU B CA 1
ATOM 3121 C C . LEU B 1 59 ? 7.105 27.469 -1.061 1 96 59 LEU B C 1
ATOM 3123 O O . LEU B 1 59 ? 6.766 28.531 -1.582 1 96 59 LEU B O 1
ATOM 3127 N N . PRO B 1 60 ? 7.148 26.328 -1.764 1 95.19 60 PRO B N 1
ATOM 3128 C CA . PRO B 1 60 ? 6.824 26.406 -3.189 1 95.19 60 PRO B CA 1
ATOM 3129 C C . PRO B 1 60 ? 5.391 26.859 -3.447 1 95.19 60 PRO B C 1
ATOM 3131 O O . PRO B 1 60 ? 5.07 27.312 -4.547 1 95.19 60 PRO B O 1
ATOM 3134 N N . LEU B 1 61 ? 4.535 26.781 -2.475 1 95.62 61 LEU B N 1
ATOM 3135 C CA . LEU B 1 61 ? 3.17 27.266 -2.619 1 95.62 61 LEU B CA 1
ATOM 3136 C C . LEU B 1 61 ? 3.154 28.797 -2.729 1 95.62 61 LEU B C 1
ATOM 3138 O O . LEU B 1 61 ? 2.148 29.375 -3.135 1 95.62 61 LEU B O 1
ATOM 3142 N N . LEU B 1 62 ? 4.254 29.453 -2.336 1 94.12 62 LEU B N 1
ATOM 3143 C CA . LEU B 1 62 ? 4.375 30.906 -2.395 1 94.12 62 LEU B CA 1
ATOM 3144 C C . LEU B 1 62 ? 5.121 31.344 -3.652 1 94.12 62 LEU B C 1
ATOM 3146 O O . LEU B 1 62 ? 5.336 32.531 -3.871 1 94.12 62 LEU B O 1
ATOM 3150 N N . GLY B 1 63 ? 5.469 30.359 -4.488 1 83 63 GLY B N 1
ATOM 3151 C CA . GLY B 1 63 ? 6.344 30.641 -5.617 1 83 63 GLY B CA 1
ATOM 3152 C C . GLY B 1 63 ? 5.672 31.453 -6.707 1 83 63 GLY B C 1
ATOM 3153 O O . GLY B 1 63 ? 4.461 31.672 -6.664 1 83 63 GLY B O 1
ATOM 3154 N N . ALA B 1 64 ? 6.48 31.781 -7.66 1 71.31 64 ALA B N 1
ATOM 3155 C CA . ALA B 1 64 ? 6.195 32.812 -8.641 1 71.31 64 ALA B CA 1
ATOM 3156 C C . ALA B 1 64 ? 4.941 32.5 -9.445 1 71.31 64 ALA B C 1
ATOM 3158 O O . ALA B 1 64 ? 4.215 33.406 -9.875 1 71.31 64 ALA B O 1
ATOM 3159 N N . ASP B 1 65 ? 4.59 31.359 -9.477 1 80.25 65 ASP B N 1
ATOM 3160 C CA . ASP B 1 65 ? 3.451 30.984 -10.312 1 80.25 65 ASP B CA 1
ATOM 3161 C C . ASP B 1 65 ? 2.168 30.906 -9.492 1 80.25 65 ASP B C 1
ATOM 3163 O O . ASP B 1 65 ? 1.088 30.672 -10.039 1 80.25 65 ASP B O 1
ATOM 3167 N N . GLY B 1 66 ? 2.256 31.312 -8.266 1 89.44 66 GLY B N 1
ATOM 3168 C CA . GLY B 1 66 ? 1.097 31.094 -7.418 1 89.44 66 GLY B CA 1
ATOM 3169 C C . GLY B 1 66 ? 0.419 32.375 -6.992 1 89.44 66 GLY B C 1
ATOM 3170 O O . GLY B 1 66 ? 0.991 33.469 -7.133 1 89.44 66 GLY B O 1
ATOM 3171 N N . PRO B 1 67 ? -0.81 32.219 -6.527 1 95.12 67 PRO B N 1
ATOM 3172 C CA . PRO B 1 67 ? -1.604 33.406 -6.145 1 95.12 67 PRO B CA 1
ATOM 3173 C C . PRO B 1 67 ? -1.031 34.125 -4.934 1 95.12 67 PRO B C 1
ATOM 3175 O O . PRO B 1 67 ? -1.431 35.25 -4.645 1 95.12 67 PRO B O 1
ATOM 3178 N N . LEU B 1 68 ? -0.095 33.562 -4.246 1 95.75 68 LEU B N 1
ATOM 3179 C CA . LEU B 1 68 ? 0.467 34.188 -3.051 1 95.75 68 LEU B CA 1
ATOM 3180 C C . LEU B 1 68 ? 1.778 34.875 -3.373 1 95.75 68 LEU B C 1
ATOM 3182 O O . LEU B 1 68 ? 2.396 35.5 -2.49 1 95.75 68 LEU B O 1
ATOM 3186 N N . ALA B 1 69 ? 2.176 34.906 -4.574 1 92.44 69 ALA B N 1
ATOM 3187 C CA . ALA B 1 69 ? 3.506 35.375 -4.965 1 92.44 69 ALA B CA 1
ATOM 3188 C C . ALA B 1 69 ? 3.564 36.875 -5.016 1 92.44 69 ALA B C 1
ATOM 3190 O O . ALA B 1 69 ? 4.645 37.469 -4.926 1 92.44 69 ALA B O 1
ATOM 3191 N N . GLY B 1 70 ? 2.455 37.594 -5.137 1 89.94 70 GLY B N 1
ATOM 3192 C CA . GLY B 1 70 ? 2.398 39.031 -5.418 1 89.94 70 GLY B CA 1
ATOM 3193 C C . GLY B 1 70 ? 2.699 39.875 -4.207 1 89.94 70 GLY B C 1
ATOM 3194 O O . GLY B 1 70 ? 2.846 41.094 -4.328 1 89.94 70 GLY B O 1
ATOM 3195 N N . GLY B 1 71 ? 2.719 39.312 -2.979 1 89.06 71 GLY B N 1
ATOM 3196 C CA . GLY B 1 71 ? 3.02 40.062 -1.776 1 89.06 71 GLY B CA 1
ATOM 3197 C C . GLY B 1 71 ? 1.787 40.656 -1.119 1 89.06 71 GLY B C 1
ATOM 3198 O O . GLY B 1 71 ? 1.895 41.375 -0.138 1 89.06 71 GLY B O 1
ATOM 3199 N N . ASP B 1 72 ? 0.655 40.375 -1.62 1 93.5 72 ASP B N 1
ATOM 3200 C CA . ASP B 1 72 ? -0.604 40.906 -1.117 1 93.5 72 ASP B CA 1
ATOM 3201 C C . ASP B 1 72 ? -1.019 40.219 0.18 1 93.5 72 ASP B C 1
ATOM 3203 O O . ASP B 1 72 ? -1.894 40.719 0.897 1 93.5 72 ASP B O 1
ATOM 3207 N N . TYR B 1 73 ? -0.383 39.156 0.456 1 96.62 73 TYR B N 1
ATOM 3208 C CA . TYR B 1 73 ? -0.781 38.375 1.623 1 96.62 73 TYR B CA 1
ATOM 3209 C C . TYR B 1 73 ? 0.381 38.219 2.596 1 96.62 73 TYR B C 1
ATOM 3211 O O . TYR B 1 73 ? 1.546 38.312 2.205 1 96.62 73 TYR B O 1
ATOM 3219 N N . CYS B 1 74 ? 0.027 38.125 3.859 1 97.19 74 CYS B N 1
ATOM 3220 C CA . CYS B 1 74 ? 0.935 37.719 4.926 1 97.19 74 CYS B CA 1
ATOM 3221 C C . CYS B 1 74 ? 0.749 36.25 5.266 1 97.19 74 CYS B C 1
ATOM 3223 O O . CYS B 1 74 ? -0.278 35.844 5.828 1 97.19 74 CYS B O 1
ATOM 3225 N N . VAL B 1 75 ? 1.739 35.438 4.918 1 98.06 75 VAL B N 1
ATOM 3226 C CA . VAL B 1 75 ? 1.599 34 5.016 1 98.06 75 VAL B CA 1
ATOM 3227 C C . VAL B 1 75 ? 2.314 33.469 6.266 1 98.06 75 VAL B C 1
ATOM 3229 O O . VAL B 1 75 ? 3.502 33.75 6.461 1 98.06 75 VAL B O 1
ATOM 3232 N N . VAL B 1 76 ? 1.595 32.812 7.129 1 98.69 76 VAL B N 1
ATOM 3233 C CA . VAL B 1 76 ? 2.152 32.156 8.297 1 98.69 76 VAL B CA 1
ATOM 3234 C C . VAL B 1 76 ? 2.248 30.641 8.047 1 98.69 76 VAL B C 1
ATOM 3236 O O . VAL B 1 76 ? 1.244 29.984 7.746 1 98.69 76 VAL B O 1
ATOM 3239 N N . LEU B 1 77 ? 3.443 30.094 8.094 1 98.75 77 LEU B N 1
ATOM 3240 C CA . LEU B 1 77 ? 3.682 28.656 7.961 1 98.75 77 LEU B CA 1
ATOM 3241 C C . LEU B 1 77 ? 4.098 28.047 9.297 1 98.75 77 LEU B C 1
ATOM 3243 O O . LEU B 1 77 ? 4.879 28.656 10.039 1 98.75 77 LEU B O 1
ATOM 3247 N N . THR B 1 78 ? 3.561 26.906 9.617 1 98.81 78 THR B N 1
ATOM 3248 C CA . THR B 1 78 ? 3.824 26.312 10.922 1 98.81 78 THR B CA 1
ATOM 3249 C C . THR B 1 78 ? 4.254 24.859 10.773 1 98.81 78 THR B C 1
ATOM 3251 O O . THR B 1 78 ? 4.016 24.234 9.734 1 98.81 78 THR B O 1
ATOM 3254 N N . ASN B 1 79 ? 4.898 24.312 11.82 1 98.69 79 ASN B N 1
ATOM 3255 C CA . ASN B 1 79 ? 5.316 22.922 11.891 1 98.69 79 ASN B CA 1
ATOM 3256 C C . ASN B 1 79 ? 4.539 22.156 12.961 1 98.69 79 ASN B C 1
ATOM 3258 O O . ASN B 1 79 ? 4.266 22.688 14.039 1 98.69 79 ASN B O 1
ATOM 3262 N N . LEU B 1 80 ? 4.316 20.953 12.672 1 98.31 80 LEU B N 1
ATOM 3263 C CA . LEU B 1 80 ? 3.592 20.078 13.586 1 98.31 80 LEU B CA 1
ATOM 3264 C C . LEU B 1 80 ? 4.41 19.797 14.844 1 98.31 80 LEU B C 1
ATOM 3266 O O . LEU B 1 80 ? 5.629 19.625 14.773 1 98.31 80 LEU B O 1
ATOM 3270 N N . PHE B 1 81 ? 3.641 19.766 16.016 1 98.62 81 PHE B N 1
ATOM 3271 C CA . PHE B 1 81 ? 4.25 19.078 17.141 1 98.62 81 PHE B CA 1
ATOM 3272 C C . PHE B 1 81 ? 4.656 17.672 16.766 1 98.62 81 PHE B C 1
ATOM 3274 O O . PHE B 1 81 ? 3.959 17 16 1 98.62 81 PHE B O 1
ATOM 3281 N N . GLY B 1 82 ? 5.789 17.234 17.234 1 98.25 82 GLY B N 1
ATOM 3282 C CA . GLY B 1 82 ? 6.23 15.867 17.031 1 98.25 82 GLY B CA 1
ATOM 3283 C C . GLY B 1 82 ? 7.039 15.68 15.766 1 98.25 82 GLY B C 1
ATOM 3284 O O . GLY B 1 82 ? 7.609 14.617 15.539 1 98.25 82 GLY B O 1
ATOM 3285 N N . ALA B 1 83 ? 7.199 16.75 14.961 1 97.62 83 ALA B N 1
ATOM 3286 C CA . ALA B 1 83 ? 7.832 16.594 13.656 1 97.62 83 ALA B CA 1
ATOM 3287 C C . ALA B 1 83 ? 9.297 17.031 13.695 1 97.62 83 ALA B C 1
ATOM 3289 O O . ALA B 1 83 ? 9.961 17.109 12.664 1 97.62 83 ALA B O 1
ATOM 3290 N N . GLY B 1 84 ? 9.852 17.328 14.844 1 97.88 84 GLY B N 1
ATOM 3291 C CA . GLY B 1 84 ? 11.289 17.531 14.977 1 97.88 84 GLY B CA 1
ATOM 3292 C C . GLY B 1 84 ? 11.68 18.969 15.211 1 97.88 84 GLY B C 1
ATOM 3293 O O . GLY B 1 84 ? 12.711 19.25 15.836 1 97.88 84 GLY B O 1
ATOM 3294 N N . TRP B 1 85 ? 10.844 19.984 14.656 1 98.38 85 TRP B N 1
ATOM 3295 C CA . TRP B 1 85 ? 11.188 21.391 14.852 1 98.38 85 TRP B CA 1
ATOM 3296 C C . TRP B 1 85 ? 10.352 21.984 15.984 1 98.38 85 TRP B C 1
ATOM 3298 O O . TRP B 1 85 ? 10.898 22.547 16.938 1 98.38 85 TRP B O 1
ATOM 3308 N N . SER B 1 86 ? 9.078 21.938 15.93 1 98.75 86 SER B N 1
ATOM 3309 C CA . SER B 1 86 ? 8.266 22.188 17.125 1 98.75 86 SER B CA 1
ATOM 3310 C C . SER B 1 86 ? 8.562 21.172 18.219 1 98.75 86 SER B C 1
ATOM 3312 O O . SER B 1 86 ? 9.281 20.203 18 1 98.75 86 SER B O 1
ATOM 3314 N N . THR B 1 87 ? 8.047 21.422 19.469 1 98.75 87 THR B N 1
ATOM 3315 C CA . THR B 1 87 ? 8.281 20.453 20.531 1 98.75 87 THR B CA 1
ATOM 3316 C C . THR B 1 87 ? 7.926 19.047 20.062 1 98.75 87 THR B C 1
ATOM 3318 O O . THR B 1 87 ? 6.84 18.812 19.516 1 98.75 87 THR B O 1
ATOM 3321 N N . SER B 1 88 ? 8.867 18.109 20.219 1 98.75 88 SER B N 1
ATOM 3322 C CA . SER B 1 88 ? 8.828 16.766 19.672 1 98.75 88 SER B CA 1
ATOM 3323 C C . SER B 1 88 ? 9.516 15.758 20.594 1 98.75 88 SER B C 1
ATOM 3325 O O . SER B 1 88 ? 10.25 16.156 21.5 1 98.75 88 SER B O 1
ATOM 3327 N N . PRO B 1 89 ? 9.289 14.469 20.312 1 98.62 89 PRO B N 1
ATOM 3328 C CA . PRO B 1 89 ? 10.023 13.461 21.094 1 98.62 89 PRO B CA 1
ATOM 3329 C C . PRO B 1 89 ? 11.531 13.711 21.094 1 98.62 89 PRO B C 1
ATOM 3331 O O . PRO B 1 89 ? 12.203 13.469 22.109 1 98.62 89 PRO B O 1
ATOM 3334 N N . SER B 1 90 ? 12.102 14.203 20.047 1 98.12 90 SER B N 1
ATOM 3335 C CA . SER B 1 90 ? 13.539 14.328 19.875 1 98.12 90 SER B CA 1
ATOM 3336 C C . SER B 1 90 ? 14.078 15.578 20.562 1 98.12 90 SER B C 1
ATOM 3338 O O . SER B 1 90 ? 15.289 15.727 20.734 1 98.12 90 SER B O 1
ATOM 3340 N N . ASN B 1 91 ? 13.203 16.562 21.031 1 97.88 91 ASN B N 1
ATOM 3341 C CA . ASN B 1 91 ? 13.734 17.812 21.562 1 97.88 91 ASN B CA 1
ATOM 3342 C C . ASN B 1 91 ? 12.938 18.297 22.766 1 97.88 91 ASN B C 1
ATOM 3344 O O . ASN B 1 91 ? 13.125 19.422 23.234 1 97.88 91 ASN B O 1
ATOM 3348 N N . ALA B 1 92 ? 12.062 17.5 23.281 1 97.81 92 ALA B N 1
ATOM 3349 C CA . ALA B 1 92 ? 11.164 17.875 24.375 1 97.81 92 ALA B CA 1
ATOM 3350 C C . ALA B 1 92 ? 11.93 18.031 25.688 1 97.81 92 ALA B C 1
ATOM 3352 O O . ALA B 1 92 ? 13.102 17.672 25.781 1 97.81 92 ALA B O 1
ATOM 3353 N N . ALA B 1 93 ? 11.305 18.625 26.641 1 94.5 93 ALA B N 1
ATOM 3354 C CA . ALA B 1 93 ? 11.844 18.797 27.984 1 94.5 93 ALA B CA 1
ATOM 3355 C C . ALA B 1 93 ? 12.148 17.453 28.641 1 94.5 93 ALA B C 1
ATOM 3357 O O . ALA B 1 93 ? 11.57 16.422 28.266 1 94.5 93 ALA B O 1
ATOM 3358 N N . PRO B 1 94 ? 13.062 17.469 29.641 1 93.31 94 PRO B N 1
ATOM 3359 C CA . PRO B 1 94 ? 13.359 16.219 30.344 1 93.31 94 PRO B CA 1
ATOM 3360 C C . PRO B 1 94 ? 12.109 15.531 30.875 1 93.31 94 PRO B C 1
ATOM 3362 O O . PRO B 1 94 ? 11.203 16.188 31.391 1 93.31 94 PRO B O 1
ATOM 3365 N N . GLY B 1 95 ? 12.078 14.266 30.656 1 94.81 95 GLY B N 1
ATOM 3366 C CA . GLY B 1 95 ? 10.953 13.477 31.125 1 94.81 95 GLY B CA 1
ATOM 3367 C C . GLY B 1 95 ? 9.836 13.359 30.109 1 94.81 95 GLY B C 1
ATOM 3368 O O . GLY B 1 95 ? 8.875 12.617 30.312 1 94.81 95 GLY B O 1
ATOM 3369 N N . GLN B 1 96 ? 9.891 14.086 29 1 97 96 GLN B N 1
ATOM 3370 C CA . GLN B 1 96 ? 8.859 14.008 27.969 1 97 96 GLN B CA 1
ATOM 3371 C C . GLN B 1 96 ? 9.469 13.719 26.609 1 97 96 GLN B C 1
ATOM 3373 O O . GLN B 1 96 ? 8.875 14.031 25.578 1 97 96 GLN B O 1
ATOM 3378 N N . GLY B 1 97 ? 10.695 13.242 26.609 1 97.12 97 GLY B N 1
ATOM 3379 C CA . GLY B 1 97 ? 11.32 12.922 25.344 1 97.12 97 GLY B CA 1
ATOM 3380 C C . GLY B 1 97 ? 11.117 11.477 24.922 1 97.12 97 GLY B C 1
ATOM 3381 O O . GLY B 1 97 ? 10.594 10.672 25.703 1 97.12 97 GLY B O 1
ATOM 3382 N N . ALA B 1 98 ? 11.43 11.234 23.703 1 96.94 98 ALA B N 1
ATOM 3383 C CA . ALA B 1 98 ? 11.445 9.867 23.172 1 96.94 98 ALA B CA 1
ATOM 3384 C C . ALA B 1 98 ? 10.117 9.164 23.438 1 96.94 98 ALA B C 1
ATOM 3386 O O . ALA B 1 98 ? 9.047 9.695 23.125 1 96.94 98 ALA B O 1
ATOM 3387 N N . ALA B 1 99 ? 10.148 7.996 24.031 1 96.75 99 ALA B N 1
ATOM 3388 C CA . ALA B 1 99 ? 8.969 7.156 24.219 1 96.75 99 ALA B CA 1
ATOM 3389 C C . ALA B 1 99 ? 8.008 7.762 25.234 1 96.75 99 ALA B C 1
ATOM 3391 O O . ALA B 1 99 ? 6.852 7.344 25.328 1 96.75 99 ALA B O 1
ATOM 3392 N N . ASP B 1 100 ? 8.406 8.789 25.953 1 97.5 100 ASP B N 1
ATOM 3393 C CA . ASP B 1 100 ? 7.586 9.367 27.016 1 97.5 100 ASP B CA 1
ATOM 3394 C C . ASP B 1 100 ? 6.82 10.586 26.516 1 97.5 100 ASP B C 1
ATOM 3396 O O . ASP B 1 100 ? 6.105 11.234 27.281 1 97.5 100 ASP B O 1
ATOM 3400 N N . PHE B 1 101 ? 7.027 10.969 25.281 1 98.5 101 PHE B N 1
ATOM 3401 C CA . PHE B 1 101 ? 6.34 12.125 24.703 1 98.5 101 PHE B CA 1
ATOM 3402 C C . PHE B 1 101 ? 4.832 11.898 24.688 1 98.5 101 PHE B C 1
ATOM 3404 O O . PHE B 1 101 ? 4.363 10.82 24.312 1 98.5 101 PHE B O 1
ATOM 3411 N N . PRO B 1 102 ? 4.055 12.852 25.141 1 97.75 102 PRO B N 1
ATOM 3412 C CA . PRO B 1 102 ? 2.602 12.656 25.125 1 97.75 102 PRO B CA 1
ATOM 3413 C C . PRO B 1 102 ? 2.031 12.562 23.719 1 97.75 102 PRO B C 1
ATOM 3415 O O . PRO B 1 102 ? 2.643 13.062 22.766 1 97.75 102 PRO B O 1
ATOM 3418 N N . ARG B 1 103 ? 0.884 11.906 23.609 1 96.69 103 ARG B N 1
ATOM 3419 C CA . ARG B 1 103 ? 0.202 11.82 22.328 1 96.69 103 ARG B CA 1
ATOM 3420 C C . ARG B 1 103 ? -0.466 13.148 21.969 1 96.69 103 ARG B C 1
ATOM 3422 O O . ARG B 1 103 ? -1.295 13.648 22.719 1 96.69 103 ARG B O 1
ATOM 3429 N N . VAL B 1 104 ? -0.112 13.711 20.875 1 97.88 104 VAL B N 1
ATOM 3430 C CA . VAL B 1 104 ? -0.646 14.992 20.422 1 97.88 104 VAL B CA 1
ATOM 3431 C C . VAL B 1 104 ? -1.606 14.766 19.25 1 97.88 104 VAL B C 1
ATOM 3433 O O . VAL B 1 104 ? -1.356 13.914 18.391 1 97.88 104 VAL B O 1
ATOM 3436 N N . GLY B 1 105 ? -2.721 15.453 19.25 1 98.19 105 GLY B N 1
ATOM 3437 C CA . GLY B 1 105 ? -3.691 15.375 18.172 1 98.19 105 GLY B CA 1
ATOM 3438 C C . GLY B 1 105 ? -3.676 16.594 17.25 1 98.19 105 GLY B C 1
ATOM 3439 O O . GLY B 1 105 ? -2.941 17.547 17.5 1 98.19 105 GLY B O 1
ATOM 3440 N N . LEU B 1 106 ? -4.453 16.547 16.219 1 98.69 106 LEU B N 1
ATOM 3441 C CA . LEU B 1 106 ? -4.535 17.656 15.273 1 98.69 106 LEU B CA 1
ATOM 3442 C C . LEU B 1 106 ? -5.105 18.891 15.938 1 98.69 106 LEU B C 1
ATOM 3444 O O . LEU B 1 106 ? -4.664 20.016 15.664 1 98.69 106 LEU B O 1
ATOM 3448 N N . LEU B 1 107 ? -6.082 18.703 16.781 1 98.62 107 LEU B N 1
ATOM 3449 C CA . LEU B 1 107 ? -6.703 19.844 17.438 1 98.62 107 LEU B CA 1
ATOM 3450 C C . LEU B 1 107 ? -5.707 20.562 18.344 1 98.62 107 LEU B C 1
ATOM 3452 O O . LEU B 1 107 ? -5.746 21.781 18.469 1 98.62 107 LEU B O 1
ATOM 3456 N N . ASP B 1 108 ? -4.793 19.797 19 1 98.75 108 ASP B N 1
ATOM 3457 C CA . ASP B 1 108 ? -3.732 20.422 19.797 1 98.75 108 ASP B CA 1
ATOM 3458 C C . ASP B 1 108 ? -2.871 21.344 18.938 1 98.75 108 ASP B C 1
ATOM 3460 O O . ASP B 1 108 ? -2.514 22.438 19.359 1 98.75 108 ASP B O 1
ATOM 3464 N N . ASN B 1 109 ? -2.512 20.891 17.734 1 98.81 109 ASN B N 1
ATOM 3465 C CA . ASN B 1 109 ? -1.74 21.719 16.812 1 98.81 109 ASN B CA 1
ATOM 3466 C C . ASN B 1 109 ? -2.502 22.969 16.406 1 98.81 109 ASN B C 1
ATOM 3468 O O . ASN B 1 109 ? -1.938 24.062 16.391 1 98.81 109 ASN B O 1
ATOM 3472 N N . VAL B 1 110 ? -3.779 22.797 16.094 1 98.88 110 VAL B N 1
ATOM 3473 C CA . VAL B 1 110 ? -4.621 23.906 15.648 1 98.88 110 VAL B CA 1
ATOM 3474 C C . VAL B 1 110 ? -4.738 24.953 16.766 1 98.88 110 VAL B C 1
ATOM 3476 O O . VAL B 1 110 ? -4.645 26.156 16.516 1 98.88 110 VAL B O 1
ATOM 3479 N N . ARG B 1 111 ? -4.887 24.531 18 1 98.62 111 ARG B N 1
ATOM 3480 C CA . ARG B 1 111 ? -4.969 25.438 19.141 1 98.62 111 ARG B CA 1
ATOM 3481 C C . ARG B 1 111 ? -3.664 26.203 19.328 1 98.62 111 ARG B C 1
ATOM 3483 O O . ARG B 1 111 ? -3.682 27.406 19.625 1 98.62 111 ARG B O 1
ATOM 3490 N N . ALA B 1 112 ? -2.6 25.484 19.172 1 98.81 112 ALA B N 1
ATOM 3491 C CA . ALA B 1 112 ? -1.298 26.141 19.266 1 98.81 112 ALA B CA 1
ATOM 3492 C C . ALA B 1 112 ? -1.133 27.203 18.172 1 98.81 112 ALA B C 1
ATOM 3494 O O . ALA B 1 112 ? -0.583 28.281 18.422 1 98.81 112 ALA B O 1
ATOM 3495 N N . GLN B 1 113 ? -1.54 26.891 17 1 98.88 113 GLN B N 1
ATOM 3496 C CA . GLN B 1 113 ? -1.472 27.828 15.883 1 98.88 113 GLN B CA 1
ATOM 3497 C C . GLN B 1 113 ? -2.344 29.062 16.141 1 98.88 113 GLN B C 1
ATOM 3499 O O . GLN B 1 113 ? -1.939 30.188 15.844 1 98.88 113 GLN B O 1
ATOM 3504 N N . LYS B 1 114 ? -3.543 28.859 16.656 1 98.75 114 LYS B N 1
ATOM 3505 C CA . LYS B 1 114 ? -4.426 29.969 17 1 98.75 114 LYS B CA 1
ATOM 3506 C C . LYS B 1 114 ? -3.779 30.891 18.031 1 98.75 114 LYS B C 1
ATOM 3508 O O . LYS B 1 114 ? -3.832 32.125 17.906 1 98.75 114 LYS B O 1
ATOM 3513 N N . ALA B 1 115 ? -3.15 30.266 19.031 1 98.5 115 ALA B N 1
ATOM 3514 C CA . ALA B 1 115 ? -2.447 31.047 20.047 1 98.5 115 ALA B CA 1
ATOM 3515 C C . ALA B 1 115 ? -1.34 31.891 19.422 1 98.5 115 ALA B C 1
ATOM 3517 O O . ALA B 1 115 ? -1.135 33.031 19.812 1 98.5 115 ALA B O 1
ATOM 3518 N N . LEU B 1 116 ? -0.602 31.281 18.5 1 98.75 116 LEU B N 1
ATOM 3519 C CA . LEU B 1 116 ? 0.44 32 17.781 1 98.75 116 LEU B CA 1
ATOM 3520 C C . LEU B 1 116 ? -0.141 33.219 17.047 1 98.75 116 LEU B C 1
ATOM 3522 O O . LEU B 1 116 ? 0.395 34.312 17.156 1 98.75 116 LEU B O 1
ATOM 3526 N N . LEU B 1 117 ? -1.223 33 16.281 1 98.75 117 LEU B N 1
ATOM 3527 C CA . LEU B 1 117 ? -1.841 34.094 15.523 1 98.75 117 LEU B CA 1
ATOM 3528 C C . LEU B 1 117 ? -2.355 35.188 16.453 1 98.75 117 LEU B C 1
ATOM 3530 O O . LEU B 1 117 ? -2.227 36.375 16.156 1 98.75 117 LEU B O 1
ATOM 3534 N N . ASP B 1 118 ? -2.971 34.781 17.609 1 98.44 118 ASP B N 1
ATOM 3535 C CA . ASP B 1 118 ? -3.412 35.75 18.609 1 98.44 118 ASP B CA 1
ATOM 3536 C C . ASP B 1 118 ? -2.242 36.594 19.094 1 98.44 118 ASP B C 1
ATOM 3538 O O . ASP B 1 118 ? -2.389 37.812 19.297 1 98.44 118 ASP B O 1
ATOM 3542 N N . ARG B 1 119 ? -1.171 35.938 19.297 1 97.94 119 ARG B N 1
ATOM 3543 C CA . ARG B 1 119 ? 0.004 36.656 19.797 1 97.94 119 ARG B CA 1
ATOM 3544 C C . ARG B 1 119 ? 0.561 37.594 18.75 1 97.94 119 ARG B C 1
ATOM 3546 O O . ARG B 1 119 ? 0.973 38.719 19.078 1 97.94 119 ARG B O 1
ATOM 3553 N N . LEU B 1 120 ? 0.625 37.156 17.516 1 98 120 LEU B N 1
ATOM 3554 C CA . LEU B 1 120 ? 1.253 37.938 16.438 1 98 120 LEU B CA 1
ATOM 3555 C C . LEU B 1 120 ? 0.373 39.125 16.031 1 98 120 LEU B C 1
ATOM 3557 O O . LEU B 1 120 ? 0.88 40.188 15.68 1 98 120 LEU B O 1
ATOM 3561 N N . TYR B 1 121 ? -0.922 38.906 16.031 1 97.75 121 TYR B N 1
ATOM 3562 C CA . TYR B 1 121 ? -1.752 39.844 15.297 1 97.75 121 TYR B CA 1
ATOM 3563 C C . TYR B 1 121 ? -2.85 40.406 16.188 1 97.75 121 TYR B C 1
ATOM 3565 O O . TYR B 1 121 ? -3.645 41.25 15.758 1 97.75 121 TYR B O 1
ATOM 3573 N N . GLY B 1 122 ? -2.963 39.969 17.438 1 95.31 122 GLY B N 1
ATOM 3574 C CA . GLY B 1 122 ? -3.975 40.469 18.344 1 95.31 122 GLY B CA 1
ATOM 3575 C C . GLY B 1 122 ? -5.293 39.719 18.25 1 95.31 122 GLY B C 1
ATOM 3576 O O . GLY B 1 122 ? -5.309 38.5 18.047 1 95.31 122 GLY B O 1
ATOM 3577 N N . ASP B 1 123 ? -6.445 40.438 18.453 1 89.69 123 ASP B N 1
ATOM 3578 C CA . ASP B 1 123 ? -7.707 39.719 18.641 1 89.69 123 ASP B CA 1
ATOM 3579 C C . ASP B 1 123 ? -8.602 39.875 17.422 1 89.69 123 ASP B C 1
ATOM 3581 O O . ASP B 1 123 ? -9.562 39.125 17.25 1 89.69 123 ASP B O 1
ATOM 3585 N N . ASP B 1 124 ? -8.289 40.781 16.531 1 93.31 124 ASP B N 1
ATOM 3586 C CA . ASP B 1 124 ? -9.25 41.062 15.461 1 93.31 124 ASP B CA 1
ATOM 3587 C C . ASP B 1 124 ? -8.703 40.656 14.102 1 93.31 124 ASP B C 1
ATOM 3589 O O . ASP B 1 124 ? -9.07 41.219 13.078 1 93.31 124 ASP B O 1
ATOM 3593 N N . TRP B 1 125 ? -7.91 39.656 14.055 1 97.88 125 TRP B N 1
ATOM 3594 C CA . TRP B 1 125 ? -7.395 39.156 12.773 1 97.88 125 TRP B CA 1
ATOM 3595 C C . TRP B 1 125 ? -8.375 38.188 12.133 1 97.88 125 TRP B C 1
ATOM 3597 O O . TRP B 1 125 ? -9.242 37.625 12.812 1 97.88 125 TRP B O 1
ATOM 3607 N N . GLN B 1 126 ? -8.305 38.031 10.82 1 98.25 126 GLN B N 1
ATOM 3608 C CA . GLN B 1 126 ? -9.062 37.094 10.031 1 98.25 126 GLN B CA 1
ATOM 3609 C C . GLN B 1 126 ? -8.195 36.438 8.953 1 98.25 126 GLN B C 1
ATOM 3611 O O . GLN B 1 126 ? -7.449 37.125 8.258 1 98.25 126 GLN B O 1
ATOM 3616 N N . LEU B 1 127 ? -8.328 35.156 8.883 1 98.81 127 LEU B N 1
ATOM 3617 C CA . LEU B 1 127 ? -7.594 34.469 7.824 1 98.81 127 LEU B CA 1
ATOM 3618 C C . LEU B 1 127 ? -8.336 34.562 6.496 1 98.81 127 LEU B C 1
ATOM 3620 O O . LEU B 1 127 ? -9.523 34.219 6.414 1 98.81 127 LEU B O 1
ATOM 3624 N N . ALA B 1 128 ? -7.574 35.031 5.496 1 98.75 128 ALA B N 1
ATOM 3625 C CA . ALA B 1 128 ? -8.125 35 4.145 1 98.75 128 ALA B CA 1
ATOM 3626 C C . ALA B 1 128 ? -8.242 33.562 3.625 1 98.75 128 ALA B C 1
ATOM 3628 O O . ALA B 1 128 ? -9.164 33.25 2.873 1 98.75 128 ALA B O 1
ATOM 3629 N N . LEU B 1 129 ? -7.281 32.75 4.023 1 98.88 129 LEU B N 1
ATOM 3630 C CA . LEU B 1 129 ? -7.191 31.375 3.541 1 98.88 129 LEU B CA 1
ATOM 3631 C C . LEU B 1 129 ? -6.406 30.516 4.52 1 98.88 129 LEU B C 1
ATOM 3633 O O . LEU B 1 129 ? -5.391 30.953 5.066 1 98.88 129 LEU B O 1
ATOM 3637 N N . VAL B 1 130 ? -6.891 29.359 4.832 1 98.94 130 VAL B N 1
ATOM 3638 C CA . VAL B 1 130 ? -6.098 28.266 5.383 1 98.94 130 VAL B CA 1
ATOM 3639 C C . VAL B 1 130 ? -5.969 27.156 4.352 1 98.94 130 VAL B C 1
ATOM 3641 O O . VAL B 1 130 ? -6.957 26.75 3.736 1 98.94 130 VAL B O 1
ATOM 3644 N N . SER B 1 131 ? -4.762 26.719 4.078 1 98.81 131 SER B N 1
ATOM 3645 C CA . SER B 1 131 ? -4.523 25.688 3.076 1 98.81 131 SER B CA 1
ATOM 3646 C C . SER B 1 131 ? -3.357 24.797 3.473 1 98.81 131 SER B C 1
ATOM 3648 O O . SER B 1 131 ? -2.508 25.188 4.273 1 98.81 131 SER B O 1
ATOM 3650 N N . GLY B 1 132 ? -3.342 23.609 2.926 1 98.5 132 GLY B N 1
ATOM 3651 C CA . GLY B 1 132 ? -2.24 22.688 3.158 1 98.5 132 GLY B CA 1
ATOM 3652 C C . GLY B 1 132 ? -2.416 21.359 2.451 1 98.5 132 GLY B C 1
ATOM 3653 O O . GLY B 1 132 ? -3.521 21.016 2.031 1 98.5 132 GLY B O 1
ATOM 3654 N N . TRP B 1 133 ? -1.348 20.656 2.328 1 98.75 133 TRP B N 1
ATOM 3655 C CA . TRP B 1 133 ? -1.271 19.344 1.69 1 98.75 133 TRP B CA 1
ATOM 3656 C C . TRP B 1 133 ? -1.196 18.234 2.734 1 98.75 133 TRP B C 1
ATOM 3658 O O . TRP B 1 133 ? -0.457 18.344 3.717 1 98.75 133 TRP B O 1
ATOM 3668 N N . SER B 1 134 ? -1.937 17.078 2.453 1 98.81 134 SER B N 1
ATOM 3669 C CA . SER B 1 134 ? -1.809 15.914 3.318 1 98.81 134 SER B CA 1
ATOM 3670 C C . SER B 1 134 ? -2.201 16.25 4.754 1 98.81 134 SER B C 1
ATOM 3672 O O . SER B 1 134 ? -3.293 16.766 5.004 1 98.81 134 SER B O 1
ATOM 3674 N N . MET B 1 135 ? -1.342 16.156 5.734 1 98.81 135 MET B N 1
ATOM 3675 C CA . MET B 1 135 ? -1.692 16.484 7.109 1 98.81 135 MET B CA 1
ATOM 3676 C C . MET B 1 135 ? -1.845 18 7.281 1 98.81 135 MET B C 1
ATOM 3678 O O . MET B 1 135 ? -2.49 18.453 8.227 1 98.81 135 MET B O 1
ATOM 3682 N N . GLY B 1 136 ? -1.161 18.766 6.371 1 98.88 136 GLY B N 1
ATOM 3683 C CA . GLY B 1 136 ? -1.486 20.172 6.344 1 98.88 136 GLY B CA 1
ATOM 3684 C C . GLY B 1 136 ? -2.936 20.453 5.984 1 98.88 136 GLY B C 1
ATOM 3685 O O . GLY B 1 136 ? -3.555 21.359 6.531 1 98.88 136 GLY B O 1
ATOM 3686 N N . GLY B 1 137 ? -3.445 19.672 5.051 1 98.94 137 GLY B N 1
ATOM 3687 C CA . GLY B 1 137 ? -4.855 19.734 4.707 1 98.94 137 GLY B CA 1
ATOM 3688 C C . GLY B 1 137 ? -5.77 19.266 5.824 1 98.94 137 GLY B C 1
ATOM 3689 O O . GLY B 1 137 ? -6.824 19.859 6.059 1 98.94 137 GLY B O 1
ATOM 3690 N N . MET B 1 138 ? -5.383 18.234 6.566 1 98.94 138 MET B N 1
ATOM 3691 C CA . MET B 1 138 ? -6.16 17.781 7.723 1 98.94 138 MET B CA 1
ATOM 3692 C C . MET B 1 138 ? -6.266 18.906 8.758 1 98.94 138 MET B C 1
ATOM 3694 O O . MET B 1 138 ? -7.348 19.156 9.297 1 98.94 138 MET B O 1
ATOM 3698 N N . GLN B 1 139 ? -5.156 19.531 9.008 1 98.94 139 GLN B N 1
ATOM 3699 C CA . GLN B 1 139 ? -5.152 20.656 9.938 1 98.94 139 GLN B CA 1
ATOM 3700 C C . GLN B 1 139 ? -6.062 21.781 9.445 1 98.94 139 GLN B C 1
ATOM 3702 O O . GLN B 1 139 ? -6.762 22.406 10.242 1 98.94 139 GLN B O 1
ATOM 3707 N N . THR B 1 140 ? -6.043 21.984 8.164 1 98.94 140 THR B N 1
ATOM 3708 C CA . THR B 1 140 ? -6.906 23 7.551 1 98.94 140 THR B CA 1
ATOM 3709 C C . THR B 1 140 ? -8.367 22.719 7.879 1 98.94 140 THR B C 1
ATOM 3711 O O . THR B 1 140 ? -9.102 23.625 8.289 1 98.94 140 THR B O 1
ATOM 3714 N N . LEU B 1 141 ? -8.773 21.5 7.758 1 98.94 141 LEU B N 1
ATOM 3715 C CA . LEU B 1 141 ? -10.148 21.125 8.07 1 98.94 141 LEU B CA 1
ATOM 3716 C C . LEU B 1 141 ? -10.422 21.266 9.562 1 98.94 141 LEU B C 1
ATOM 3718 O O . LEU B 1 141 ? -11.477 21.75 9.961 1 98.94 141 LEU B O 1
ATOM 3722 N N . PHE B 1 142 ? -9.484 20.891 10.391 1 98.94 142 PHE B N 1
ATOM 3723 C CA . PHE B 1 142 ? -9.641 21.031 11.836 1 98.94 142 PHE B CA 1
ATOM 3724 C C . PHE B 1 142 ? -9.719 22.5 12.242 1 98.94 142 PHE B C 1
ATOM 3726 O O . PHE B 1 142 ? -10.461 22.859 13.156 1 98.94 142 PHE B O 1
ATOM 3733 N N . TRP B 1 143 ? -8.938 23.359 11.555 1 98.94 143 TRP B N 1
ATOM 3734 C CA . TRP B 1 143 ? -9.031 24.797 11.773 1 98.94 143 TRP B CA 1
ATOM 3735 C C . TRP B 1 143 ? -10.453 25.297 11.539 1 98.94 143 TRP B C 1
ATOM 3737 O O . TRP B 1 143 ? -11.016 26.016 12.359 1 98.94 143 TRP B O 1
ATOM 3747 N N . ALA B 1 144 ? -11 24.891 10.414 1 98.94 144 ALA B N 1
ATOM 3748 C CA . ALA B 1 144 ? -12.32 25.375 10 1 98.94 144 ALA B CA 1
ATOM 3749 C C . ALA B 1 144 ? -13.406 24.875 10.945 1 98.94 144 ALA B C 1
ATOM 3751 O O . ALA B 1 144 ? -14.422 25.547 11.148 1 98.94 144 ALA B O 1
ATOM 3752 N N . MET B 1 145 ? -13.211 23.703 11.531 1 98.88 145 MET B N 1
ATOM 3753 C CA . MET B 1 145 ? -14.172 23.188 12.492 1 98.88 145 MET B CA 1
ATOM 3754 C C . MET B 1 145 ? -13.992 23.844 13.859 1 98.88 145 MET B C 1
ATOM 3756 O O . MET B 1 145 ? -14.969 24.109 14.555 1 98.88 145 MET B O 1
ATOM 3760 N N . ALA B 1 146 ? -12.789 24.109 14.242 1 98.75 146 ALA B N 1
ATOM 3761 C CA . ALA B 1 146 ? -12.484 24.641 15.57 1 98.75 146 ALA B CA 1
ATOM 3762 C C . ALA B 1 146 ? -12.844 26.125 15.672 1 98.75 146 ALA B C 1
ATOM 3764 O O . ALA B 1 146 ? -13.32 26.578 16.703 1 98.75 146 ALA B O 1
ATOM 3765 N N . TYR B 1 147 ? -12.578 26.859 14.555 1 98.62 147 TYR B N 1
ATOM 3766 C CA . TYR B 1 147 ? -12.773 28.297 14.539 1 98.62 147 TYR B CA 1
ATOM 3767 C C . TYR B 1 147 ? -13.5 28.734 13.273 1 98.62 147 TYR B C 1
ATOM 3769 O O . TYR B 1 147 ? -12.961 29.516 12.477 1 98.62 147 TYR B O 1
ATOM 3777 N N . PRO B 1 148 ? -14.758 28.359 13.117 1 98.44 148 PRO B N 1
ATOM 3778 C CA . PRO B 1 148 ? -15.477 28.562 11.859 1 98.44 148 PRO B CA 1
ATOM 3779 C C . PRO B 1 148 ? -15.617 30.031 11.5 1 98.44 148 PRO B C 1
ATOM 3781 O O . PRO B 1 148 ? -15.812 30.375 10.328 1 98.44 148 PRO B O 1
ATOM 3784 N N . GLU B 1 149 ? -15.398 30.953 12.406 1 97.81 149 GLU B N 1
ATOM 3785 C CA . GLU B 1 149 ? -15.617 32.375 12.148 1 97.81 149 GLU B CA 1
ATOM 3786 C C . GLU B 1 149 ? -14.312 33.094 11.812 1 97.81 149 GLU B C 1
ATOM 3788 O O . GLU B 1 149 ? -14.305 34.25 11.484 1 97.81 149 GLU B O 1
ATOM 3793 N N . ARG B 1 150 ? -13.156 32.375 11.789 1 98.31 150 ARG B N 1
ATOM 3794 C CA . ARG B 1 150 ? -11.859 33.062 11.773 1 98.31 150 ARG B CA 1
ATOM 3795 C C . ARG B 1 150 ? -11.234 33 10.383 1 98.31 150 ARG B C 1
ATOM 3797 O O . ARG B 1 150 ? -10.125 33.5 10.172 1 98.31 150 ARG B O 1
ATOM 3804 N N . MET B 1 151 ? -11.93 32.406 9.414 1 98.44 151 MET B N 1
ATOM 3805 C CA . MET B 1 151 ? -11.352 32.344 8.078 1 98.44 151 MET B CA 1
ATOM 3806 C C . MET B 1 151 ? -12.43 32.5 7.008 1 98.44 151 MET B C 1
ATOM 3808 O O . MET B 1 151 ? -13.578 32.094 7.223 1 98.44 151 MET B O 1
ATOM 3812 N N . ARG B 1 152 ? -12 33.031 5.902 1 98.56 152 ARG B N 1
ATOM 3813 C CA . ARG B 1 152 ? -12.922 33.25 4.793 1 98.56 152 ARG B CA 1
ATOM 3814 C C . ARG B 1 152 ? -12.984 32 3.887 1 98.56 152 ARG B C 1
ATOM 3816 O O . ARG B 1 152 ? -14.047 31.688 3.352 1 98.56 152 ARG B O 1
ATOM 3823 N N . ALA B 1 153 ? -11.875 31.328 3.713 1 98.88 153 ALA B N 1
ATOM 3824 C CA . ALA B 1 153 ? -11.812 30.219 2.76 1 98.88 153 ALA B CA 1
ATOM 3825 C C . ALA B 1 153 ? -10.805 29.172 3.207 1 98.88 153 ALA B C 1
ATOM 3827 O O . ALA B 1 153 ? -9.875 29.469 3.955 1 98.88 153 ALA B O 1
ATOM 3828 N N . ILE B 1 154 ? -11.047 27.922 2.787 1 98.94 154 ILE B N 1
ATOM 3829 C CA . ILE B 1 154 ? -10.07 26.859 3.02 1 98.94 154 ILE B CA 1
ATOM 3830 C C . ILE B 1 154 ? -9.867 26.062 1.733 1 98.94 154 ILE B C 1
ATOM 3832 O O . ILE B 1 154 ? -10.797 25.891 0.943 1 98.94 154 ILE B O 1
ATOM 3836 N N . LEU B 1 155 ? -8.633 25.625 1.534 1 98.94 155 LEU B N 1
ATOM 3837 C CA . LEU B 1 155 ? -8.242 24.734 0.442 1 98.94 155 LEU B CA 1
ATOM 3838 C C . LEU B 1 155 ? -7.445 23.547 0.965 1 98.94 155 LEU B C 1
ATOM 3840 O O . LEU B 1 155 ? -6.223 23.5 0.802 1 98.94 155 LEU B O 1
ATOM 3844 N N . PRO B 1 156 ? -8.102 22.609 1.638 1 98.94 156 PRO B N 1
ATOM 3845 C CA . PRO B 1 156 ? -7.43 21.344 1.931 1 98.94 156 PRO B CA 1
ATOM 3846 C C . PRO B 1 156 ? -7.27 20.469 0.694 1 98.94 156 PRO B C 1
ATOM 3848 O O . PRO B 1 156 ? -8.227 20.266 -0.052 1 98.94 156 PRO B O 1
ATOM 3851 N N . PHE B 1 157 ? -6.086 20 0.453 1 98.81 157 PHE B N 1
ATOM 3852 C CA . PHE B 1 157 ? -5.945 19.156 -0.735 1 98.81 157 PHE B CA 1
ATOM 3853 C C . PHE B 1 157 ? -5.133 17.906 -0.425 1 98.81 157 PHE B C 1
ATOM 3855 O O . PHE B 1 157 ? -4.281 17.922 0.467 1 98.81 157 PHE B O 1
ATOM 3862 N N . CYS B 1 158 ? -5.484 16.781 -1.061 1 98.88 158 CYS B N 1
ATOM 3863 C CA . CYS B 1 158 ? -4.934 15.438 -0.875 1 98.88 158 CYS B CA 1
ATOM 3864 C C . CYS B 1 158 ? -4.996 15.023 0.59 1 98.88 158 CYS B C 1
ATOM 3866 O O . CYS B 1 158 ? -3.986 14.617 1.17 1 98.88 158 CYS B O 1
ATOM 3868 N N . CYS B 1 159 ? -6.195 15.195 1.168 1 98.88 159 CYS B N 1
ATOM 3869 C CA . CYS B 1 159 ? -6.422 14.898 2.578 1 98.88 159 CYS B CA 1
ATOM 3870 C C . CYS B 1 159 ? -7.895 14.594 2.838 1 98.88 159 CYS B C 1
ATOM 3872 O O . CYS B 1 159 ? -8.719 14.688 1.931 1 98.88 159 CYS B O 1
ATOM 3874 N N . THR B 1 160 ? -8.219 14.133 3.988 1 98.88 160 THR B N 1
ATOM 3875 C CA . THR B 1 160 ? -9.539 14 4.594 1 98.88 160 THR B CA 1
ATOM 3876 C C . THR B 1 160 ? -9.508 14.453 6.051 1 98.88 160 THR B C 1
ATOM 3878 O O . THR B 1 160 ? -8.438 14.633 6.633 1 98.88 160 THR B O 1
ATOM 3881 N N . ALA B 1 161 ? -10.68 14.688 6.578 1 98.81 161 ALA B N 1
ATOM 3882 C CA . ALA B 1 161 ? -10.758 15.109 7.973 1 98.81 161 ALA B CA 1
ATOM 3883 C C . ALA B 1 161 ? -10.469 13.945 8.914 1 98.81 161 ALA B C 1
ATOM 3885 O O . ALA B 1 161 ? -9.75 14.109 9.906 1 98.81 161 ALA B O 1
ATOM 3886 N N . ARG B 1 162 ? -11.016 12.914 8.641 1 98.31 162 ARG B N 1
ATOM 3887 C CA . ARG B 1 162 ? -10.797 11.711 9.445 1 98.31 162 ARG B CA 1
ATOM 3888 C C . ARG B 1 162 ? -9.727 10.82 8.812 1 98.31 162 ARG B C 1
ATOM 3890 O O . ARG B 1 162 ? -9.555 10.812 7.594 1 98.31 162 ARG B O 1
ATOM 3897 N N . CYS B 1 163 ? -8.938 10.078 9.641 1 98.62 163 CYS B N 1
ATOM 3898 C CA . CYS B 1 163 ? -8.117 8.984 9.133 1 98.62 163 CYS B CA 1
ATOM 3899 C C . CYS B 1 163 ? -8.969 7.75 8.852 1 98.62 163 CYS B C 1
ATOM 3901 O O . CYS B 1 163 ? -9.344 7.023 9.773 1 98.62 163 CYS B O 1
ATOM 3903 N N . TRP B 1 164 ? -9.273 7.531 7.648 1 98.5 164 TRP B N 1
ATOM 3904 C CA . TRP B 1 164 ? -10.156 6.426 7.289 1 98.5 164 TRP B CA 1
ATOM 3905 C C . TRP B 1 164 ? -9.469 5.086 7.512 1 98.5 164 TRP B C 1
ATOM 3907 O O . TRP B 1 164 ? -8.234 5.008 7.535 1 98.5 164 TRP B O 1
ATOM 3917 N N . PRO B 1 165 ? -10.211 4.023 7.641 1 98.5 165 PRO B N 1
ATOM 3918 C CA . PRO B 1 165 ? -9.664 2.76 8.133 1 98.5 165 PRO B CA 1
ATOM 3919 C C . PRO B 1 165 ? -8.539 2.217 7.25 1 98.5 165 PRO B C 1
ATOM 3921 O O . PRO B 1 165 ? -7.535 1.719 7.762 1 98.5 165 PRO B O 1
ATOM 3924 N N . HIS B 1 166 ? -8.711 2.268 5.914 1 98.81 166 HIS B N 1
ATOM 3925 C CA . HIS B 1 166 ? -7.625 1.797 5.059 1 98.81 166 HIS B CA 1
ATOM 3926 C C . HIS B 1 166 ? -6.359 2.617 5.273 1 98.81 166 HIS B C 1
ATOM 3928 O O . HIS B 1 166 ? -5.258 2.068 5.309 1 98.81 166 HIS B O 1
ATOM 3934 N N . ASN B 1 167 ? -6.531 3.939 5.387 1 98.81 167 ASN B N 1
ATOM 3935 C CA . ASN B 1 167 ? -5.418 4.828 5.699 1 98.81 167 ASN B CA 1
ATOM 3936 C C . ASN B 1 167 ? -4.738 4.438 7.004 1 98.81 167 ASN B C 1
ATOM 3938 O O . ASN B 1 167 ? -3.508 4.367 7.074 1 98.81 167 ASN B O 1
ATOM 3942 N N . ARG B 1 168 ? -5.512 4.137 8 1 98.62 168 ARG B N 1
ATOM 3943 C CA . ARG B 1 168 ? -4.988 3.68 9.281 1 98.62 168 ARG B CA 1
ATOM 3944 C C . ARG B 1 168 ? -4.184 2.393 9.117 1 98.62 168 ARG B C 1
ATOM 3946 O O . ARG B 1 168 ? -3.119 2.238 9.719 1 98.62 168 ARG B O 1
ATOM 3953 N N . VAL B 1 169 ? -4.641 1.471 8.336 1 98.75 169 VAL B N 1
ATOM 3954 C CA . VAL B 1 169 ? -4 0.174 8.133 1 98.75 169 VAL B CA 1
ATOM 3955 C C . VAL B 1 169 ? -2.67 0.359 7.41 1 98.75 169 VAL B C 1
ATOM 3957 O O . VAL B 1 169 ? -1.672 -0.274 7.762 1 98.75 169 VAL B O 1
ATOM 3960 N N . PHE B 1 170 ? -2.682 1.243 6.332 1 98.44 170 PHE B N 1
ATOM 3961 C CA . PHE B 1 170 ? -1.437 1.609 5.672 1 98.44 170 PHE B CA 1
ATOM 3962 C C . PHE B 1 170 ? -0.402 2.08 6.684 1 98.44 170 PHE B C 1
ATOM 3964 O O . PHE B 1 170 ? 0.734 1.601 6.688 1 98.44 170 PHE B O 1
ATOM 3971 N N . LEU B 1 171 ? -0.801 2.947 7.59 1 98.88 171 LEU B N 1
ATOM 3972 C CA . LEU B 1 171 ? 0.102 3.523 8.578 1 98.88 171 LEU B CA 1
ATOM 3973 C C . LEU B 1 171 ? 0.56 2.467 9.578 1 98.88 171 LEU B C 1
ATOM 3975 O O . LEU B 1 171 ? 1.714 2.477 10.008 1 98.88 171 LEU B O 1
ATOM 3979 N N . GLU B 1 172 ? -0.298 1.535 9.961 1 98.75 172 GLU B N 1
ATOM 3980 C CA . GLU B 1 172 ? 0.103 0.432 10.828 1 98.75 172 GLU B CA 1
ATOM 3981 C C . GLU B 1 172 ? 1.208 -0.402 10.18 1 98.75 172 GLU B C 1
ATOM 3983 O O . GLU B 1 172 ? 2.094 -0.907 10.875 1 98.75 172 GLU B O 1
ATOM 3988 N N . GLY B 1 173 ? 1.104 -0.539 8.875 1 98.75 173 GLY B N 1
ATOM 3989 C CA . GLY B 1 173 ? 2.1 -1.323 8.156 1 98.75 173 GLY B CA 1
ATOM 3990 C C . GLY B 1 173 ? 3.49 -0.724 8.227 1 98.75 173 GLY B C 1
ATOM 3991 O O . GLY B 1 173 ? 4.441 -1.394 8.633 1 98.75 173 GLY B O 1
ATOM 3992 N N . VAL B 1 174 ? 3.648 0.556 7.863 1 98.88 174 VAL B N 1
ATOM 3993 C CA . VAL B 1 174 ? 4.965 1.183 7.844 1 98.88 174 VAL B CA 1
ATOM 3994 C C . VAL B 1 174 ? 5.488 1.337 9.273 1 98.88 174 VAL B C 1
ATOM 3996 O O . VAL B 1 174 ? 6.691 1.24 9.508 1 98.88 174 VAL B O 1
ATOM 3999 N N . LYS B 1 175 ? 4.559 1.57 10.25 1 98.88 175 LYS B N 1
ATOM 4000 C CA . LYS B 1 175 ? 4.938 1.597 11.656 1 98.88 175 LYS B CA 1
ATOM 4001 C C . LYS B 1 175 ? 5.527 0.26 12.094 1 98.88 175 LYS B C 1
ATOM 4003 O O . LYS B 1 175 ? 6.578 0.221 12.742 1 98.88 175 LYS B O 1
ATOM 4008 N N . ALA B 1 176 ? 4.879 -0.848 11.727 1 98.88 176 ALA B N 1
ATOM 4009 C CA . ALA B 1 176 ? 5.355 -2.182 12.086 1 98.88 176 ALA B CA 1
ATOM 4010 C C . ALA B 1 176 ? 6.734 -2.453 11.492 1 98.88 176 ALA B C 1
ATOM 4012 O O . ALA B 1 176 ? 7.586 -3.072 12.133 1 98.88 176 ALA B O 1
ATOM 4013 N N . ALA B 1 177 ? 6.965 -2.004 10.266 1 98.88 177 ALA B N 1
ATOM 4014 C CA . ALA B 1 177 ? 8.258 -2.18 9.617 1 98.88 177 ALA B CA 1
ATOM 4015 C C . ALA B 1 177 ? 9.375 -1.52 10.422 1 98.88 177 ALA B C 1
ATOM 4017 O O . ALA B 1 177 ? 10.406 -2.137 10.688 1 98.88 177 ALA B O 1
ATOM 4018 N N . LEU B 1 178 ? 9.125 -0.28 10.828 1 98.94 178 LEU B N 1
ATOM 4019 C CA . LEU B 1 178 ? 10.117 0.438 11.625 1 98.94 178 LEU B CA 1
ATOM 4020 C C . LEU B 1 178 ? 10.352 -0.266 12.953 1 98.94 178 LEU B C 1
ATOM 4022 O O . LEU B 1 178 ? 11.5 -0.494 13.344 1 98.94 178 LEU B O 1
ATOM 4026 N N . CYS B 1 179 ? 9.289 -0.686 13.602 1 98.75 179 CYS B N 1
ATOM 4027 C CA . CYS B 1 179 ? 9.352 -1.205 14.961 1 98.75 179 CYS B CA 1
ATOM 4028 C C . CYS B 1 179 ? 9.891 -2.631 14.984 1 98.75 179 CYS B C 1
ATOM 4030 O O . CYS B 1 179 ? 10.219 -3.162 16.047 1 98.75 179 CYS B O 1
ATOM 4032 N N . ALA B 1 180 ? 10.023 -3.264 13.797 1 98.69 180 ALA B N 1
ATOM 4033 C CA . ALA B 1 180 ? 10.586 -4.609 13.711 1 98.69 180 ALA B CA 1
ATOM 4034 C C . ALA B 1 180 ? 12.086 -4.59 13.992 1 98.69 180 ALA B C 1
ATOM 4036 O O . ALA B 1 180 ? 12.695 -5.637 14.242 1 98.69 180 ALA B O 1
ATOM 4037 N N . ASP B 1 181 ? 12.742 -3.436 13.875 1 98.69 181 ASP B N 1
ATOM 4038 C CA . ASP B 1 181 ? 14.156 -3.268 14.172 1 98.69 181 ASP B CA 1
ATOM 4039 C C . ASP B 1 181 ? 14.43 -3.439 15.664 1 98.69 181 ASP B C 1
ATOM 4041 O O . ASP B 1 181 ? 13.867 -2.713 16.484 1 98.69 181 ASP B O 1
ATOM 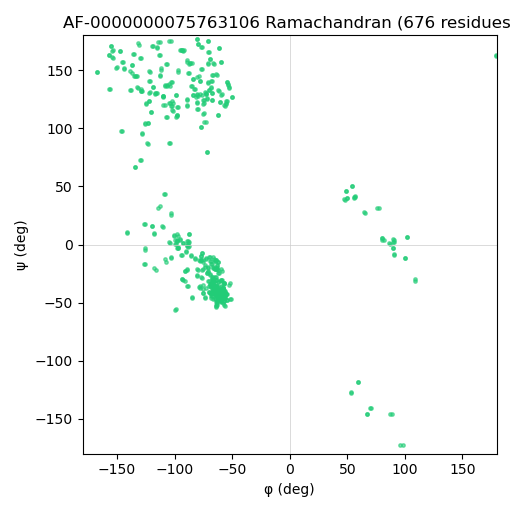4045 N N . ALA B 1 182 ? 15.305 -4.34 15.938 1 97.62 182 ALA B N 1
ATOM 4046 C CA . ALA B 1 182 ? 15.625 -4.609 17.344 1 97.62 182 ALA B CA 1
ATOM 4047 C C . ALA B 1 182 ? 16.203 -3.371 18.016 1 97.62 182 ALA B C 1
ATOM 4049 O O . ALA B 1 182 ? 16.047 -3.184 19.219 1 97.62 182 ALA B O 1
ATOM 4050 N N . ALA B 1 183 ? 16.797 -2.473 17.219 1 98.06 183 ALA B N 1
ATOM 4051 C CA . ALA B 1 183 ? 17.391 -1.257 17.781 1 98.06 183 ALA B CA 1
ATOM 4052 C C . ALA B 1 183 ? 16.312 -0.277 18.234 1 98.06 183 ALA B C 1
ATOM 4054 O O . ALA B 1 183 ? 16.594 0.673 18.969 1 98.06 183 ALA B O 1
ATOM 4055 N N . TRP B 1 184 ? 15.039 -0.475 17.875 1 98.31 184 TRP B N 1
ATOM 4056 C CA . TRP B 1 184 ? 13.914 0.396 18.219 1 98.31 184 TRP B CA 1
ATOM 4057 C C . TRP B 1 184 ? 13.727 0.468 19.734 1 98.31 184 TRP B C 1
ATOM 4059 O O . TRP B 1 184 ? 13.406 1.529 20.266 1 98.31 184 TRP B O 1
ATOM 4069 N N . LEU B 1 185 ? 13.844 -0.644 20.375 1 98 185 LEU B N 1
ATOM 4070 C CA . LEU B 1 185 ? 13.805 -0.79 21.828 1 98 185 LEU B CA 1
ATOM 4071 C C . LEU B 1 185 ? 12.586 -0.078 22.406 1 98 185 LEU B C 1
ATOM 4073 O O . LEU B 1 185 ? 12.711 0.682 23.375 1 98 185 LEU B O 1
ATOM 4077 N N . GLY B 1 186 ? 11.477 -0.154 21.781 1 97.62 186 GLY B N 1
ATOM 4078 C CA . GLY B 1 186 ? 10.25 0.458 22.281 1 97.62 186 GLY B CA 1
ATOM 4079 C C . GLY B 1 186 ? 10.328 1.972 22.344 1 97.62 186 GLY B C 1
ATOM 4080 O O . GLY B 1 186 ? 9.711 2.592 23.219 1 97.62 186 GLY B O 1
ATOM 4081 N N . GLY B 1 187 ? 11.117 2.588 21.516 1 98.25 187 GLY B N 1
ATOM 4082 C CA . GLY B 1 187 ? 11.266 4.035 21.484 1 98.25 187 GLY B CA 1
ATOM 4083 C C . GLY B 1 187 ? 12.367 4.539 22.406 1 98.25 187 GLY B C 1
ATOM 4084 O O . GLY B 1 187 ? 12.586 5.746 22.516 1 98.25 187 GLY B O 1
ATOM 4085 N N . ARG B 1 188 ? 13.055 3.643 23.062 1 98.12 188 ARG B N 1
ATOM 4086 C CA . ARG B 1 188 ? 14.133 4.012 23.969 1 98.12 188 ARG B CA 1
ATOM 4087 C C . ARG B 1 188 ? 15.492 3.637 23.391 1 98.12 188 ARG B C 1
ATOM 4089 O O . ARG B 1 188 ? 16.344 3.094 24.094 1 98.12 188 ARG B O 1
ATOM 4096 N N . TYR B 1 189 ? 15.695 3.896 22.141 1 97.5 189 TYR B N 1
ATOM 4097 C CA . TYR B 1 189 ? 16.906 3.52 21.438 1 97.5 189 TYR B CA 1
ATOM 4098 C C . TYR B 1 189 ? 18.047 4.48 21.75 1 97.5 189 TYR B C 1
ATOM 4100 O O . TYR B 1 189 ? 17.828 5.68 21.938 1 97.5 189 TYR B O 1
ATOM 4108 N N . SER B 1 190 ? 19.297 3.93 21.812 1 95.69 190 SER B N 1
ATOM 4109 C CA . SER B 1 190 ? 20.516 4.723 21.984 1 95.69 190 SER B CA 1
ATOM 4110 C C . SER B 1 190 ? 21.125 5.09 20.641 1 95.69 190 SER B C 1
ATOM 4112 O O . SER B 1 190 ? 21.797 6.113 20.516 1 95.69 190 SER B O 1
ATOM 4114 N N . VAL B 1 191 ? 20.922 4.207 19.672 1 96.69 191 VAL B N 1
ATOM 4115 C CA . VAL B 1 191 ? 21.281 4.445 18.281 1 96.69 191 VAL B CA 1
ATOM 4116 C C . VAL B 1 191 ? 20.031 4.312 17.391 1 96.69 191 VAL B C 1
ATOM 4118 O O . VAL B 1 191 ? 19.172 3.473 17.656 1 96.69 191 VAL B O 1
ATOM 4121 N N . PRO B 1 192 ? 19.922 5.168 16.406 1 97.75 192 PRO B N 1
ATOM 4122 C CA . PRO B 1 192 ? 18.719 5.098 15.555 1 97.75 192 PRO B CA 1
ATOM 4123 C C . PRO B 1 192 ? 18.484 3.701 14.984 1 97.75 192 PRO B C 1
ATOM 4125 O O . PRO B 1 192 ? 19.438 3.018 14.602 1 97.75 192 PRO B O 1
ATOM 4128 N N . PRO B 1 193 ? 17.297 3.277 15 1 98.69 193 PRO B N 1
ATOM 4129 C CA . PRO B 1 193 ? 16.969 2.004 14.359 1 98.69 193 PRO B CA 1
ATOM 4130 C C . PRO B 1 193 ? 17.016 2.088 12.828 1 98.69 193 PRO B C 1
ATOM 4132 O O . PRO B 1 193 ? 15.969 2.088 12.18 1 98.69 193 PRO B O 1
ATOM 4135 N N . GLU B 1 194 ? 18.156 2.029 12.234 1 98.69 194 GLU B N 1
ATOM 4136 C CA . GLU B 1 194 ? 18.391 2.35 10.836 1 98.69 194 GLU B CA 1
ATOM 4137 C C . GLU B 1 194 ? 17.703 1.346 9.914 1 98.69 194 GLU B C 1
ATOM 4139 O O . GLU B 1 194 ? 17.156 1.722 8.875 1 98.69 194 GLU B O 1
ATOM 4144 N N . ARG B 1 195 ? 17.734 -0.022 10.234 1 98.5 195 ARG B N 1
ATOM 4145 C CA . ARG B 1 195 ? 17.078 -1.005 9.383 1 98.5 195 ARG B CA 1
ATOM 4146 C C . ARG B 1 195 ? 15.578 -0.738 9.305 1 98.5 195 ARG B C 1
ATOM 4148 O O . ARG B 1 195 ? 14.977 -0.838 8.234 1 98.5 195 ARG B O 1
ATOM 4155 N N . GLY B 1 196 ? 15.031 -0.417 10.477 1 98.88 196 GLY B N 1
ATOM 4156 C CA . GLY B 1 196 ? 13.609 -0.1 10.531 1 98.88 196 GLY B CA 1
ATOM 4157 C C . GLY B 1 196 ? 13.25 1.158 9.766 1 98.88 196 GLY B C 1
ATOM 4158 O O . GLY B 1 196 ? 12.234 1.196 9.07 1 98.88 196 GLY B O 1
ATOM 4159 N N . LEU B 1 197 ? 14.086 2.211 9.898 1 98.94 197 LEU B N 1
ATOM 4160 C CA . LEU B 1 197 ? 13.844 3.461 9.188 1 98.94 197 LEU B CA 1
ATOM 4161 C C . LEU B 1 197 ? 13.922 3.25 7.68 1 98.94 197 LEU B C 1
ATOM 4163 O O . LEU B 1 197 ? 13.094 3.781 6.934 1 98.94 197 LEU B O 1
ATOM 4167 N N . ARG B 1 198 ? 14.898 2.469 7.223 1 98.88 198 ARG B N 1
ATOM 4168 C CA . ARG B 1 198 ? 15 2.135 5.805 1 98.88 198 ARG B CA 1
ATOM 4169 C C . ARG B 1 198 ? 13.758 1.381 5.336 1 98.88 198 ARG B C 1
ATOM 4171 O O . ARG B 1 198 ? 13.203 1.69 4.277 1 98.88 198 ARG B O 1
ATOM 4178 N N . ALA B 1 199 ? 13.328 0.386 6.152 1 98.94 199 ALA B N 1
ATOM 4179 C CA . ALA B 1 199 ? 12.156 -0.406 5.805 1 98.94 199 ALA B CA 1
ATOM 4180 C C . ALA B 1 199 ? 10.898 0.465 5.746 1 98.94 199 ALA B C 1
ATOM 4182 O O . ALA B 1 199 ? 10.07 0.307 4.855 1 98.94 199 ALA B O 1
ATOM 4183 N N . PHE B 1 200 ? 10.789 1.415 6.699 1 98.94 200 PHE B N 1
ATOM 4184 C CA . PHE B 1 200 ? 9.695 2.379 6.711 1 98.94 200 PHE B CA 1
ATOM 4185 C C . PHE B 1 200 ? 9.641 3.152 5.398 1 98.94 200 PHE B C 1
ATOM 4187 O O . PHE B 1 200 ? 8.602 3.199 4.742 1 98.94 200 PHE B O 1
ATOM 4194 N N . GLY B 1 201 ? 10.773 3.729 5.016 1 98.81 201 GLY B N 1
ATOM 4195 C CA . GLY B 1 201 ? 10.828 4.523 3.801 1 98.81 201 GLY B CA 1
ATOM 4196 C C . GLY B 1 201 ? 10.523 3.725 2.549 1 98.81 201 GLY B C 1
ATOM 4197 O O . GLY B 1 201 ? 9.758 4.172 1.69 1 98.81 201 GLY B O 1
ATOM 4198 N N . ARG B 1 202 ? 11.109 2.574 2.441 1 98.69 202 ARG B N 1
ATOM 4199 C CA . ARG B 1 202 ? 10.922 1.725 1.27 1 98.69 202 ARG B CA 1
ATOM 4200 C C . ARG B 1 202 ? 9.469 1.291 1.136 1 98.69 202 ARG B C 1
ATOM 4202 O O . ARG B 1 202 ? 8.914 1.288 0.034 1 98.69 202 ARG B O 1
ATOM 4209 N N . ALA B 1 203 ? 8.836 0.879 2.232 1 98.81 203 ALA B N 1
ATOM 4210 C CA . ALA B 1 203 ? 7.426 0.49 2.227 1 98.81 203 ALA B CA 1
ATOM 4211 C C . ALA B 1 203 ? 6.531 1.675 1.876 1 98.81 203 ALA B C 1
ATOM 4213 O O . ALA B 1 203 ? 5.559 1.529 1.13 1 98.81 203 ALA B O 1
ATOM 4214 N N . TYR B 1 204 ? 6.84 2.836 2.363 1 98.88 204 TYR B N 1
ATOM 4215 C CA . TYR B 1 204 ? 6.02 4.023 2.15 1 98.88 204 TYR B CA 1
ATOM 4216 C C . TYR B 1 204 ? 6.027 4.438 0.684 1 98.88 204 TYR B C 1
ATOM 4218 O O . TYR B 1 204 ? 5.016 4.918 0.164 1 98.88 204 TYR B O 1
ATOM 4226 N N . ALA B 1 205 ? 7.117 4.207 0.009 1 98.75 205 ALA B N 1
ATOM 4227 C CA . ALA B 1 205 ? 7.262 4.594 -1.392 1 98.75 205 ALA B CA 1
ATOM 4228 C C . ALA B 1 205 ? 6.164 3.965 -2.248 1 98.75 205 ALA B C 1
ATOM 4230 O O . ALA B 1 205 ? 5.695 4.574 -3.213 1 98.75 205 ALA B O 1
ATOM 4231 N N . GLY B 1 206 ? 5.746 2.781 -1.896 1 98.56 206 GLY B N 1
ATOM 4232 C CA . GLY B 1 206 ? 4.695 2.109 -2.645 1 98.56 206 GLY B CA 1
ATOM 4233 C C . GLY B 1 206 ? 3.33 2.746 -2.459 1 98.56 206 GLY B C 1
ATOM 4234 O O . GLY B 1 206 ? 2.459 2.621 -3.322 1 98.56 206 GLY B O 1
ATOM 4235 N N . TRP B 1 207 ? 3.162 3.445 -1.378 1 98.81 207 TRP B N 1
ATOM 4236 C CA . TRP B 1 207 ? 1.888 4.082 -1.055 1 98.81 207 TRP B CA 1
ATOM 4237 C C . TRP B 1 207 ? 1.86 5.523 -1.546 1 98.81 207 TRP B C 1
ATOM 4239 O O . TRP B 1 207 ? 0.799 6.051 -1.888 1 98.81 207 TRP B O 1
ATOM 4249 N N . ALA B 1 208 ? 3.043 6.145 -1.582 1 98.62 208 ALA B N 1
ATOM 4250 C CA . ALA B 1 208 ? 3.15 7.586 -1.806 1 98.62 208 ALA B CA 1
ATOM 4251 C C . ALA B 1 208 ? 2.789 7.945 -3.244 1 98.62 208 ALA B C 1
ATOM 4253 O O . ALA B 1 208 ? 2.264 9.031 -3.508 1 98.62 208 ALA B O 1
ATOM 4254 N N . TYR B 1 209 ? 3.086 7 -4.188 1 98.62 209 TYR B N 1
ATOM 4255 C CA . TYR B 1 209 ? 2.816 7.211 -5.605 1 98.62 209 TYR B CA 1
ATOM 4256 C C . TYR B 1 209 ? 1.772 6.227 -6.117 1 98.62 209 TYR B C 1
ATOM 4258 O O . TYR B 1 209 ? 1.339 5.336 -5.383 1 98.62 209 TYR B O 1
ATOM 4266 N N . SER B 1 210 ? 1.283 6.48 -7.355 1 98.62 210 SER B N 1
ATOM 4267 C CA . SER B 1 210 ? 0.218 5.648 -7.91 1 98.62 210 SER B CA 1
ATOM 4268 C C . SER B 1 210 ? 0.783 4.531 -8.781 1 98.62 210 SER B C 1
ATOM 4270 O O . SER B 1 210 ? 1.971 4.535 -9.109 1 98.62 210 SER B O 1
ATOM 4272 N N . GLN B 1 211 ? -0.068 3.588 -9.117 1 98.56 211 GLN B N 1
ATOM 4273 C CA . GLN B 1 211 ? 0.284 2.545 -10.078 1 98.56 211 GLN B CA 1
ATOM 4274 C C . GLN B 1 211 ? 0.734 3.148 -11.406 1 98.56 211 GLN B C 1
ATOM 4276 O O . GLN B 1 211 ? 1.738 2.721 -11.977 1 98.56 211 GLN B O 1
ATOM 4281 N N . ALA B 1 212 ? 0.019 4.184 -11.859 1 98.44 212 ALA B N 1
ATOM 4282 C CA . ALA B 1 212 ? 0.316 4.836 -13.133 1 98.44 212 ALA B CA 1
ATOM 4283 C C . ALA B 1 212 ? 1.668 5.543 -13.078 1 98.44 212 ALA B C 1
ATOM 4285 O O . ALA B 1 212 ? 2.398 5.566 -14.078 1 98.44 212 ALA B O 1
ATOM 4286 N N . PHE B 1 213 ? 2.041 6.121 -11.938 1 98.69 213 PHE B N 1
ATOM 4287 C CA . PHE B 1 213 ? 3.338 6.762 -11.75 1 98.69 213 PHE B CA 1
ATOM 4288 C C . PHE B 1 213 ? 4.473 5.801 -12.086 1 98.69 213 PHE B C 1
ATOM 4290 O O . PHE B 1 213 ? 5.383 6.152 -12.844 1 98.69 213 PHE B O 1
ATOM 4297 N N . TYR B 1 214 ? 4.352 4.625 -11.555 1 98.69 214 TYR B N 1
ATOM 4298 C CA . TYR B 1 214 ? 5.395 3.625 -11.758 1 98.69 214 TYR B CA 1
ATOM 4299 C C . TYR B 1 214 ? 5.328 3.043 -13.164 1 98.69 214 TYR B C 1
ATOM 4301 O O . TYR B 1 214 ? 6.355 2.854 -13.82 1 98.69 214 TYR B O 1
ATOM 4309 N N . ARG B 1 215 ? 4.098 2.775 -13.625 1 97.44 215 ARG B N 1
ATOM 4310 C CA . ARG B 1 215 ? 3.893 2.211 -14.953 1 97.44 215 ARG B CA 1
ATOM 4311 C C . ARG B 1 215 ? 4.5 3.105 -16.031 1 97.44 215 ARG B C 1
ATOM 4313 O O . ARG B 1 215 ? 5.121 2.617 -16.969 1 97.44 215 ARG B O 1
ATOM 4320 N N . HIS B 1 216 ? 4.348 4.441 -15.852 1 97.62 216 HIS B N 1
ATOM 4321 C CA . HIS B 1 216 ? 4.797 5.398 -16.859 1 97.62 216 HIS B CA 1
ATOM 4322 C C . HIS B 1 216 ? 6.191 5.926 -16.531 1 97.62 216 HIS B C 1
ATOM 4324 O O . HIS B 1 216 ? 6.68 6.848 -17.188 1 97.62 216 HIS B O 1
ATOM 4330 N N . GLU B 1 217 ? 6.801 5.402 -15.492 1 98 217 GLU B N 1
ATOM 4331 C CA . GLU B 1 217 ? 8.156 5.738 -15.07 1 98 217 GLU B CA 1
ATOM 4332 C C . GLU B 1 217 ? 8.305 7.238 -14.82 1 98 217 GLU B C 1
ATOM 4334 O O . GLU B 1 217 ? 9.281 7.852 -15.25 1 98 217 GLU B O 1
ATOM 4339 N N . LEU B 1 218 ? 7.336 7.824 -14.219 1 97.88 218 LEU B N 1
ATOM 4340 C CA . LEU B 1 218 ? 7.34 9.258 -13.969 1 97.88 218 LEU B CA 1
ATOM 4341 C C . LEU B 1 218 ? 8.461 9.641 -13.008 1 97.88 218 LEU B C 1
ATOM 4343 O O . LEU B 1 218 ? 8.812 10.812 -12.891 1 97.88 218 LEU B O 1
ATOM 4347 N N . TRP B 1 219 ? 9.086 8.625 -12.289 1 97.31 219 TRP B N 1
ATOM 4348 C CA . TRP B 1 219 ? 10.234 8.867 -11.43 1 97.31 219 TRP B CA 1
ATOM 4349 C C . TRP B 1 219 ? 11.43 9.367 -12.234 1 97.31 219 TRP B C 1
ATOM 4351 O O . TRP B 1 219 ? 12.32 10.023 -11.695 1 97.31 219 TRP B O 1
ATOM 4361 N N . ARG B 1 220 ? 11.414 9.102 -13.531 1 97.31 220 ARG B N 1
ATOM 4362 C CA . ARG B 1 220 ? 12.477 9.625 -14.375 1 97.31 220 ARG B CA 1
ATOM 4363 C C . ARG B 1 220 ? 12.422 11.148 -14.453 1 97.31 220 ARG B C 1
ATOM 4365 O O . ARG B 1 220 ? 13.453 11.812 -14.516 1 97.31 220 ARG B O 1
ATOM 4372 N N . GLU B 1 221 ? 11.203 11.742 -14.438 1 94.44 221 GLU B N 1
ATOM 4373 C CA . GLU B 1 221 ? 11.031 13.188 -14.453 1 94.44 221 GLU B CA 1
ATOM 4374 C C . GLU B 1 221 ? 11.578 13.82 -13.172 1 94.44 221 GLU B C 1
ATOM 4376 O O . GLU B 1 221 ? 11.914 15.008 -13.156 1 94.44 221 GLU B O 1
ATOM 4381 N N . MET B 1 222 ? 11.719 13.062 -12.164 1 95.12 222 MET B N 1
ATOM 4382 C CA . MET B 1 222 ? 12.25 13.547 -10.898 1 95.12 222 MET B CA 1
ATOM 4383 C C . MET B 1 222 ? 13.766 13.398 -10.852 1 95.12 222 MET B C 1
ATOM 4385 O O . MET B 1 222 ? 14.398 13.812 -9.875 1 95.12 222 MET B O 1
ATOM 4389 N N . GLY B 1 223 ? 14.336 12.789 -11.844 1 96.31 223 GLY B N 1
ATOM 4390 C CA . GLY B 1 223 ? 15.781 12.719 -11.969 1 96.31 223 GLY B CA 1
ATOM 4391 C C . GLY B 1 223 ? 16.359 11.375 -11.547 1 96.31 223 GLY B C 1
ATOM 4392 O O . GLY B 1 223 ? 17.578 11.203 -11.516 1 96.31 223 GLY B O 1
ATOM 4393 N N . PHE B 1 224 ? 15.492 10.398 -11.258 1 97.94 224 PHE B N 1
ATOM 4394 C CA . PHE B 1 224 ? 16 9.102 -10.844 1 97.94 224 PHE B CA 1
ATOM 4395 C C . PHE B 1 224 ? 16.359 8.242 -12.055 1 97.94 224 PHE B C 1
ATOM 4397 O O . PHE B 1 224 ? 15.617 8.227 -13.039 1 97.94 224 PHE B O 1
ATOM 4404 N N . GLU B 1 225 ? 17.438 7.477 -11.945 1 97.94 225 GLU B N 1
ATOM 4405 C CA . GLU B 1 225 ? 17.938 6.676 -13.062 1 97.94 225 GLU B CA 1
ATOM 4406 C C . GLU B 1 225 ? 17.297 5.289 -13.07 1 97.94 225 GLU B C 1
ATOM 4408 O O . GLU B 1 225 ? 17.375 4.574 -14.078 1 97.94 225 GLU B O 1
ATOM 4413 N N . SER B 1 226 ? 16.812 4.867 -11.977 1 97.94 226 SER B N 1
ATOM 4414 C CA . SER B 1 226 ? 16.188 3.557 -11.836 1 97.94 226 SER B CA 1
ATOM 4415 C C . SER B 1 226 ? 15.156 3.551 -10.711 1 97.94 226 SER B C 1
ATOM 4417 O O . SER B 1 226 ? 15.125 4.465 -9.883 1 97.94 226 SER B O 1
ATOM 4419 N N . LEU B 1 227 ? 14.32 2.572 -10.805 1 97.44 227 LEU B N 1
ATOM 4420 C CA . LEU B 1 227 ? 13.359 2.369 -9.719 1 97.44 227 LEU B CA 1
ATOM 4421 C C . LEU B 1 227 ? 14.078 2.193 -8.383 1 97.44 227 LEU B C 1
ATOM 4423 O O . LEU B 1 227 ? 13.633 2.725 -7.367 1 97.44 227 LEU B O 1
ATOM 4427 N N . GLU B 1 228 ? 15.18 1.457 -8.367 1 98.12 228 GLU B N 1
ATOM 4428 C CA . GLU B 1 228 ? 15.953 1.245 -7.141 1 98.12 228 GLU B CA 1
ATOM 4429 C C . GLU B 1 228 ? 16.516 2.559 -6.609 1 98.12 228 GLU B C 1
ATOM 4431 O O . GLU B 1 228 ? 16.594 2.76 -5.395 1 98.12 228 GLU B O 1
ATOM 4436 N N . ALA B 1 229 ? 16.891 3.416 -7.512 1 98.62 229 ALA B N 1
ATOM 4437 C CA . ALA B 1 229 ? 17.375 4.719 -7.086 1 98.62 229 ALA B CA 1
ATOM 4438 C C . ALA B 1 229 ? 16.297 5.5 -6.34 1 98.62 229 ALA B C 1
ATOM 4440 O O . ALA B 1 229 ? 16.594 6.188 -5.355 1 98.62 229 ALA B O 1
ATOM 4441 N N . LEU B 1 230 ? 15.086 5.422 -6.82 1 98.62 230 LEU B N 1
ATOM 4442 C CA . LEU B 1 230 ? 13.969 6.059 -6.129 1 98.62 230 LEU B CA 1
ATOM 4443 C C . LEU B 1 230 ? 13.781 5.461 -4.742 1 98.62 230 LEU B C 1
ATOM 4445 O O . LEU B 1 230 ? 13.602 6.195 -3.764 1 98.62 230 LEU B O 1
ATOM 4449 N N . LEU B 1 231 ? 13.797 4.137 -4.637 1 98.75 231 LEU B N 1
ATOM 4450 C CA . LEU B 1 231 ? 13.617 3.473 -3.35 1 98.75 231 LEU B CA 1
ATOM 4451 C C . LEU B 1 231 ? 14.75 3.82 -2.393 1 98.75 231 LEU B C 1
ATOM 4453 O O . LEU B 1 231 ? 14.516 4.031 -1.2 1 98.75 231 LEU B O 1
ATOM 4457 N N . ASP B 1 232 ? 15.984 3.916 -2.939 1 98.56 232 ASP B N 1
ATOM 4458 C CA . ASP B 1 232 ? 17.125 4.336 -2.133 1 98.56 232 ASP B CA 1
ATOM 4459 C C . ASP B 1 232 ? 16.922 5.75 -1.592 1 98.56 232 ASP B C 1
ATOM 4461 O O . ASP B 1 232 ? 17.281 6.039 -0.447 1 98.56 232 ASP B O 1
ATOM 4465 N N . TYR B 1 233 ? 16.438 6.582 -2.426 1 98.44 233 TYR B N 1
ATOM 4466 C CA . TYR B 1 233 ? 16.156 7.949 -2.01 1 98.44 233 TYR B CA 1
ATOM 4467 C C . TYR B 1 233 ? 15.188 7.969 -0.829 1 98.44 233 TYR B C 1
ATOM 4469 O O . TYR B 1 233 ? 15.398 8.703 0.139 1 98.44 233 TYR B O 1
ATOM 4477 N N . TRP B 1 234 ? 14.172 7.191 -0.872 1 98.56 234 TRP B N 1
ATOM 4478 C CA . TRP B 1 234 ? 13.195 7.125 0.209 1 98.56 234 TRP B CA 1
ATOM 4479 C C . TRP B 1 234 ? 13.836 6.586 1.486 1 98.56 234 TRP B C 1
ATOM 4481 O O . TRP B 1 234 ? 13.523 7.055 2.586 1 98.56 234 TRP B O 1
ATOM 4491 N N . GLU B 1 235 ? 14.695 5.582 1.352 1 98.69 235 GLU B N 1
ATOM 4492 C CA . GLU B 1 235 ? 15.422 5.102 2.521 1 98.69 235 GLU B CA 1
ATOM 4493 C C . GLU B 1 235 ? 16.266 6.215 3.141 1 98.69 235 GLU B C 1
ATOM 4495 O O . GLU B 1 235 ? 16.219 6.438 4.352 1 98.69 235 GLU B O 1
ATOM 4500 N N . GLN B 1 236 ? 17.016 6.898 2.299 1 98.5 236 GLN B N 1
ATOM 4501 C CA . GLN B 1 236 ? 17.891 7.953 2.779 1 98.5 236 GLN B CA 1
ATOM 4502 C C . GLN B 1 236 ? 17.109 9.078 3.445 1 98.5 236 GLN B C 1
ATOM 4504 O O . GLN B 1 236 ? 17.516 9.602 4.48 1 98.5 236 GLN B O 1
ATOM 4509 N N . ASP B 1 237 ? 16.031 9.445 2.842 1 97.75 237 ASP B N 1
ATOM 4510 C CA . ASP B 1 237 ? 15.164 10.477 3.406 1 97.75 237 ASP B CA 1
ATOM 4511 C C . ASP B 1 237 ? 14.734 10.117 4.828 1 97.75 237 ASP B C 1
ATOM 4513 O O . ASP B 1 237 ? 14.742 10.969 5.719 1 97.75 237 ASP B O 1
ATOM 4517 N N . HIS B 1 238 ? 14.375 8.891 5.117 1 98.44 238 HIS B N 1
ATOM 4518 C CA . HIS B 1 238 ? 13.867 8.477 6.422 1 98.44 238 HIS B CA 1
ATOM 4519 C C . HIS B 1 238 ? 15.008 8.258 7.41 1 98.44 238 HIS B C 1
ATOM 4521 O O . HIS B 1 238 ? 14.828 8.422 8.617 1 98.44 238 HIS B O 1
ATOM 4527 N N . LEU B 1 239 ? 16.219 7.93 6.852 1 98.31 239 LEU B N 1
ATOM 4528 C CA . LEU B 1 239 ? 17.391 7.801 7.715 1 98.31 239 LEU B CA 1
ATOM 4529 C C . LEU B 1 239 ? 17.75 9.141 8.352 1 98.31 239 LEU B C 1
ATOM 4531 O O . LEU B 1 239 ? 18.406 9.188 9.391 1 98.31 239 LEU B O 1
ATOM 4535 N N . GLU B 1 240 ? 17.281 10.211 7.727 1 97.19 240 GLU B N 1
ATOM 4536 C CA . GLU B 1 240 ? 17.578 11.555 8.227 1 97.19 240 GLU B CA 1
ATOM 4537 C C . GLU B 1 240 ? 16.531 11.992 9.258 1 97.19 240 GLU B C 1
ATOM 4539 O O . GLU B 1 240 ? 16.641 13.086 9.82 1 97.19 240 GLU B O 1
ATOM 4544 N N . GLN B 1 241 ? 15.578 11.203 9.641 1 97.69 241 GLN B N 1
ATOM 4545 C CA . GLN B 1 241 ? 14.5 11.555 10.562 1 97.69 241 GLN B CA 1
ATOM 4546 C C . GLN B 1 241 ? 14.633 10.797 11.875 1 97.69 241 GLN B C 1
ATOM 4548 O O . GLN B 1 241 ? 15.242 9.727 11.922 1 97.69 241 GLN B O 1
ATOM 4553 N N . ASP B 1 242 ? 14.133 11.406 12.961 1 98.5 242 ASP B N 1
ATOM 4554 C CA . ASP B 1 242 ? 14.047 10.727 14.25 1 98.5 242 ASP B CA 1
ATOM 4555 C C . ASP B 1 242 ? 12.867 9.766 14.289 1 98.5 242 ASP B C 1
ATOM 4557 O O . ASP B 1 242 ? 11.734 10.148 13.969 1 98.5 242 ASP B O 1
ATOM 4561 N N . ALA B 1 243 ? 13.133 8.477 14.703 1 98.75 243 ALA B N 1
ATOM 4562 C CA . ALA B 1 243 ? 12.109 7.441 14.656 1 98.75 243 ALA B CA 1
ATOM 4563 C C . ALA B 1 243 ? 10.922 7.801 15.547 1 98.75 243 ALA B C 1
ATOM 4565 O O . ALA B 1 243 ? 9.766 7.598 15.172 1 98.75 243 ALA B O 1
ATOM 4566 N N . ASN B 1 244 ? 11.203 8.312 16.719 1 98.75 244 ASN B N 1
ATOM 4567 C CA . ASN B 1 244 ? 10.117 8.695 17.625 1 98.75 244 ASN B CA 1
ATOM 4568 C C . ASN B 1 244 ? 9.305 9.852 17.047 1 98.75 244 ASN B C 1
ATOM 4570 O O . ASN B 1 244 ? 8.086 9.906 17.234 1 98.75 244 ASN B O 1
ATOM 4574 N N . ASP B 1 245 ? 9.969 10.82 16.422 1 98.75 245 ASP B N 1
ATOM 4575 C CA . ASP B 1 245 ? 9.25 11.922 15.781 1 98.75 245 ASP B CA 1
ATOM 4576 C C . ASP B 1 245 ? 8.32 11.398 14.688 1 98.75 245 ASP B C 1
ATOM 4578 O O . ASP B 1 245 ? 7.141 11.766 14.641 1 98.75 245 ASP B O 1
ATOM 4582 N N . LEU B 1 246 ? 8.867 10.523 13.875 1 98.69 246 LEU B N 1
ATOM 4583 C CA . LEU B 1 246 ? 8.102 9.93 12.789 1 98.69 246 LEU B CA 1
ATOM 4584 C C . LEU B 1 246 ? 6.848 9.242 13.32 1 98.69 246 LEU B C 1
ATOM 4586 O O . LEU B 1 246 ? 5.75 9.445 12.805 1 98.69 246 LEU B O 1
ATOM 4590 N N . LEU B 1 247 ? 6.98 8.484 14.352 1 98.75 247 LEU B N 1
ATOM 4591 C CA . LEU B 1 247 ? 5.871 7.703 14.883 1 98.75 247 LEU B CA 1
ATOM 4592 C C . LEU B 1 247 ? 4.902 8.586 15.664 1 98.75 247 LEU B C 1
ATOM 4594 O O . LEU B 1 247 ? 3.701 8.32 15.703 1 98.75 247 LEU B O 1
ATOM 4598 N N . CYS B 1 248 ? 5.406 9.68 16.25 1 98.56 248 CYS B N 1
ATOM 4599 C CA . CYS B 1 248 ? 4.551 10.625 16.953 1 98.56 248 CYS B CA 1
ATOM 4600 C C . CYS B 1 248 ? 3.564 11.281 15.992 1 98.56 248 CYS B C 1
ATOM 4602 O O . CYS B 1 248 ? 2.359 11.297 16.25 1 98.56 248 CYS B O 1
ATOM 4604 N N . VAL B 1 249 ? 4.066 11.812 14.922 1 98.69 249 VAL B N 1
ATOM 4605 C CA . VAL B 1 249 ? 3.205 12.492 13.961 1 98.69 249 VAL B CA 1
ATOM 4606 C C . VAL B 1 249 ? 2.311 11.477 13.258 1 98.69 249 VAL B C 1
ATOM 4608 O O . VAL B 1 249 ? 1.162 11.773 12.922 1 98.69 249 VAL B O 1
ATOM 4611 N N . LEU B 1 250 ? 2.828 10.258 13.031 1 98.81 250 LEU B N 1
ATOM 4612 C CA . LEU B 1 250 ? 1.999 9.172 12.516 1 98.81 250 LEU B CA 1
ATOM 4613 C C . LEU B 1 250 ? 0.801 8.922 13.422 1 98.81 250 LEU B C 1
ATOM 4615 O O . LEU B 1 250 ? -0.323 8.75 12.945 1 98.81 250 LEU B O 1
ATOM 4619 N N . HIS B 1 251 ? 1.028 8.922 14.703 1 98.31 251 HIS B N 1
ATOM 4620 C CA . HIS B 1 251 ? -0.069 8.75 15.648 1 98.31 251 HIS B CA 1
ATOM 4621 C C . HIS B 1 251 ? -1.063 9.898 15.555 1 98.31 251 HIS B C 1
ATOM 4623 O O . HIS B 1 251 ? -2.277 9.688 15.617 1 98.31 251 HIS B O 1
ATOM 4629 N N . THR B 1 252 ? -0.552 11.117 15.43 1 98.75 252 THR B N 1
ATOM 4630 C CA . THR B 1 252 ? -1.41 12.281 15.25 1 98.75 252 THR B CA 1
ATOM 4631 C C . THR B 1 252 ? -2.33 12.094 14.047 1 98.75 252 THR B C 1
ATOM 4633 O O . THR B 1 252 ? -3.525 12.383 14.125 1 98.75 252 THR B O 1
ATOM 4636 N N . TRP B 1 253 ? -1.78 11.578 12.961 1 98.81 253 TRP B N 1
ATOM 4637 C CA . TRP B 1 253 ? -2.496 11.258 11.727 1 98.81 253 TRP B CA 1
ATOM 4638 C C . TRP B 1 253 ? -3.547 10.18 11.977 1 98.81 253 TRP B C 1
ATOM 4640 O O . TRP B 1 253 ? -4.734 10.391 11.711 1 98.81 253 TRP B O 1
ATOM 4650 N N . GLN B 1 254 ? -3.227 9.109 12.609 1 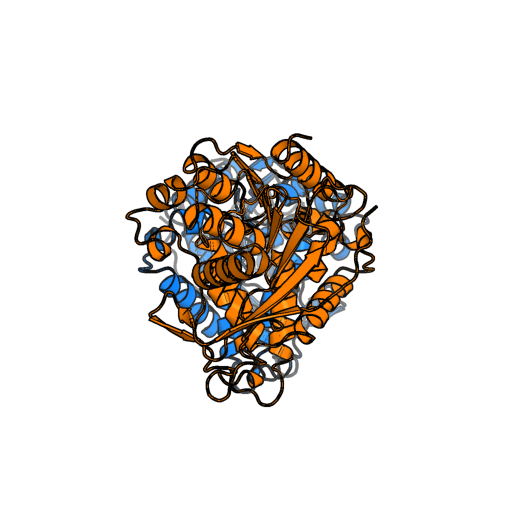98.31 254 GLN B N 1
ATOM 4651 C CA . GLN B 1 254 ? -4.098 7.957 12.844 1 98.31 254 GLN B CA 1
ATOM 4652 C C . GLN B 1 254 ? -5.254 8.32 13.766 1 98.31 254 GLN B C 1
ATOM 4654 O O . GLN B 1 254 ? -6.348 7.766 13.648 1 98.31 254 GLN B O 1
ATOM 4659 N N . SER B 1 255 ? -5.008 9.242 14.648 1 97.5 255 SER B N 1
ATOM 4660 C CA . SER B 1 255 ? -5.984 9.523 15.695 1 97.5 255 SER B CA 1
ATOM 4661 C C . SER B 1 255 ? -7 10.562 15.234 1 97.5 255 SER B C 1
ATOM 4663 O O . SER B 1 255 ? -7.91 10.93 15.984 1 97.5 255 SER B O 1
ATOM 4665 N N . ALA B 1 256 ? -6.844 11.07 14.031 1 98.5 256 ALA B N 1
ATOM 4666 C CA . ALA B 1 256 ? -7.746 12.102 13.539 1 98.5 256 ALA B CA 1
ATOM 4667 C C . ALA B 1 256 ? -9.18 11.594 13.453 1 98.5 256 ALA B C 1
ATOM 4669 O O . ALA B 1 256 ? -9.484 10.695 12.664 1 98.5 256 ALA B O 1
ATOM 4670 N N . ASP B 1 257 ? -10.023 12.07 14.25 1 98 257 ASP B N 1
ATOM 4671 C CA . ASP B 1 257 ? -11.461 11.797 14.336 1 98 257 ASP B CA 1
ATOM 4672 C C . ASP B 1 257 ? -12.227 13.047 14.758 1 98 257 ASP B C 1
ATOM 4674 O O . ASP B 1 257 ? -12.391 13.312 15.953 1 98 257 ASP B O 1
ATOM 4678 N N . PRO B 1 258 ? -12.781 13.727 13.758 1 98.5 258 PRO B N 1
ATOM 4679 C CA . PRO B 1 258 ? -13.453 14.992 14.062 1 98.5 258 PRO B CA 1
ATOM 4680 C C . PRO B 1 258 ? -14.594 14.828 15.062 1 98.5 258 PRO B C 1
ATOM 4682 O O . PRO B 1 258 ? -14.758 15.656 15.953 1 98.5 258 PRO B O 1
ATOM 4685 N N . ALA B 1 259 ? -15.375 13.797 14.898 1 98.12 259 ALA B N 1
ATOM 4686 C CA . ALA B 1 259 ? -16.484 13.602 15.828 1 98.12 259 ALA B CA 1
ATOM 4687 C C . ALA B 1 259 ? -15.984 13.516 17.266 1 98.12 259 ALA B C 1
ATOM 4689 O O . ALA B 1 259 ? -16.547 14.164 18.156 1 98.12 259 ALA B O 1
ATOM 4690 N N . ARG B 1 260 ? -14.961 12.773 17.5 1 97.38 260 ARG B N 1
ATOM 4691 C CA . ARG B 1 260 ? -14.375 12.633 18.828 1 97.38 260 ARG B CA 1
ATOM 4692 C C . ARG B 1 260 ? -13.742 13.945 19.297 1 97.38 260 ARG B C 1
ATOM 4694 O O . ARG B 1 260 ? -13.984 14.406 20.406 1 97.38 260 ARG B O 1
ATOM 4701 N N . SER B 1 261 ? -12.953 14.562 18.406 1 97.31 261 SER B N 1
ATOM 4702 C CA . SER B 1 261 ? -12.18 15.75 18.766 1 97.31 261 SER B CA 1
ATOM 4703 C C . SER B 1 261 ? -13.086 16.906 19.141 1 97.31 261 SER B C 1
ATOM 4705 O O . SER B 1 261 ? -12.734 17.734 20 1 97.31 261 SER B O 1
ATOM 4707 N N . PHE B 1 262 ? -14.289 16.969 18.547 1 97.62 262 PHE B N 1
ATOM 4708 C CA . PHE B 1 262 ? -15.172 18.094 18.781 1 97.62 262 PHE B CA 1
ATOM 4709 C C . PHE B 1 262 ? -16.391 17.672 19.578 1 97.62 262 PHE B C 1
ATOM 4711 O O . PHE B 1 262 ? -17.391 18.391 19.641 1 97.62 262 PHE B O 1
ATOM 4718 N N . ALA B 1 263 ? -16.281 16.453 20.219 1 96 263 ALA B N 1
ATOM 4719 C CA . ALA B 1 263 ? -17.359 15.898 21.016 1 96 263 ALA B CA 1
ATOM 4720 C C . ALA B 1 263 ? -18.703 15.992 20.281 1 96 263 ALA B C 1
ATOM 4722 O O . ALA B 1 263 ? -19.703 16.422 20.844 1 96 263 ALA B O 1
ATOM 4723 N N . ALA B 1 264 ? -18.578 15.742 18.984 1 95.06 264 ALA B N 1
ATOM 4724 C CA . ALA B 1 264 ? -19.766 15.727 18.156 1 95.06 264 ALA B CA 1
ATOM 4725 C C . ALA B 1 264 ? -20.391 14.328 18.109 1 95.06 264 ALA B C 1
ATOM 4727 O O . ALA B 1 264 ? -19.703 13.328 18.328 1 95.06 264 ALA B O 1
ATOM 4728 N N . GLY B 1 265 ? -21.672 14.266 17.797 1 94.19 265 GLY B N 1
ATOM 4729 C CA . GLY B 1 265 ? -22.359 12.984 17.719 1 94.19 265 GLY B CA 1
ATOM 4730 C C . GLY B 1 265 ? -22.031 12.188 16.484 1 94.19 265 GLY B C 1
ATOM 4731 O O . GLY B 1 265 ? -22.281 10.984 16.422 1 94.19 265 GLY B O 1
ATOM 4732 N N . SER B 1 266 ? -21.531 12.945 15.453 1 97.94 266 SER B N 1
ATOM 4733 C CA . SER B 1 266 ? -21.219 12.305 14.188 1 97.94 266 SER B CA 1
ATOM 4734 C C . SER B 1 266 ? -20.188 13.109 13.383 1 97.94 266 SER B C 1
ATOM 4736 O O . SER B 1 266 ? -19.906 14.266 13.719 1 97.94 266 SER B O 1
ATOM 4738 N N . LEU B 1 267 ? -19.625 12.445 12.445 1 98.31 267 LEU B N 1
ATOM 4739 C CA . LEU B 1 267 ? -18.766 13.133 11.5 1 98.31 267 LEU B CA 1
ATOM 4740 C C . LEU B 1 267 ? -19.5 14.273 10.812 1 98.31 267 LEU B C 1
ATOM 4742 O O . LEU B 1 267 ? -18.938 15.352 10.617 1 98.31 267 LEU B O 1
ATOM 4746 N N . ALA B 1 268 ? -20.75 14.039 10.469 1 98.56 268 ALA B N 1
ATOM 4747 C CA . ALA B 1 268 ? -21.562 15.047 9.812 1 98.56 268 ALA B CA 1
ATOM 4748 C C . ALA B 1 268 ? -21.719 16.281 10.688 1 98.56 268 ALA B C 1
ATOM 4750 O O . ALA B 1 268 ? -21.641 17.422 10.203 1 98.56 268 ALA B O 1
ATOM 4751 N N . GLU B 1 269 ? -21.969 16.047 11.938 1 98.69 269 GLU B N 1
ATOM 4752 C CA . GLU B 1 269 ? -22.109 17.156 12.867 1 98.69 269 GLU B CA 1
ATOM 4753 C C . GLU B 1 269 ? -20.828 17.953 12.984 1 98.69 269 GLU B C 1
ATOM 4755 O O . GLU B 1 269 ? -20.844 19.188 13.008 1 98.69 269 GLU B O 1
ATOM 4760 N N . ALA B 1 270 ? -19.719 17.25 13.07 1 98.81 270 ALA B N 1
ATOM 4761 C CA . ALA B 1 270 ? -18.438 17.922 13.18 1 98.81 270 ALA B CA 1
ATOM 4762 C C . ALA B 1 270 ? -18.141 18.75 11.93 1 98.81 270 ALA B C 1
ATOM 4764 O O . ALA B 1 270 ? -17.828 19.938 12.023 1 98.81 270 ALA B O 1
ATOM 4765 N N . LEU B 1 271 ? -18.266 18.172 10.75 1 98.94 271 LEU B N 1
ATOM 4766 C CA . LEU B 1 271 ? -17.953 18.844 9.492 1 98.94 271 LEU B CA 1
ATOM 4767 C C . LEU B 1 271 ? -18.969 19.953 9.203 1 98.94 271 LEU B C 1
ATOM 4769 O O . LEU B 1 271 ? -18.656 20.906 8.5 1 98.94 271 LEU B O 1
ATOM 4773 N N . GLY B 1 272 ? -20.125 19.828 9.719 1 98.75 272 GLY B N 1
ATOM 4774 C CA . GLY B 1 272 ? -21.172 20.828 9.562 1 98.75 272 GLY B CA 1
ATOM 4775 C C . GLY B 1 272 ? -20.812 22.156 10.203 1 98.75 272 GLY B C 1
ATOM 4776 O O . GLY B 1 272 ? -21.438 23.172 9.914 1 98.75 272 GLY B O 1
ATOM 4777 N N . ARG B 1 273 ? -19.781 22.188 11.031 1 98.5 273 ARG B N 1
ATOM 4778 C CA . ARG B 1 273 ? -19.344 23.406 11.711 1 98.5 273 ARG B CA 1
ATOM 4779 C C . ARG B 1 273 ? -18.641 24.359 10.75 1 98.5 273 ARG B C 1
ATOM 4781 O O . ARG B 1 273 ? -18.516 25.547 11.039 1 98.5 273 ARG B O 1
ATOM 4788 N N . ILE B 1 274 ? -18.219 23.844 9.641 1 98.88 274 ILE B N 1
ATOM 4789 C CA . ILE B 1 274 ? -17.406 24.625 8.711 1 98.88 274 ILE B CA 1
ATOM 4790 C C . ILE B 1 274 ? -18.281 25.672 8.008 1 98.88 274 ILE B C 1
ATOM 4792 O O . ILE B 1 274 ? -19.344 25.344 7.477 1 98.88 274 ILE B O 1
ATOM 4796 N N . ARG B 1 275 ? -17.781 26.938 8.031 1 98.56 275 ARG B N 1
ATOM 4797 C CA . ARG B 1 275 ? -18.516 28.047 7.426 1 98.56 275 ARG B CA 1
ATOM 4798 C C . ARG B 1 275 ? -17.75 28.641 6.258 1 98.56 275 ARG B C 1
ATOM 4800 O O . ARG B 1 275 ? -18.328 29.328 5.418 1 98.56 275 ARG B O 1
ATOM 4807 N N . ALA B 1 276 ? -16.469 28.406 6.27 1 98.69 276 ALA B N 1
ATOM 4808 C CA . ALA B 1 276 ? -15.602 28.984 5.25 1 98.69 276 ALA B CA 1
ATOM 4809 C C . ALA B 1 276 ? -15.961 28.469 3.859 1 98.69 276 ALA B C 1
ATOM 4811 O O . ALA B 1 276 ? -16.391 27.328 3.709 1 98.69 276 ALA B O 1
ATOM 4812 N N . ARG B 1 277 ? -15.805 29.344 2.812 1 98.75 277 ARG B N 1
ATOM 4813 C CA . ARG B 1 277 ? -15.828 28.828 1.443 1 98.75 277 ARG B CA 1
ATOM 4814 C C . ARG B 1 277 ? -14.797 27.734 1.249 1 98.75 277 ARG B C 1
ATOM 4816 O O . ARG B 1 277 ? -13.617 27.906 1.561 1 98.75 277 ARG B O 1
ATOM 4823 N N . THR B 1 278 ? -15.289 26.562 0.804 1 98.94 278 THR B N 1
ATOM 4824 C CA . THR B 1 278 ? -14.43 25.391 0.867 1 98.94 278 THR B CA 1
ATOM 4825 C C . THR B 1 278 ? -14.297 24.734 -0.509 1 98.94 278 THR B C 1
ATOM 4827 O O . THR B 1 278 ? -15.297 24.406 -1.146 1 98.94 278 THR B O 1
ATOM 4830 N N . ILE B 1 279 ? -13.094 24.625 -1.027 1 98.94 279 ILE B N 1
ATOM 4831 C CA . ILE B 1 279 ? -12.75 23.656 -2.07 1 98.94 279 ILE B CA 1
ATOM 4832 C C . ILE B 1 279 ? -11.898 22.531 -1.479 1 98.94 279 ILE B C 1
ATOM 4834 O O . ILE B 1 279 ? -10.789 22.781 -0.997 1 98.94 279 ILE B O 1
ATOM 4838 N N . LEU B 1 280 ? -12.469 21.359 -1.375 1 98.94 280 LEU B N 1
ATOM 4839 C CA . LEU B 1 280 ? -11.727 20.156 -1.009 1 98.94 280 LEU B CA 1
ATOM 4840 C C . LEU B 1 280 ? -11.164 19.469 -2.246 1 98.94 280 LEU B C 1
ATOM 4842 O O . LEU B 1 280 ? -11.906 19.141 -3.174 1 98.94 280 LEU B O 1
ATOM 4846 N N . MET B 1 281 ? -9.82 19.234 -2.279 1 98.94 281 MET B N 1
ATOM 4847 C CA . MET B 1 281 ? -9.156 18.797 -3.506 1 98.94 281 MET B CA 1
ATOM 4848 C C . MET B 1 281 ? -8.414 17.484 -3.281 1 98.94 281 MET B C 1
ATOM 4850 O O . MET B 1 281 ? -7.199 17.484 -3.078 1 98.94 281 MET B O 1
ATOM 4854 N N . PRO B 1 282 ? -9.125 16.344 -3.434 1 98.94 282 PRO B N 1
ATOM 4855 C CA . PRO B 1 282 ? -8.438 15.062 -3.385 1 98.94 282 PRO B CA 1
ATOM 4856 C C . PRO B 1 282 ? -7.672 14.75 -4.668 1 98.94 282 PRO B C 1
ATOM 4858 O O . PRO B 1 282 ? -7.992 15.297 -5.727 1 98.94 282 PRO B O 1
ATOM 4861 N N . GLY B 1 283 ? -6.578 13.961 -4.535 1 98.88 283 GLY B N 1
ATOM 4862 C CA . GLY B 1 283 ? -5.867 13.5 -5.715 1 98.88 283 GLY B CA 1
ATOM 4863 C C . GLY B 1 283 ? -6.555 12.344 -6.41 1 98.88 283 GLY B C 1
ATOM 4864 O O . GLY B 1 283 ? -7.008 11.398 -5.758 1 98.88 283 GLY B O 1
ATOM 4865 N N . SER B 1 284 ? -6.566 12.32 -7.734 1 98.88 284 SER B N 1
ATOM 4866 C CA . SER B 1 284 ? -7.309 11.344 -8.516 1 98.88 284 SER B CA 1
ATOM 4867 C C . SER B 1 284 ? -6.727 9.945 -8.344 1 98.88 284 SER B C 1
ATOM 4869 O O . SER B 1 284 ? -7.445 8.945 -8.461 1 98.88 284 SER B O 1
ATOM 4871 N N . SER B 1 285 ? -5.445 9.891 -8.055 1 98.62 285 SER B N 1
ATOM 4872 C CA . SER B 1 285 ? -4.781 8.594 -7.984 1 98.62 285 SER B CA 1
ATOM 4873 C C . SER B 1 285 ? -4.195 8.344 -6.598 1 98.62 285 SER B C 1
ATOM 4875 O O . SER B 1 285 ? -3.283 7.531 -6.441 1 98.62 285 SER B O 1
ATOM 4877 N N . ASP B 1 286 ? -4.648 9.164 -5.59 1 98.88 286 ASP B N 1
ATOM 4878 C CA . ASP B 1 286 ? -4.219 9 -4.207 1 98.88 286 ASP B CA 1
ATOM 4879 C C . ASP B 1 286 ? -4.742 7.695 -3.615 1 98.88 286 ASP B C 1
ATOM 4881 O O . ASP B 1 286 ? -5.945 7.43 -3.652 1 98.88 286 ASP B O 1
ATOM 4885 N N . LEU B 1 287 ? -3.898 6.926 -3.018 1 98.75 287 LEU B N 1
ATOM 4886 C CA . LEU B 1 287 ? -4.273 5.57 -2.631 1 98.75 287 LEU B CA 1
ATOM 4887 C C . LEU B 1 287 ? -4.844 5.547 -1.217 1 98.75 287 LEU B C 1
ATOM 4889 O O . LEU B 1 287 ? -5.5 4.578 -0.825 1 98.75 287 LEU B O 1
ATOM 4893 N N . TYR B 1 288 ? -4.5 6.562 -0.422 1 98.75 288 TYR B N 1
ATOM 4894 C CA . TYR B 1 288 ? -4.938 6.43 0.963 1 98.75 288 TYR B CA 1
ATOM 4895 C C . TYR B 1 288 ? -5.723 7.656 1.407 1 98.75 288 TYR B C 1
ATOM 4897 O O . TYR B 1 288 ? -6.367 7.645 2.459 1 98.75 288 TYR B O 1
ATOM 4905 N N . PHE B 1 289 ? -5.672 8.742 0.749 1 98.81 289 PHE B N 1
ATOM 4906 C CA . PHE B 1 289 ? -6.676 9.805 0.744 1 98.81 289 PHE B CA 1
ATOM 4907 C C . PHE B 1 289 ? -7.484 9.773 -0.546 1 98.81 289 PHE B C 1
ATOM 4909 O O . PHE B 1 289 ? -7.23 10.562 -1.463 1 98.81 289 PHE B O 1
ATOM 4916 N N . THR B 1 290 ? -8.516 9.008 -0.546 1 98.62 290 THR B N 1
ATOM 4917 C CA . THR B 1 290 ? -9.156 8.695 -1.819 1 98.62 290 THR B CA 1
ATOM 4918 C C . THR B 1 290 ? -10.188 9.758 -2.184 1 98.62 290 THR B C 1
ATOM 4920 O O . THR B 1 290 ? -10.711 10.438 -1.306 1 98.62 290 THR B O 1
ATOM 4923 N N . VAL B 1 291 ? -10.438 9.828 -3.455 1 98.81 291 VAL B N 1
ATOM 4924 C CA . VAL B 1 291 ? -11.5 10.703 -3.943 1 98.81 291 VAL B CA 1
ATOM 4925 C C . VAL B 1 291 ? -12.828 10.312 -3.295 1 98.81 291 VAL B C 1
ATOM 4927 O O . VAL B 1 291 ? -13.625 11.18 -2.928 1 98.81 291 VAL B O 1
ATOM 4930 N N . GLU B 1 292 ? -13.047 9.023 -3.104 1 98.5 292 GLU B N 1
ATOM 4931 C CA . GLU B 1 292 ? -14.305 8.539 -2.531 1 98.5 292 GLU B CA 1
ATOM 4932 C C . GLU B 1 292 ? -14.477 9.016 -1.092 1 98.5 292 GLU B C 1
ATOM 4934 O O . GLU B 1 292 ? -15.547 9.484 -0.711 1 98.5 292 GLU B O 1
ATOM 4939 N N . ASP B 1 293 ? -13.438 8.891 -0.306 1 98.62 293 ASP B N 1
ATOM 4940 C CA . ASP B 1 293 ? -13.5 9.352 1.079 1 98.62 293 ASP B CA 1
ATOM 4941 C C . ASP B 1 293 ? -13.703 10.859 1.149 1 98.62 293 ASP B C 1
ATOM 4943 O O . ASP B 1 293 ? -14.531 11.344 1.928 1 98.62 293 ASP B O 1
ATOM 4947 N N . ALA B 1 294 ? -12.977 11.594 0.336 1 98.88 294 ALA B N 1
ATOM 4948 C CA . ALA B 1 294 ? -13.078 13.047 0.303 1 98.88 294 ALA B CA 1
ATOM 4949 C C . ALA B 1 294 ? -14.461 13.484 -0.179 1 98.88 294 ALA B C 1
ATOM 4951 O O . ALA B 1 294 ? -15.008 14.477 0.309 1 98.88 294 ALA B O 1
ATOM 4952 N N . ARG B 1 295 ? -14.992 12.797 -1.208 1 98.81 295 ARG B N 1
ATOM 4953 C CA . ARG B 1 295 ? -16.328 13.094 -1.711 1 98.81 295 ARG B CA 1
ATOM 4954 C C . ARG B 1 295 ? -17.375 12.961 -0.607 1 98.81 295 ARG B C 1
ATOM 4956 O O . ARG B 1 295 ? -18.266 13.797 -0.489 1 98.81 295 ARG B O 1
ATOM 4963 N N . HIS B 1 296 ? -17.266 11.875 0.147 1 98.69 296 HIS B N 1
ATOM 4964 C CA . HIS B 1 296 ? -18.172 11.688 1.276 1 98.69 296 HIS B CA 1
ATOM 4965 C C . HIS B 1 296 ? -18.094 12.859 2.25 1 98.69 296 HIS B C 1
ATOM 4967 O O . HIS B 1 296 ? -19.125 13.414 2.648 1 98.69 296 HIS B O 1
ATOM 4973 N N . GLU B 1 297 ? -16.875 13.297 2.596 1 98.88 297 GLU B N 1
ATOM 4974 C CA . GLU B 1 297 ? -16.688 14.375 3.564 1 98.88 297 GLU B CA 1
ATOM 4975 C C . GLU B 1 297 ? -17.141 15.711 2.99 1 98.88 297 GLU B C 1
ATOM 4977 O O . GLU B 1 297 ? -17.766 16.516 3.691 1 98.88 297 GLU B O 1
ATOM 4982 N N . ALA B 1 298 ? -16.828 15.945 1.729 1 98.88 298 ALA B N 1
ATOM 4983 C CA . ALA B 1 298 ? -17.25 17.188 1.087 1 98.88 298 ALA B CA 1
ATOM 4984 C C . ALA B 1 298 ? -18.766 17.344 1.135 1 98.88 298 ALA B C 1
ATOM 4986 O O . ALA B 1 298 ? -19.281 18.438 1.327 1 98.88 298 ALA B O 1
ATOM 4987 N N . ALA B 1 299 ? -19.484 16.25 0.981 1 98.75 299 ALA B N 1
ATOM 4988 C CA . ALA B 1 299 ? -20.938 16.266 0.978 1 98.75 299 ALA B CA 1
ATOM 4989 C C . ALA B 1 299 ? -21.484 16.641 2.35 1 98.75 299 ALA B C 1
ATOM 4991 O O . ALA B 1 299 ? -22.656 17.047 2.473 1 98.75 299 ALA B O 1
ATOM 4992 N N . LEU B 1 300 ? -20.672 16.5 3.395 1 98.81 300 LEU B N 1
ATOM 4993 C CA . LEU B 1 300 ? -21.094 16.797 4.762 1 98.81 300 LEU B CA 1
ATOM 4994 C C . LEU B 1 300 ? -20.719 18.219 5.148 1 98.81 300 LEU B C 1
ATOM 4996 O O . LEU B 1 300 ? -21.109 18.688 6.223 1 98.81 300 LEU B O 1
ATOM 5000 N N . ILE B 1 301 ? -19.938 18.938 4.344 1 98.88 301 ILE B N 1
ATOM 5001 C CA . ILE B 1 301 ? -19.516 20.328 4.582 1 98.88 301 ILE B CA 1
ATOM 5002 C C . ILE B 1 301 ? -20.438 21.281 3.818 1 98.88 301 ILE B C 1
ATOM 5004 O O . ILE B 1 301 ? -20.484 21.25 2.586 1 98.88 301 ILE B O 1
ATOM 5008 N N . PRO B 1 302 ? -21.141 22.141 4.535 1 98.31 302 PRO B N 1
ATOM 5009 C CA . PRO B 1 302 ? -22.078 23.031 3.85 1 98.31 302 PRO B CA 1
ATOM 5010 C C . PRO B 1 302 ? -21.391 23.875 2.779 1 98.31 302 PRO B C 1
ATOM 5012 O O . PRO B 1 302 ? -20.422 24.594 3.07 1 98.31 302 PRO B O 1
ATOM 5015 N N . GLY B 1 303 ? -21.844 23.719 1.535 1 98.06 303 GLY B N 1
ATOM 5016 C CA . GLY B 1 303 ? -21.406 24.578 0.445 1 98.06 303 GLY B CA 1
ATOM 5017 C C . GLY B 1 303 ? -20.047 24.188 -0.111 1 98.06 303 GLY B C 1
ATOM 5018 O O . GLY B 1 303 ? -19.5 24.875 -0.979 1 98.06 303 GLY B O 1
ATOM 5019 N N . ALA B 1 304 ? -19.484 23.094 0.357 1 98.75 304 ALA B N 1
ATOM 5020 C CA . ALA B 1 304 ? -18.156 22.703 -0.093 1 98.75 304 ALA B CA 1
ATOM 5021 C C . ALA B 1 304 ? -18.188 22.219 -1.542 1 98.75 304 ALA B C 1
ATOM 5023 O O . ALA B 1 304 ? -19.125 21.547 -1.958 1 98.75 304 ALA B O 1
ATOM 5024 N N . GLU B 1 305 ? -17.188 22.594 -2.301 1 98.88 305 GLU B N 1
ATOM 5025 C CA . GLU B 1 305 ? -16.938 22.047 -3.631 1 98.88 305 GLU B CA 1
ATOM 5026 C C . GLU B 1 305 ? -15.859 20.969 -3.592 1 98.88 305 GLU B C 1
ATOM 5028 O O . GLU B 1 305 ? -14.805 21.172 -2.984 1 98.88 305 GLU B O 1
ATOM 5033 N N . LEU B 1 306 ? -16.188 19.844 -4.172 1 98.94 306 LEU B N 1
ATOM 5034 C CA . LEU B 1 306 ? -15.156 18.844 -4.426 1 98.94 306 LEU B CA 1
ATOM 5035 C C . LEU B 1 306 ? -14.516 19.062 -5.789 1 98.94 306 LEU B C 1
ATOM 5037 O O . LEU B 1 306 ? -15.195 19.016 -6.82 1 98.94 306 LEU B O 1
ATOM 5041 N N . ARG B 1 307 ? -13.266 19.312 -5.824 1 98.88 307 ARG B N 1
ATOM 5042 C CA . ARG B 1 307 ? -12.516 19.5 -7.062 1 98.88 307 ARG B CA 1
ATOM 5043 C C . ARG B 1 307 ? -11.32 18.562 -7.129 1 98.88 307 ARG B C 1
ATOM 5045 O O . ARG B 1 307 ? -10.273 18.828 -6.527 1 98.88 307 ARG B O 1
ATOM 5052 N N . VAL B 1 308 ? -11.414 17.516 -7.906 1 98.94 308 VAL B N 1
ATOM 5053 C CA . VAL B 1 308 ? -10.406 16.469 -7.934 1 98.94 308 VAL B CA 1
ATOM 5054 C C . VAL B 1 308 ? -9.141 16.969 -8.617 1 98.94 308 VAL B C 1
ATOM 5056 O O . VAL B 1 308 ? -9.211 17.578 -9.695 1 98.94 308 VAL B O 1
ATOM 5059 N N . LEU B 1 309 ? -7.996 16.875 -7.969 1 98.88 309 LEU B N 1
ATOM 5060 C CA . LEU B 1 309 ? -6.676 17.094 -8.547 1 98.88 309 LEU B CA 1
ATOM 5061 C C . LEU B 1 309 ? -6.277 15.945 -9.461 1 98.88 309 LEU B C 1
ATOM 5063 O O . LEU B 1 309 ? -5.941 14.859 -8.984 1 98.88 309 LEU B O 1
ATOM 5067 N N . GLU B 1 310 ? -6.328 16.188 -10.742 1 98.81 310 GLU B N 1
ATOM 5068 C CA . GLU B 1 310 ? -6.035 15.141 -11.719 1 98.81 310 GLU B CA 1
ATOM 5069 C C . GLU B 1 310 ? -4.531 14.953 -11.891 1 98.81 310 GLU B C 1
ATOM 5071 O O . GLU B 1 310 ? -3.826 15.875 -12.289 1 98.81 310 GLU B O 1
ATOM 5076 N N . SER B 1 311 ? -4.016 13.773 -11.539 1 98.75 311 SER B N 1
ATOM 5077 C CA . SER B 1 311 ? -2.586 13.5 -11.656 1 98.75 311 SER B CA 1
ATOM 5078 C C . SER B 1 311 ? -2.295 12.008 -11.492 1 98.75 311 SER B C 1
ATOM 5080 O O . SER B 1 311 ? -2.986 11.312 -10.75 1 98.75 311 SER B O 1
ATOM 5082 N N . ASP B 1 312 ? -1.263 11.508 -12.156 1 98.38 312 ASP B N 1
ATOM 5083 C CA . ASP B 1 312 ? -0.803 10.125 -12.008 1 98.38 312 ASP B CA 1
ATOM 5084 C C . ASP B 1 312 ? 0.196 10 -10.859 1 98.38 312 ASP B C 1
ATOM 5086 O O . ASP B 1 312 ? 0.737 8.922 -10.617 1 98.38 312 ASP B O 1
ATOM 5090 N N . TRP B 1 313 ? 0.379 11.016 -10.055 1 98.56 313 TRP B N 1
ATOM 5091 C CA . TRP B 1 313 ? 1.492 11.039 -9.117 1 98.56 313 TRP B CA 1
ATOM 5092 C C . TRP B 1 313 ? 1.072 10.477 -7.762 1 98.56 313 TRP B C 1
ATOM 5094 O O . TRP B 1 313 ? 1.883 10.398 -6.836 1 98.56 313 TRP B O 1
ATOM 5104 N N . GLY B 1 314 ? -0.18 10.031 -7.633 1 98.62 314 GLY B N 1
ATOM 5105 C CA . GLY B 1 314 ? -0.636 9.57 -6.332 1 98.62 314 GLY B CA 1
ATOM 5106 C C . GLY B 1 314 ? -0.724 10.672 -5.297 1 98.62 314 GLY B C 1
ATOM 5107 O O . GLY B 1 314 ? -1.146 11.789 -5.609 1 98.62 314 GLY B O 1
ATOM 5108 N N . HIS B 1 315 ? -0.458 10.375 -4.094 1 98.88 315 HIS B N 1
ATOM 5109 C CA . HIS B 1 315 ? -0.488 11.336 -3.002 1 98.88 315 HIS B CA 1
ATOM 5110 C C . HIS B 1 315 ? 0.49 12.484 -3.25 1 98.88 315 HIS B C 1
ATOM 5112 O O . HIS B 1 315 ? 0.227 13.625 -2.867 1 98.88 315 HIS B O 1
ATOM 5118 N N . CYS B 1 316 ? 1.541 12.188 -3.939 1 98.31 316 CYS B N 1
ATOM 5119 C CA . CYS B 1 316 ? 2.625 13.148 -4.137 1 98.31 316 CYS B CA 1
ATOM 5120 C C . CYS B 1 316 ? 2.242 14.203 -5.168 1 98.31 316 CYS B C 1
ATOM 5122 O O . CYS B 1 316 ? 2.938 15.203 -5.32 1 98.31 316 CYS B O 1
ATOM 5124 N N . ALA B 1 317 ? 1.112 14.016 -5.801 1 98.38 317 ALA B N 1
ATOM 5125 C CA . ALA B 1 317 ? 0.607 15.047 -6.703 1 98.38 317 ALA B CA 1
ATOM 5126 C C . ALA B 1 317 ? 0.432 16.375 -5.977 1 98.38 317 ALA B C 1
ATOM 5128 O O . ALA B 1 317 ? 0.626 17.438 -6.562 1 98.38 317 ALA B O 1
ATOM 5129 N N . GLY B 1 318 ? 0.092 16.266 -4.723 1 98.31 318 GLY B N 1
ATOM 5130 C CA . GLY B 1 318 ? -0.156 17.469 -3.945 1 98.31 318 GLY B CA 1
ATOM 5131 C C . GLY B 1 318 ? 1.104 18.062 -3.338 1 98.31 318 GLY B C 1
ATOM 5132 O O . GLY B 1 318 ? 1.082 19.172 -2.803 1 98.31 318 GLY B O 1
ATOM 5133 N N . GLY B 1 319 ? 2.205 17.328 -3.41 1 97.56 319 GLY B N 1
ATOM 5134 C CA . GLY B 1 319 ? 3.424 17.844 -2.812 1 97.56 319 GLY B CA 1
ATOM 5135 C C . GLY B 1 319 ? 3.877 19.156 -3.434 1 97.56 319 GLY B C 1
ATOM 5136 O O . GLY B 1 319 ? 4.078 19.234 -4.648 1 97.56 319 GLY B O 1
ATOM 5137 N N . PRO B 1 320 ? 4.02 20.188 -2.619 1 96.69 320 PRO B N 1
ATOM 5138 C CA . PRO B 1 320 ? 4.344 21.516 -3.172 1 96.69 320 PRO B CA 1
ATOM 5139 C C . PRO B 1 320 ? 5.609 21.5 -4.031 1 96.69 320 PRO B C 1
ATOM 5141 O O . PRO B 1 320 ? 6.672 21.094 -3.559 1 96.69 320 PRO B O 1
ATOM 5144 N N . GLY B 1 321 ? 5.449 21.891 -5.242 1 93.44 321 GLY B N 1
ATOM 5145 C CA . GLY B 1 321 ? 6.586 22.078 -6.133 1 93.44 321 GLY B CA 1
ATOM 5146 C C . GLY B 1 321 ? 7.004 20.797 -6.84 1 93.44 321 GLY B C 1
ATOM 5147 O O . GLY B 1 321 ? 7.953 20.797 -7.625 1 93.44 321 GLY B O 1
ATOM 5148 N N . ARG B 1 322 ? 6.324 19.688 -6.613 1 93 322 ARG B N 1
ATOM 5149 C CA . ARG B 1 322 ? 6.781 18.406 -7.145 1 93 322 ARG B CA 1
ATOM 5150 C C . ARG B 1 322 ? 6.305 18.203 -8.578 1 93 322 ARG B C 1
ATOM 5152 O O . ARG B 1 322 ? 7.066 17.766 -9.438 1 93 322 ARG B O 1
ATOM 5159 N N . SER B 1 323 ? 5.074 18.469 -8.867 1 94.5 323 SER B N 1
ATOM 5160 C CA . SER B 1 323 ? 4.492 18.375 -10.203 1 94.5 323 SER B CA 1
ATOM 5161 C C . SER B 1 323 ? 3.938 19.719 -10.664 1 94.5 323 SER B C 1
ATOM 5163 O O . SER B 1 323 ? 2.934 20.188 -10.133 1 94.5 323 SER B O 1
ATOM 5165 N N . ALA B 1 324 ? 4.539 20.266 -11.672 1 94.5 324 ALA B N 1
ATOM 5166 C CA . ALA B 1 324 ? 4.102 21.562 -12.172 1 94.5 324 ALA B CA 1
ATOM 5167 C C . ALA B 1 324 ? 2.641 21.516 -12.617 1 94.5 324 ALA B C 1
ATOM 5169 O O . ALA B 1 324 ? 1.869 22.438 -12.328 1 94.5 324 ALA B O 1
ATOM 5170 N N . ALA B 1 325 ? 2.342 20.438 -13.305 1 96.38 325 ALA B N 1
ATOM 5171 C CA . ALA B 1 325 ? 0.975 20.297 -13.797 1 96.38 325 ALA B CA 1
ATOM 5172 C C . ALA B 1 325 ? -0.02 20.203 -12.641 1 96.38 325 ALA B C 1
ATOM 5174 O O . ALA B 1 325 ? -1.097 20.797 -12.695 1 96.38 325 ALA B O 1
ATOM 5175 N N . ALA B 1 326 ? 0.281 19.484 -11.609 1 97.06 326 ALA B N 1
ATOM 5176 C CA . ALA B 1 326 ? -0.585 19.375 -10.445 1 97.06 326 ALA B CA 1
ATOM 5177 C C . ALA B 1 326 ? -0.679 20.703 -9.703 1 97.06 326 ALA B C 1
ATOM 5179 O O . ALA B 1 326 ? -1.765 21.125 -9.289 1 97.06 326 ALA B O 1
ATOM 5180 N N . MET B 1 327 ? 0.437 21.438 -9.57 1 96.88 327 MET B N 1
ATOM 5181 C CA . MET B 1 327 ? 0.465 22.688 -8.836 1 96.88 327 MET B CA 1
ATOM 5182 C C . MET B 1 327 ? -0.385 23.75 -9.531 1 96.88 327 MET B C 1
ATOM 5184 O O . MET B 1 327 ? -1.011 24.578 -8.875 1 96.88 327 MET B O 1
ATOM 5188 N N . ARG B 1 328 ? -0.425 23.656 -10.852 1 97.56 328 ARG B N 1
ATOM 5189 C CA . ARG B 1 328 ? -1.265 24.609 -11.578 1 97.56 328 ARG B CA 1
ATOM 5190 C C . ARG B 1 328 ? -2.727 24.469 -11.164 1 97.56 328 ARG B C 1
ATOM 5192 O O . ARG B 1 328 ? -3.443 25.469 -11.062 1 97.56 328 ARG B O 1
ATOM 5199 N N . GLN B 1 329 ? -3.148 23.266 -10.969 1 98.44 329 GLN B N 1
ATOM 5200 C CA . GLN B 1 329 ? -4.52 23.016 -10.531 1 98.44 329 GLN B CA 1
ATOM 5201 C C . GLN B 1 329 ? -4.754 23.547 -9.125 1 98.44 329 GLN B C 1
ATOM 5203 O O . GLN B 1 329 ? -5.781 24.172 -8.852 1 98.44 329 GLN B O 1
ATOM 5208 N N . VAL B 1 330 ? -3.781 23.344 -8.211 1 98.44 330 VAL B N 1
ATOM 5209 C CA . VAL B 1 330 ? -3.871 23.844 -6.836 1 98.44 330 VAL B CA 1
ATOM 5210 C C . VAL B 1 330 ? -3.914 25.375 -6.84 1 98.44 330 VAL B C 1
ATOM 5212 O O . VAL B 1 330 ? -4.75 25.969 -6.164 1 98.44 330 VAL B O 1
ATOM 5215 N N . PHE B 1 331 ? -3.078 25.984 -7.637 1 97.88 331 PHE B N 1
ATOM 5216 C CA . PHE B 1 331 ? -3 27.438 -7.719 1 97.88 331 PHE B CA 1
ATOM 5217 C C . PHE B 1 331 ? -4.297 28.031 -8.266 1 97.88 331 PHE B C 1
ATOM 5219 O O . PHE B 1 331 ? -4.746 29.078 -7.812 1 97.88 331 PHE B O 1
ATOM 5226 N N . ALA B 1 332 ? -4.855 27.344 -9.219 1 98.12 332 ALA B N 1
ATOM 5227 C CA . ALA B 1 332 ? -6.121 27.812 -9.773 1 98.12 332 ALA B CA 1
ATOM 5228 C C . ALA B 1 332 ? -7.215 27.828 -8.703 1 98.12 332 ALA B C 1
ATOM 5230 O O . ALA B 1 332 ? -7.98 28.797 -8.609 1 98.12 332 ALA B O 1
ATOM 5231 N N . ALA B 1 333 ? -7.305 26.797 -7.941 1 98.56 333 ALA B N 1
ATOM 5232 C CA . ALA B 1 333 ? -8.281 26.734 -6.855 1 98.56 333 ALA B CA 1
ATOM 5233 C C . ALA B 1 333 ? -7.996 27.797 -5.805 1 98.56 333 ALA B C 1
ATOM 5235 O O . ALA B 1 333 ? -8.922 28.453 -5.305 1 98.56 333 ALA B O 1
ATOM 5236 N N . MET B 1 334 ? -6.75 27.938 -5.465 1 98.31 334 MET B N 1
ATOM 5237 C CA . MET B 1 334 ? -6.336 28.938 -4.477 1 98.31 334 MET B CA 1
ATOM 5238 C C . MET B 1 334 ? -6.707 30.344 -4.938 1 98.31 334 MET B C 1
ATOM 5240 O O . MET B 1 334 ? -7.234 31.141 -4.152 1 98.31 334 MET B O 1
ATOM 5244 N N . ALA B 1 335 ? -6.449 30.625 -6.168 1 97.94 335 ALA B N 1
ATOM 5245 C CA . ALA B 1 335 ? -6.773 31.938 -6.742 1 97.94 335 ALA B CA 1
ATOM 5246 C C . ALA B 1 335 ? -8.273 32.219 -6.664 1 97.94 335 ALA B C 1
ATOM 5248 O O . ALA B 1 335 ? -8.688 33.312 -6.328 1 97.94 335 ALA B O 1
ATOM 5249 N N . GLU B 1 336 ? -9 31.203 -7.035 1 98.19 336 GLU B N 1
ATOM 5250 C CA . GLU B 1 336 ? -10.453 31.344 -6.984 1 98.19 336 GLU B CA 1
ATOM 5251 C C . GLU B 1 336 ? -10.922 31.672 -5.57 1 98.19 336 GLU B C 1
ATOM 5253 O O . GLU B 1 336 ? -11.734 32.594 -5.375 1 98.19 336 GLU B O 1
ATOM 5258 N N . LEU B 1 337 ? -10.414 30.984 -4.582 1 98.5 337 LEU B N 1
ATOM 5259 C CA . LEU B 1 337 ? -10.82 31.156 -3.195 1 98.5 337 LEU B CA 1
ATOM 5260 C C . LEU B 1 337 ? -10.391 32.531 -2.672 1 98.5 337 LEU B C 1
ATOM 5262 O O . LEU B 1 337 ? -11.062 33.094 -1.818 1 98.5 337 LEU B O 1
ATOM 5266 N N . LEU B 1 338 ? -9.289 33.062 -3.219 1 97.06 338 LEU B N 1
ATOM 5267 C CA . LEU B 1 338 ? -8.758 34.344 -2.787 1 97.06 338 LEU B CA 1
ATOM 5268 C C . LEU B 1 338 ? -9.367 35.469 -3.59 1 97.06 338 LEU B C 1
ATOM 5270 O O . LEU B 1 338 ? -9.094 36.656 -3.32 1 97.06 338 LEU B O 1
ATOM 5274 N N . GLY B 1 339 ? -10.312 35.188 -4.516 1 89.12 339 GLY B N 1
ATOM 5275 C CA . GLY B 1 339 ? -11 36.188 -5.309 1 89.12 339 GLY B CA 1
ATOM 5276 C C . GLY B 1 339 ? -10.148 36.75 -6.43 1 89.12 339 GLY B C 1
ATOM 5277 O O . GLY B 1 339 ? -10.234 37.938 -6.742 1 89.12 339 GLY B O 1
ATOM 5278 N N . ARG B 1 340 ? -9.281 35.906 -6.938 1 77 340 ARG B N 1
ATOM 5279 C CA . ARG B 1 340 ? -8.43 36.312 -8.055 1 77 340 ARG B CA 1
ATOM 5280 C C . ARG B 1 340 ? -8.805 35.562 -9.328 1 77 340 ARG B C 1
ATOM 5282 O O . ARG B 1 340 ? -9.297 34.438 -9.258 1 77 340 ARG B O 1
#

Secondary structure (DSSP, 8-state):
--------EEEEEEEEE-TTS-EEEEEEEEEEEES---TTS--EEEEE--TT--GGGGGGGGSTTSTTTTS-SEEEEE--TTSSSSS-TTTPPTTSSGGGPPP--HHHHHHHHHHHHHHHH-SS--EEEEEEETHHHHHHHHHHHH-TTSBSEEEEES--SS--HHHHHHHHHHHHHHHTSGGGGGG--SS--HHHHHHHHHHHHHHHS-HHHHHTTGGGGGT-SSHHHHHHHHHHHHHTS-HHHHHHHHHHHHT--HHHHTT-SSHHHHHTT--SEEEEB-BTT-SSS-HHHHHHHHHHSTTPEE--B--SSGGGGGSTTT-HHHHHHHHHHHHHHTT-/--------EEEEEEEEE-TTS-EEEEEEEEEEEES---TTS--EEEEE--TT--GGGGGGGGSTTSTTTTS-SEEEEE--TTSSSSS-TTTPPTTSSGGGPPP--HHHHHHHHHHHHHHHH-SS--EEEEEEETHHHHHHHHHHHH-TTSBSEEEEES--SS--HHHHHHHHHHHHHHHTSGGGGGG--SS--HHHHHHHHHHHHHHHS-HHHHHTTGGGGGT-SSHHHHHHHHHHHHHTS-HHHHHHHHHHHHT--HHHHTT-SSHHHHHTT--SEEEEB-BTT-SSS-HHHHHHHHHHSTTPEE--B--SSGGGGGSTTT-HHHHHHHHHHHHHHHT-

=== Feature glossary ===
The record interleaves many kinds of information about one protein. Here is each kind framed as the question it answers.

Q: What are the backbone torsion angles?
A: φ (phi) and ψ (psi) are the two rotatable backbone dihedrals per residue: φ is the C(i-1)–N–Cα–C torsion, ψ is the N–Cα–C–N(i+1) torsion, both in degrees on (−180°, 180°]. α-helical residues cluster near (−60°, −45°); β-strand residues near (−120°, +130°). A Ramachandran plot is simply a scatter of (φ, ψ) for every residue.

Q: What is the amino-acid chain?
A: This is the polypeptide sequence — one letter per residue, N-terminus first. Length ranges from a few dozen residues for small domains to over a thousand for large multi-domain proteins.

Q: How mobile is each atom in the crystal?
A: For experimental (PDB) structures, the B-factor (temperature factor) quantifies the positional spread of each atom in the crystal — a combination of thermal vibration and static disorder — in units of Å². High B-factors mark flexible loops or poorly resolved regions; low B-factors mark the rigid, well-ordered core.

Q: Are the domains correctly placed relative to each other?
A: Predicted Aligned Error (PAE) is an AlphaFold confidence matrix: entry (i, j) is the expected error in the position of residue j, in ångströms, when the prediction is superimposed on the true structure at residue i. Low PAE within a block of residues means that block is internally rigid and well-predicted; high PAE between two blocks means their relative placement is uncertain even if each block individually is confident.

Q: How confident is the AlphaFold model at each residue?
A: pLDDT is the predicted lDDT-Cα score: AlphaFold's confidence that the local environment of each residue (all inter-atomic distances within 15 Å) is correctly placed. It is a per-residue number between 0 and 100, with higher meaning more reliable.

Q: What family and function is it annotated with?
A: Functional annotations link the protein to curated databases. InterPro entries identify conserved domains and families by matching the sequence against member-database signatures (Pfam, PROSITE, CDD, …). Gene Ontology (GO) terms describe molecular function, biological process, and cellular component in a controlled vocabulary. CATH places the structure in a hierarchical fold classification (Class/Architecture/Topology/Homologous-superfamily). The organism is the source species.

Q: How big and how compact is the whole molecule?
A: Three whole-structure scalars: the radius of gyration (RMS distance of Cα from centroid, in Å), the count of Cα–Cα contacts (pairs closer than 8 Å and separated by more than four residues in sequence — i.e. tertiary, not local, contacts), and the bounding-box dimensions. Together they distinguish compact globular folds from extended fibres or disordered chains.

Q: What known structures does this most resemble?
A: The Foldseek neighbor list gives the closest experimentally determined structures in the PDB, ranked by structural alignment. TM-score near 1 means near-identical fold; near 0.3 means only rough topology match. This is how one finds what a novel AlphaFold prediction most resembles in the solved-structure universe.

Q: Which residues are buried vs exposed?
A: SASA measures how much of the protein is reachable by solvent. It is computed by rolling a water-sized probe over the atomic surface and summing the exposed area (Å²). Per-residue SASA distinguishes core (buried, low SASA) from surface (exposed, high SASA) residues; total SASA is a whole-molecule size measure.

Q: Which residues are in helices, strands, or loops?
A: Eight-state secondary structure (DSSP): H is the canonical α-helix, G the tighter 3₁₀-helix, I the wider π-helix; E/B are β-structure, T and S are turns and bends, and '-' is everything else. DSSP derives these from the pattern of main-chain N–H···O=C hydrogen bonds, not from the sequence.

Q: Where is each backbone atom in 3D?
A: Structure coordinates are given as an mmCIF _atom_site loop: one row per atom with element, residue name, chain id, sequence number, and x/y/z position in Å. Only the four main-chain atoms per residue are included here; side chains are omitted to keep the record compact.

Q: What if only a Cα trace is available?
A: Three-state secondary structure (P-SEA) collapses the eight DSSP classes into helix (a), strand (b), and coil (c). P-SEA assigns these from Cα geometry alone — distances and angles — without requiring backbone oxygens, so it works on any Cα trace.

Q: What do the rendered images show?
A: The six renders are orthographic views along the three Cartesian axes in both directions. Representation (cartoon, sticks, or surface) and color scheme (sequence-rainbow or by-chain) vary across proteins so the training set covers all the common visualization conventions.

Q: What does the local fold look like, residue by residue?
A: Foldseek's 3Di representation compresses backbone geometry into a per-residue letter drawn from a learned twenty-state alphabet. It captures the tertiary interaction pattern around each residue — which residues are packed against it in space, regardless of where they are in sequence.

Q: What do the diagnostic plots show?
A: The contact map is a binary N×N matrix image: pixel (i, j) is dark where Cα_i and Cα_j are within 8 Å and |i−j|>4. Because the |i−j|>4 filter removes local helical contacts, off-diagonal stripes parallel to the main diagonal indicate parallel β-sheets; stripes perpendicular to it indicate antiparallel β-sheets. The Ramachandran plot scatters every residue's (φ, ψ) pair against the sterically allowed regions. The PAE heatmap renders the predicted-aligned-error matrix.